Protein AF-0000000078757226 (afdb_homodimer)

Nearest PDB structures (foldseek):
  5o68-assembly1_B  TM=7.512E-01  e=4.285E-08  Pseudomonas sp. UK4
  5o65-assembly1_C  TM=7.291E-01  e=2.394E-07  Pseudomonas sp. UK4
  5o68-assembly4_J  TM=7.796E-01  e=2.635E-06  Pseudomonas sp. UK4
  2vqi-assembly2_B-2  TM=2.621E-01  e=3.136E-02  Escherichia coli
  2q03-assembly1_B  TM=3.312E-01  e=1.206E+00  Shewanella denitrificans OS217

Organism: Turneriella parva (strain ATCC BAA-1111 / DSM 21527 / NCTC 11395 / H) (NCBI:txid869212)

Foldseek 3Di:
DPPQPQPPPPCVVVVVVVVVLVVVPPPPDPPVPPPPFQQCLCCVLANVPDDSQFDFDFQADDPDGDLDHAFDAAPWKKKKWKWKWWCQPFKIKIKIKIKIKHHNHTQKIKMKMWMAMAIGGDDPDDLPDQTQGTTFWIKIKMKGWPDHDRPQSKTKIKMKMKIFGADGPRVPDPPGDTQWMKIWIWMKMKHQDPSQKIKMWIWTKIWTPGPDTAIKIKIKIWIWRADPSDSWIWTKIWIWMAGPNDIKIKIKTKIKDDPDSFKIKMKIKIDISNCVRINIMIMMMIMGIPD/DPPQPQPPPPCVVVVVVVVVLVVVPPPPDPPPPPPPFQQCLCCVLANVPDDSQFDFDFQADDPDGDLDHAFDAAPWKKKKWKWKWWCQPFKIKIKIKIKIKHHNHTQKIKMKMWMAMAIGGDDPDDLPDQTQGTTFWIKIKMKGWPDHDRPQSKTKIKMKMKIFGADGPRVPDPPGDTQWMKIWIWMKMKHQDPSQKIKMWIWTKIWIPGPDTAIKIKIKIWIWRADPSDSWIWTKIWIWMAGPNDIKIKIKTKIKDDPDSFKIKMKIKIDISNCVRINIMIMMMIMGIPD

pLDDT: mean 81.98, std 22.43, range [25.5, 98.75]

InterPro domains:
  IPR048131 HAEPLYID-like [NF041634] (32-289)
  IPR048131 HAEPLYID-like [PF28045] (55-289)

Secondary structure (DSSP, 8-state):
------------HHHHHHHHHHHHTTT----------HHHHHHHHT-TTS--------PPPSSS--SS-TTPPTT-EEEEEEEEEEE-SSEEEEEEEEEEEEEEETTEEEEEEEEEEEEEESSS--TTS----EE-EEEEEEEEEEEEETTTTEEEEEEEEEEEEE----TT----SEEEEEEEEEEEEEEE-TTSEEEEEEEEEEEEEESEEEEEEEEEEEEEEE-TTS--EEEEEEEEEEETTEEEEEEEEEEEEEEETTEEEEEEEEEES-TTTS--EEEEEEEEE--/------------HHHHHHHHHHHHTTT----------HHHHHHHHT-TTS--------PPPSSS--SS-TTPPTT-EEEEEEEEEEE-SSEEEEEEEEEEEEEEETTEEEEEEEEEEEEEESSS--TTS----EE-EEEEEEEEEEEEETTTTEEEEEEEEEEEEE----TT----SEEEEEEEEEEEEEEE-TTSEEEEEEEEEEEEEESEEEEEEEEEEEEEEE-TTS--EEEEEEEEEEETTEEEEEEEEEEEEEEETTEEEEEEEEEES-TTTS--EEEEEEEEE--

Radius of gyration: 25.02 Å; Cα contacts (8 Å, |Δi|>4): 1502; chains: 2; bounding box: 66×62×52 Å

Sequence (582 aa):
MAPVKRIILPVLIPVLLFSAGNTVAAEESESKTRKKLDSEYIAEIENPENEVVDKVLHAEPLYIDLIRDLGARAGELEVNLGYGVQDKREFARFDYLAEIEWAPINRLGIELELPFSQTTQYAERTLDQPRTDGLNSVKAATQYTFLVSERYATSAAVGYLHEFLRAPAIADNTQTGFIGNLYNPFFVVAHRWSNNWHTLLYAGPRHTAAPESYTTWENNLSFHYMLSGTRHFIGLEMNQEIANRRSTITFRPQIRLQLSHNLLIGLVAGLPDNMRRNGMSTFVRLIYELSMAPVKRIILPVLIPVLLFSAGNTVAAEESESKTRKKLDSEYIAEIENPENEVVDKVLHAEPLYIDLIRDLGARAGELEVNLGYGVQDKREFARFDYLAEIEWAPINRLGIELELPFSQTTQYAERTLDQPRTDGLNSVKAATQYTFLVSERYATSAAVGYLHEFLRAPAIADNTQTGFIGNLYNPFFVVAHRWSNNWHTLLYAGPRHTAAPESYTTWENNLSFHYMLSGTRHFIGLEMNQEIANRRSTITFRPQIRLQLSHNLLIGLVAGLPDNMRRNGMSTFVRLIYELS

Structure (mmCIF, N/CA/C/O backbone):
data_AF-0000000078757226-model_v1
#
loop_
_entity.id
_entity.type
_entity.pdbx_description
1 polymer 'Phosphoribosylformylglycinamidine synthase'
#
loop_
_atom_site.group_PDB
_atom_site.id
_atom_site.type_symbol
_atom_site.label_atom_id
_atom_site.label_alt_id
_atom_site.label_comp_id
_atom_site.label_asym_id
_atom_site.label_entity_id
_atom_site.label_seq_id
_atom_site.pdbx_PDB_ins_code
_atom_site.Cartn_x
_atom_site.Cartn_y
_atom_site.Cartn_z
_atom_site.occupancy
_atom_site.B_iso_or_equiv
_atom_site.auth_seq_id
_atom_site.auth_comp_id
_atom_site.auth_asym_id
_atom_site.auth_atom_id
_atom_site.pdbx_PDB_model_num
ATOM 1 N N . MET A 1 1 ? 29.484 14.492 -16.047 1 26.11 1 MET A N 1
ATOM 2 C CA . MET A 1 1 ? 28.453 14 -15.148 1 26.11 1 MET A CA 1
ATOM 3 C C . MET A 1 1 ? 27.266 13.438 -15.938 1 26.11 1 MET A C 1
ATOM 5 O O . MET A 1 1 ? 26.625 14.164 -16.703 1 26.11 1 MET A O 1
ATOM 9 N N . ALA A 1 2 ? 27.266 12.141 -16.219 1 34.97 2 ALA A N 1
ATOM 10 C CA . ALA A 1 2 ? 26.281 11.578 -17.141 1 34.97 2 ALA A CA 1
ATOM 11 C C . ALA A 1 2 ? 24.859 11.82 -16.641 1 34.97 2 ALA A C 1
ATOM 13 O O . ALA A 1 2 ? 24.641 11.922 -15.43 1 34.97 2 ALA A O 1
ATOM 14 N N . PRO A 1 3 ? 24.016 12.305 -17.516 1 36.34 3 PRO A N 1
ATOM 15 C CA . PRO A 1 3 ? 22.641 12.625 -17.141 1 36.34 3 PRO A CA 1
ATOM 16 C C . PRO A 1 3 ? 21.922 11.461 -16.453 1 36.34 3 PRO A C 1
ATOM 18 O O . PRO A 1 3 ? 22.031 10.312 -16.906 1 36.34 3 PRO A O 1
ATOM 21 N N . VAL A 1 4 ? 21.703 11.461 -15.227 1 40.38 4 VAL A N 1
ATOM 22 C CA . VAL A 1 4 ? 20.938 10.484 -14.453 1 40.38 4 VAL A CA 1
ATOM 23 C C . VAL A 1 4 ? 19.562 10.281 -15.094 1 40.38 4 VAL A C 1
ATOM 25 O O . VAL A 1 4 ? 18.828 11.25 -15.312 1 40.38 4 VAL A O 1
ATOM 28 N N . LYS A 1 5 ? 19.375 9.172 -15.789 1 42.53 5 LYS A N 1
ATOM 29 C CA . LYS A 1 5 ? 18.109 8.891 -16.453 1 42.53 5 LYS A CA 1
ATOM 30 C C . LYS A 1 5 ? 16.969 8.82 -15.453 1 42.53 5 LYS A C 1
ATOM 32 O O . LYS A 1 5 ? 17.016 8.039 -14.5 1 42.53 5 LYS A O 1
ATOM 37 N N . ARG A 1 6 ? 16.172 9.906 -15.398 1 44.12 6 ARG A N 1
ATOM 38 C CA . ARG A 1 6 ? 14.93 9.938 -14.641 1 44.12 6 ARG A CA 1
ATOM 39 C C . ARG A 1 6 ? 14.039 8.758 -15 1 44.12 6 ARG A C 1
ATOM 41 O O . ARG A 1 6 ? 13.922 8.391 -16.172 1 44.12 6 ARG A O 1
ATOM 48 N N . ILE A 1 7 ? 13.828 7.93 -14.125 1 40.56 7 ILE A N 1
ATOM 49 C CA . ILE A 1 7 ? 12.906 6.816 -14.352 1 40.56 7 ILE A CA 1
ATOM 50 C C . ILE A 1 7 ? 11.539 7.355 -14.758 1 40.56 7 ILE A C 1
ATOM 52 O O . ILE A 1 7 ? 10.906 8.094 -14 1 40.56 7 ILE A O 1
ATOM 56 N N . ILE A 1 8 ? 11.352 7.469 -16.109 1 35.44 8 ILE A N 1
ATOM 57 C CA . ILE A 1 8 ? 9.977 7.746 -16.516 1 35.44 8 ILE A CA 1
ATOM 58 C C . ILE A 1 8 ? 9.078 6.578 -16.125 1 35.44 8 ILE A C 1
ATOM 60 O O . ILE A 1 8 ? 9.234 5.465 -16.625 1 35.44 8 ILE A O 1
ATOM 64 N N . LEU A 1 9 ? 8.594 6.648 -15.016 1 40.88 9 LEU A N 1
ATOM 65 C CA . LEU A 1 9 ? 7.621 5.641 -14.609 1 40.88 9 LEU A CA 1
ATOM 66 C C . LEU A 1 9 ? 6.465 5.57 -15.602 1 40.88 9 LEU A C 1
ATOM 68 O O . LEU A 1 9 ? 5.789 6.57 -15.844 1 40.88 9 LEU A O 1
ATOM 72 N N . PRO A 1 10 ? 6.469 4.652 -16.5 1 34.38 10 PRO A N 1
ATOM 73 C CA . PRO A 1 10 ? 5.18 4.566 -17.203 1 34.38 10 PRO A CA 1
ATOM 74 C C . PRO A 1 10 ? 3.994 4.574 -16.234 1 34.38 10 PRO A C 1
ATOM 76 O O . PRO A 1 10 ? 3.9 3.715 -15.359 1 34.38 10 PRO A O 1
ATOM 79 N N . VAL A 1 11 ? 3.666 5.699 -15.867 1 34.47 11 VAL A N 1
ATOM 80 C CA . VAL A 1 11 ? 2.504 5.836 -15 1 34.47 11 VAL A CA 1
ATOM 81 C C . VAL A 1 11 ? 1.302 5.133 -15.625 1 34.47 11 VAL A C 1
ATOM 83 O O . VAL A 1 11 ? 0.624 5.699 -16.484 1 34.47 11 VAL A O 1
ATOM 86 N N . LEU A 1 12 ? 1.428 3.967 -15.938 1 34.12 12 LEU A N 1
ATOM 87 C CA . LEU A 1 12 ? 0.284 3.234 -16.469 1 34.12 12 LEU A CA 1
ATOM 88 C C . LEU A 1 12 ? -0.866 3.223 -15.469 1 34.12 12 LEU A C 1
ATOM 90 O O . LEU A 1 12 ? -1.965 2.762 -15.789 1 34.12 12 LEU A O 1
ATOM 94 N N . ILE A 1 13 ? -0.587 3.545 -14.328 1 36.44 13 ILE A N 1
ATOM 95 C CA . ILE A 1 13 ? -1.692 3.283 -13.414 1 36.44 13 ILE A CA 1
ATOM 96 C C . ILE A 1 13 ? -2.879 4.176 -13.766 1 36.44 13 ILE A C 1
ATOM 98 O O . ILE A 1 13 ? -4.027 3.727 -13.75 1 36.44 13 ILE A O 1
ATOM 102 N N . PRO A 1 14 ? -2.689 5.441 -13.984 1 36.69 14 PRO A N 1
ATOM 103 C CA . PRO A 1 14 ? -3.883 6.266 -14.195 1 36.69 14 PRO A CA 1
ATOM 104 C C . PRO A 1 14 ? -4.691 5.82 -15.414 1 36.69 14 PRO A C 1
ATOM 106 O O . PRO A 1 14 ? -5.906 6.039 -15.461 1 36.69 14 PRO A O 1
ATOM 109 N N . VAL A 1 15 ? -3.984 5.371 -16.453 1 34.31 15 VAL A N 1
ATOM 110 C CA . VAL A 1 15 ? -4.711 5.125 -17.688 1 34.31 15 VAL A CA 1
ATOM 111 C C . VAL A 1 15 ? -5.695 3.975 -17.484 1 34.31 15 VAL A C 1
ATOM 113 O O . VAL A 1 15 ? -6.801 3.992 -18.047 1 34.31 15 VAL A O 1
ATOM 116 N N . LEU A 1 16 ? -5.238 3.049 -16.781 1 34.66 16 LEU A N 1
ATOM 117 C CA . LEU A 1 16 ? -6.129 1.895 -16.703 1 34.66 16 LEU A CA 1
ATOM 118 C C . LEU A 1 16 ? -7.402 2.236 -15.938 1 34.66 16 LEU A C 1
ATOM 120 O O . LEU A 1 16 ? -8.477 1.728 -16.266 1 34.66 16 LEU A O 1
ATOM 124 N N . LEU A 1 17 ? -7.262 3.031 -14.969 1 36.31 17 LEU A N 1
ATOM 125 C CA . LEU A 1 17 ? -8.469 3.332 -14.219 1 36.31 17 LEU A CA 1
ATOM 126 C C . LEU A 1 17 ? -9.43 4.184 -15.039 1 36.31 17 LEU A C 1
ATOM 128 O O . LEU A 1 17 ? -10.641 4.152 -14.82 1 36.31 17 LEU A O 1
ATOM 132 N N . PHE A 1 18 ? -8.922 5 -15.898 1 34.34 18 PHE A N 1
ATOM 133 C CA . PHE A 1 18 ? -9.828 5.859 -16.641 1 34.34 18 PHE A CA 1
ATOM 134 C C . PHE A 1 18 ? -10.727 5.035 -17.562 1 34.34 18 PHE A C 1
ATOM 136 O O . PHE A 1 18 ? -11.891 5.383 -17.781 1 34.34 18 PHE A O 1
ATOM 143 N N . SER A 1 19 ? -10.219 4.047 -18.109 1 33.09 19 SER A N 1
ATOM 144 C CA . SER A 1 19 ? -11.07 3.365 -19.078 1 33.09 19 SER A CA 1
ATOM 145 C C . SER A 1 19 ? -12.117 2.5 -18.391 1 33.09 19 SER A C 1
ATOM 147 O O . SER A 1 19 ? -13.164 2.203 -18.953 1 33.09 19 SER A O 1
ATOM 149 N N . ALA A 1 20 ? -11.797 1.951 -17.344 1 36.59 20 ALA A N 1
ATOM 150 C CA . ALA A 1 20 ? -12.797 1.092 -16.703 1 36.59 20 ALA A CA 1
ATOM 151 C C . ALA A 1 20 ? -13.961 1.913 -16.172 1 36.59 20 ALA A C 1
ATOM 153 O O . ALA A 1 20 ? -15.031 1.37 -15.891 1 36.59 20 ALA A O 1
ATOM 154 N N . GLY A 1 21 ? -13.812 3.145 -15.938 1 34.56 21 GLY A N 1
ATOM 155 C CA . GLY A 1 21 ? -14.883 4.035 -15.508 1 34.56 21 GLY A CA 1
ATOM 156 C C . GLY A 1 21 ? -16.047 4.098 -16.484 1 34.56 21 GLY A C 1
ATOM 157 O O . GLY A 1 21 ? -17.172 4.355 -16.078 1 34.56 21 GLY A O 1
ATOM 158 N N . ASN A 1 22 ? -15.836 3.914 -17.719 1 35.34 22 ASN A N 1
ATOM 159 C CA . ASN A 1 22 ? -16.984 4.055 -18.609 1 35.34 22 ASN A CA 1
ATOM 160 C C . ASN A 1 22 ? -17.969 2.906 -18.438 1 35.34 22 ASN A C 1
ATOM 162 O O . ASN A 1 22 ? -19.172 3.07 -18.672 1 35.34 22 ASN A O 1
ATOM 166 N N . THR A 1 23 ? -17.484 1.759 -18.172 1 33.78 23 THR A N 1
ATOM 167 C CA . THR A 1 23 ? -18.484 0.697 -18.172 1 33.78 23 THR A CA 1
ATOM 168 C C . THR A 1 23 ? -19.266 0.699 -16.859 1 33.78 23 THR A C 1
ATOM 170 O O . THR A 1 23 ? -20.359 0.121 -16.781 1 33.78 23 THR A O 1
ATOM 173 N N . VAL A 1 24 ? -18.688 1.146 -15.812 1 34.19 24 VAL A N 1
ATOM 174 C CA . VAL A 1 24 ? -19.438 1.134 -14.562 1 34.19 24 VAL A CA 1
ATOM 175 C C . VAL A 1 24 ? -20.578 2.148 -14.633 1 34.19 24 VAL A C 1
ATOM 177 O O . VAL A 1 24 ? -21.5 2.107 -13.82 1 34.19 24 VAL A O 1
ATOM 180 N N . ALA A 1 25 ? -20.547 3.023 -15.602 1 32.41 25 ALA A N 1
ATOM 181 C CA . ALA A 1 25 ? -21.656 3.984 -15.648 1 32.41 25 ALA A CA 1
ATOM 182 C C . ALA A 1 25 ? -22.953 3.303 -16.047 1 32.41 25 ALA A C 1
ATOM 184 O O . ALA A 1 25 ? -24.016 3.945 -16.094 1 32.41 25 ALA A O 1
ATOM 185 N N . ALA A 1 26 ? -22.906 2.113 -16.562 1 30.78 26 ALA A N 1
ATOM 186 C CA . ALA A 1 26 ? -24.203 1.846 -17.188 1 30.78 26 ALA A CA 1
ATOM 187 C C . ALA A 1 26 ? -25.297 1.719 -16.141 1 30.78 26 ALA A C 1
ATOM 189 O O . ALA A 1 26 ? -26.438 2.172 -16.344 1 30.78 26 ALA A O 1
ATOM 190 N N . GLU A 1 27 ? -25.125 0.783 -15.141 1 30.41 27 GLU A N 1
ATOM 191 C CA . GLU A 1 27 ? -26.438 0.488 -14.547 1 30.41 27 GLU A CA 1
ATOM 192 C C . GLU A 1 27 ? -26.844 1.564 -13.547 1 30.41 27 GLU A C 1
ATOM 194 O O . GLU A 1 27 ? -26.891 1.312 -12.344 1 30.41 27 GLU A O 1
ATOM 199 N N . GLU A 1 28 ? -26.234 2.785 -13.531 1 31.25 28 GLU A N 1
ATOM 200 C CA . GLU A 1 28 ? -26.922 3.732 -12.656 1 31.25 28 GLU A CA 1
ATOM 201 C C . GLU A 1 28 ? -28.359 3.955 -13.109 1 31.25 28 GLU A C 1
ATOM 203 O O . GLU A 1 28 ? -28.594 4.461 -14.211 1 31.25 28 GLU A O 1
ATOM 208 N N . SER A 1 29 ? -29.25 3.064 -12.852 1 29.25 29 SER A N 1
ATOM 209 C CA . SER A 1 29 ? -30.641 3.459 -12.906 1 29.25 29 SER A CA 1
ATOM 210 C C . SER A 1 29 ? -30.844 4.879 -12.391 1 29.25 29 SER A C 1
ATOM 212 O O . SER A 1 29 ? -30.141 5.316 -11.477 1 29.25 29 SER A O 1
ATOM 214 N N . GLU A 1 30 ? -31.375 5.859 -13.188 1 31.38 30 GLU A N 1
ATOM 215 C CA . GLU A 1 30 ? -31.953 7.184 -12.984 1 31.38 30 GLU A CA 1
ATOM 216 C C . GLU A 1 30 ? -32.75 7.242 -11.695 1 31.38 30 GLU A C 1
ATOM 218 O O . GLU A 1 30 ? -34 7.312 -11.727 1 31.38 30 GLU A O 1
ATOM 223 N N . SER A 1 31 ? -32.75 6.359 -10.742 1 30.28 31 SER A N 1
ATOM 224 C CA . SER A 1 31 ? -33.656 6.762 -9.672 1 30.28 31 SER A CA 1
ATOM 225 C C . SER A 1 31 ? -33.406 8.203 -9.234 1 30.28 31 SER A C 1
ATOM 227 O O . SER A 1 31 ? -32.25 8.641 -9.18 1 30.28 31 SER A O 1
ATOM 229 N N . LYS A 1 32 ? -34.312 9.188 -9.398 1 32.5 32 LYS A N 1
ATOM 230 C CA . LYS A 1 32 ? -34.562 10.547 -8.93 1 32.5 32 LYS A CA 1
ATOM 231 C C . LYS A 1 32 ? -33.969 10.758 -7.535 1 32.5 32 LYS A C 1
ATOM 233 O O . LYS A 1 32 ? -34.719 10.805 -6.551 1 32.5 32 LYS A O 1
ATOM 238 N N . THR A 1 33 ? -33.125 9.992 -7.031 1 31.69 33 THR A N 1
ATOM 239 C CA . THR A 1 33 ? -32.719 10.328 -5.672 1 31.69 33 THR A CA 1
ATOM 240 C C . THR A 1 33 ? -32.219 11.758 -5.598 1 31.69 33 THR A C 1
ATOM 242 O O . THR A 1 33 ? -31.297 12.133 -6.34 1 31.69 33 THR A O 1
ATOM 245 N N . ARG A 1 34 ? -32.938 12.773 -5.109 1 33.72 34 ARG A N 1
ATOM 246 C CA . ARG A 1 34 ? -32.562 14.141 -4.773 1 33.72 34 ARG A CA 1
ATOM 247 C C . ARG A 1 34 ? -31.062 14.211 -4.434 1 33.72 34 ARG A C 1
ATOM 249 O O . ARG A 1 34 ? -30.578 13.477 -3.574 1 33.72 34 ARG A O 1
ATOM 256 N N . LYS A 1 35 ? -30.25 14.664 -5.316 1 40.59 35 LYS A N 1
ATOM 257 C CA . LYS A 1 35 ? -28.844 14.969 -5.098 1 40.59 35 LYS A CA 1
ATOM 258 C C . LYS A 1 35 ? -28.609 15.469 -3.676 1 40.59 35 LYS A C 1
ATOM 260 O O . LYS A 1 35 ? -28.875 16.641 -3.371 1 40.59 35 LYS A O 1
ATOM 265 N N . LYS A 1 36 ? -28.75 14.641 -2.744 1 48.53 36 LYS A N 1
ATOM 266 C CA . LYS A 1 36 ? -28.453 15.07 -1.382 1 48.53 36 LYS A CA 1
ATOM 267 C C . LYS A 1 36 ? -27.125 15.828 -1.332 1 48.53 36 LYS A C 1
ATOM 269 O O . LYS A 1 36 ? -26.109 15.367 -1.867 1 48.53 36 LYS A O 1
ATOM 274 N N . LEU A 1 37 ? -27.125 17.125 -0.858 1 49.06 37 LEU A N 1
ATOM 275 C CA . LEU A 1 37 ? -25.953 17.984 -0.674 1 49.06 37 LEU A CA 1
ATOM 276 C C . LEU A 1 37 ? -24.859 17.266 0.1 1 49.06 37 LEU A C 1
ATOM 278 O O . LEU A 1 37 ? -25.141 16.438 0.962 1 49.06 37 LEU A O 1
ATOM 282 N N . ASP A 1 38 ? -23.656 17.406 -0.227 1 52.06 38 ASP A N 1
ATOM 283 C CA . ASP A 1 38 ? -22.516 16.812 0.463 1 52.06 38 ASP A CA 1
ATOM 284 C C . ASP A 1 38 ? -22.625 17 1.974 1 52.06 38 ASP A C 1
ATOM 286 O O . ASP A 1 38 ? -22.312 16.094 2.744 1 52.06 38 ASP A O 1
ATOM 290 N N . SER A 1 39 ? -23.078 18.109 2.262 1 54.53 39 SER A N 1
ATOM 291 C CA . SER A 1 39 ? -23.203 18.406 3.684 1 54.53 39 SER A CA 1
ATOM 292 C C . SER A 1 39 ? -24.156 17.422 4.367 1 54.53 39 SER A C 1
ATOM 294 O O . SER A 1 39 ? -23.906 17 5.496 1 54.53 39 SER A O 1
ATOM 296 N N . GLU A 1 40 ? -25.141 17.172 3.727 1 48.03 40 GLU A N 1
ATOM 297 C CA . GLU A 1 40 ? -26.109 16.234 4.277 1 48.03 40 GLU A CA 1
ATOM 298 C C . GLU A 1 40 ? -25.516 14.828 4.383 1 48.03 40 GLU A C 1
ATOM 300 O O . GLU A 1 40 ? -25.703 14.148 5.395 1 48.03 40 GLU A O 1
ATOM 305 N N . TYR A 1 41 ? -24.891 14.531 3.391 1 49.84 41 TYR A N 1
ATOM 306 C CA . TYR A 1 41 ? -24.266 13.211 3.416 1 49.84 41 TYR A CA 1
ATOM 307 C C . TYR A 1 41 ? -23.25 13.117 4.543 1 49.84 41 TYR A C 1
ATOM 309 O O . TYR A 1 41 ? -23.203 12.133 5.281 1 49.84 41 TYR A O 1
ATOM 317 N N . ILE A 1 42 ? -22.484 14.156 4.633 1 53.81 42 ILE A N 1
ATOM 318 C CA . ILE A 1 42 ? -21.469 14.203 5.68 1 53.81 42 ILE A CA 1
ATOM 319 C C . ILE A 1 42 ? -22.141 14.141 7.051 1 53.81 42 ILE A C 1
ATOM 321 O O . ILE A 1 42 ? -21.656 13.445 7.949 1 53.81 42 ILE A O 1
ATOM 325 N N . ALA A 1 43 ? -23.188 14.867 7.172 1 53.09 43 ALA A N 1
ATOM 326 C CA . ALA A 1 43 ? -23.922 14.859 8.438 1 53.09 43 ALA A CA 1
ATOM 327 C C . ALA A 1 43 ? -24.453 13.469 8.758 1 53.09 43 ALA A C 1
ATOM 329 O O . ALA A 1 43 ? -24.453 13.055 9.914 1 53.09 43 ALA A O 1
ATOM 330 N N . GLU A 1 44 ? -24.875 12.797 7.715 1 50.78 44 GLU A N 1
ATOM 331 C CA . GLU A 1 44 ? -25.453 11.469 7.898 1 50.78 44 GLU A CA 1
ATOM 332 C C . GLU A 1 44 ? -24.375 10.453 8.273 1 50.78 44 GLU A C 1
ATOM 334 O O . GLU A 1 44 ? -24.594 9.586 9.109 1 50.78 44 GLU A O 1
ATOM 339 N N . ILE A 1 45 ? -23.281 10.742 7.727 1 51.06 45 ILE A N 1
ATOM 340 C CA . ILE A 1 45 ? -22.25 9.727 7.902 1 51.06 45 ILE A CA 1
ATOM 341 C C . ILE A 1 45 ? -21.406 10.07 9.125 1 51.06 45 ILE A C 1
ATOM 343 O O . ILE A 1 45 ? -20.953 9.172 9.844 1 51.06 45 ILE A O 1
ATOM 347 N N . GLU A 1 46 ? -21.234 11.398 9.359 1 55.53 46 GLU A N 1
ATOM 348 C CA . GLU A 1 46 ? -20.312 11.781 10.422 1 55.53 46 GLU A CA 1
ATOM 349 C C . GLU A 1 46 ? -21.078 12.164 11.695 1 55.53 46 GLU A C 1
ATOM 351 O O . GLU A 1 46 ? -20.688 11.758 12.797 1 55.53 46 GLU A O 1
ATOM 356 N N . ASN A 1 47 ? -22.016 13.352 11.805 1 53.66 47 ASN A N 1
ATOM 357 C CA . ASN A 1 47 ? -22.75 13.82 12.984 1 53.66 47 ASN A CA 1
ATOM 358 C C . ASN A 1 47 ? -24.109 14.398 12.602 1 53.66 47 ASN A C 1
ATOM 360 O O . ASN A 1 47 ? -24.203 15.57 12.234 1 53.66 47 ASN A O 1
ATOM 364 N N . PRO A 1 48 ? -25.188 13.68 12.773 1 50.12 48 PRO A N 1
ATOM 365 C CA . PRO A 1 48 ? -26.516 14.141 12.398 1 50.12 48 PRO A CA 1
ATOM 366 C C . PRO A 1 48 ? -26.953 15.383 13.164 1 50.12 48 PRO A C 1
ATOM 368 O O . PRO A 1 48 ? -27.875 16.078 12.75 1 50.12 48 PRO A O 1
ATOM 371 N N . GLU A 1 49 ? -26.5 15.68 14.273 1 49.38 49 GLU A N 1
ATOM 372 C CA . GLU A 1 49 ? -27.156 16.672 15.125 1 49.38 49 GLU A CA 1
ATOM 373 C C . GLU A 1 49 ? -26.688 18.078 14.789 1 49.38 49 GLU A C 1
ATOM 375 O O . GLU A 1 49 ? -27.234 19.062 15.305 1 49.38 49 GLU A O 1
ATOM 380 N N . ASN A 1 50 ? -25.641 18.328 14.023 1 51 50 ASN A N 1
ATOM 381 C CA . ASN A 1 50 ? -25.031 19.656 14.086 1 51 50 ASN A CA 1
ATOM 382 C C . ASN A 1 50 ? -25.578 20.578 12.992 1 51 50 ASN A C 1
ATOM 384 O O . ASN A 1 50 ? -26.078 20.094 11.969 1 51 50 ASN A O 1
ATOM 388 N N . GLU A 1 51 ? -25.703 21.906 13.305 1 54.31 51 GLU A N 1
ATOM 389 C CA . GLU A 1 51 ? -26.016 23.016 12.414 1 54.31 51 GLU A CA 1
ATOM 390 C C . GLU A 1 51 ? -25.328 22.859 11.062 1 54.31 51 GLU A C 1
ATOM 392 O O . GLU A 1 51 ? -24.188 22.406 11 1 54.31 51 GLU A O 1
ATOM 397 N N . VAL A 1 52 ? -26.078 22.969 9.961 1 63.44 52 VAL A N 1
ATOM 398 C CA . VAL A 1 52 ? -25.781 22.562 8.586 1 63.44 52 VAL A CA 1
ATOM 399 C C . VAL A 1 52 ? -24.781 23.531 7.973 1 63.44 52 VAL A C 1
ATOM 401 O O . VAL A 1 52 ? -25.156 24.609 7.492 1 63.44 52 VAL A O 1
ATOM 404 N N . VAL A 1 53 ? -23.5 23.672 8.539 1 77.44 53 VAL A N 1
ATOM 405 C CA . VAL A 1 53 ? -22.453 24.438 7.871 1 77.44 53 VAL A CA 1
ATOM 406 C C . VAL A 1 53 ? -22.016 23.703 6.602 1 77.44 53 VAL A C 1
ATOM 408 O O . VAL A 1 53 ? -21.859 22.484 6.602 1 77.44 53 VAL A O 1
ATOM 411 N N . ASP A 1 54 ? -21.953 24.547 5.543 1 85.06 54 ASP A N 1
ATOM 412 C CA . ASP A 1 54 ? -21.578 24 4.238 1 85.06 54 ASP A CA 1
ATOM 413 C C . ASP A 1 54 ? -20.25 23.266 4.305 1 85.06 54 ASP A C 1
ATOM 415 O O . ASP A 1 54 ? -19.312 23.734 4.953 1 85.06 54 ASP A O 1
ATOM 419 N N . LYS A 1 55 ? -20.219 22.141 3.789 1 87.88 55 LYS A N 1
ATOM 420 C CA . LYS A 1 55 ? -19 21.344 3.697 1 87.88 55 LYS A CA 1
ATOM 421 C C . LYS A 1 55 ? -19.016 20.438 2.467 1 87.88 55 LYS A C 1
ATOM 423 O O . LYS A 1 55 ? -20.062 19.891 2.113 1 87.88 55 LYS A O 1
ATOM 428 N N . VAL A 1 56 ? -17.922 20.375 1.789 1 90.44 56 VAL A N 1
ATOM 429 C CA . VAL A 1 56 ? -17.766 19.5 0.635 1 90.44 56 VAL A CA 1
ATOM 430 C C . VAL A 1 56 ? -16.891 18.312 1.01 1 90.44 56 VAL A C 1
ATOM 432 O O . VAL A 1 56 ? -15.852 18.469 1.665 1 90.44 56 VAL A O 1
ATOM 435 N N . LEU A 1 57 ? -17.281 17.125 0.688 1 90.75 57 LEU A N 1
ATOM 436 C CA . LEU A 1 57 ? -16.484 15.922 0.937 1 90.75 57 LEU A CA 1
ATOM 437 C C . LEU A 1 57 ? -15.312 15.836 -0.033 1 90.75 57 LEU A C 1
ATOM 439 O O . LEU A 1 57 ? -15.508 15.766 -1.248 1 90.75 57 LEU A O 1
ATOM 443 N N . HIS A 1 58 ? -14.133 15.898 0.504 1 94.88 58 HIS A N 1
ATOM 444 C CA . HIS A 1 58 ? -12.922 15.75 -0.292 1 94.88 58 HIS A CA 1
ATOM 445 C C . HIS A 1 58 ? -12.102 14.555 0.173 1 94.88 58 HIS A C 1
ATOM 447 O O . HIS A 1 58 ? -12.086 14.234 1.363 1 94.88 58 HIS A O 1
ATOM 453 N N . ALA A 1 59 ? -11.492 13.859 -0.804 1 95.75 59 ALA A N 1
ATOM 454 C CA . ALA A 1 59 ? -10.492 12.859 -0.447 1 95.75 59 ALA A CA 1
ATOM 455 C C . ALA A 1 59 ? -9.172 13.516 -0.061 1 95.75 59 ALA A C 1
ATOM 457 O O . ALA A 1 59 ? -8.586 14.25 -0.853 1 95.75 59 ALA A O 1
ATOM 458 N N . GLU A 1 60 ? -8.75 13.266 1.106 1 96.62 60 GLU A N 1
ATOM 459 C CA . GLU A 1 60 ? -7.488 13.805 1.6 1 96.62 60 GLU A CA 1
ATOM 460 C C . GLU A 1 60 ? -6.355 12.797 1.431 1 96.62 60 GLU A C 1
ATOM 462 O O . GLU A 1 60 ? -6.504 11.625 1.773 1 96.62 60 GLU A O 1
ATOM 467 N N . PRO A 1 61 ? -5.238 13.281 0.928 1 97.75 61 PRO A N 1
ATOM 468 C CA . PRO A 1 61 ? -4.105 12.359 0.781 1 97.75 61 PRO A CA 1
ATOM 469 C C . PRO A 1 61 ? -3.619 11.805 2.117 1 97.75 61 PRO A C 1
ATOM 471 O O . PRO A 1 61 ? -3.799 12.445 3.158 1 97.75 61 PRO A O 1
ATOM 474 N N . LEU A 1 62 ? -2.939 10.648 2 1 97.94 62 LEU A N 1
ATOM 475 C CA . LEU A 1 62 ? -2.584 9.93 3.219 1 97.94 62 LEU A CA 1
ATOM 476 C C . LEU A 1 62 ? -1.195 10.336 3.701 1 97.94 62 LEU A C 1
ATOM 478 O O . LEU A 1 62 ? -0.9 10.258 4.895 1 97.94 62 LEU A O 1
ATOM 482 N N . TYR A 1 63 ? -0.333 10.695 2.801 1 98.12 63 TYR A N 1
ATOM 483 C CA . TYR A 1 63 ? 1.036 11 3.205 1 98.12 63 TYR A CA 1
ATOM 484 C C . TYR A 1 63 ? 1.159 12.445 3.674 1 98.12 63 TYR A C 1
ATOM 486 O O . TYR A 1 63 ? 1.533 12.703 4.82 1 98.12 63 TYR A O 1
ATOM 494 N N . ILE A 1 64 ? 0.833 13.383 2.785 1 95.44 64 ILE A N 1
ATOM 495 C CA . ILE A 1 64 ? 0.706 14.773 3.195 1 95.44 64 ILE A CA 1
ATOM 496 C C . ILE A 1 64 ? -0.743 15.07 3.576 1 95.44 64 ILE A C 1
ATOM 498 O O . ILE A 1 64 ? -1.523 15.547 2.75 1 95.44 64 ILE A O 1
ATOM 502 N N . ASP A 1 65 ? -1.071 14.859 4.695 1 93.94 65 ASP A N 1
ATOM 503 C CA . ASP A 1 65 ? -2.443 15.102 5.129 1 93.94 65 ASP A CA 1
ATOM 504 C C . ASP A 1 65 ? -2.668 16.578 5.457 1 93.94 65 ASP A C 1
ATOM 506 O O . ASP A 1 65 ? -1.709 17.344 5.59 1 93.94 65 ASP A O 1
ATOM 510 N N . LEU A 1 66 ? -3.891 16.953 5.57 1 97.19 66 LEU A N 1
ATOM 511 C CA . LEU A 1 66 ? -4.254 18.328 5.902 1 97.19 66 LEU A CA 1
ATOM 512 C C . LEU A 1 66 ? -4.309 18.531 7.414 1 97.19 66 LEU A C 1
ATOM 514 O O . LEU A 1 66 ? -4.375 17.562 8.172 1 97.19 66 LEU A O 1
ATOM 518 N N . ILE A 1 67 ? -4.227 19.719 7.84 1 97 67 ILE A N 1
ATOM 519 C CA . ILE A 1 67 ? -4.344 20.047 9.258 1 97 67 ILE A CA 1
ATOM 520 C C . ILE A 1 67 ? -5.727 19.656 9.766 1 97 67 ILE A C 1
ATOM 522 O O . ILE A 1 67 ? -5.859 19.172 10.891 1 97 67 ILE A O 1
ATOM 526 N N . ARG A 1 68 ? -6.66 19.812 8.961 1 94.94 68 ARG A N 1
ATOM 527 C CA . ARG A 1 68 ? -8.031 19.328 9.102 1 94.94 68 ARG A CA 1
ATOM 528 C C . ARG A 1 68 ? -8.734 19.281 7.75 1 94.94 68 ARG A C 1
ATOM 530 O O . ARG A 1 68 ? -8.289 19.891 6.785 1 94.94 68 ARG A O 1
ATOM 537 N N . ASP A 1 69 ? -9.836 18.531 7.824 1 93.62 69 ASP A N 1
ATOM 538 C CA . ASP A 1 69 ? -10.641 18.516 6.605 1 93.62 69 ASP A CA 1
ATOM 539 C C . ASP A 1 69 ? -11.047 19.922 6.188 1 93.62 69 ASP A C 1
ATOM 541 O O . ASP A 1 69 ? -11.312 20.781 7.035 1 93.62 69 ASP A O 1
ATOM 545 N N . LEU A 1 70 ? -11.094 20.141 4.887 1 96.44 70 LEU A N 1
ATOM 546 C CA . LEU A 1 70 ? -11.562 21.438 4.398 1 96.44 70 LEU A CA 1
ATOM 547 C C . LEU A 1 70 ? -13.008 21.688 4.812 1 96.44 70 LEU A C 1
ATOM 549 O O . LEU A 1 70 ? -13.867 20.828 4.609 1 96.44 70 LEU A O 1
ATOM 553 N N . GLY A 1 71 ? -13.242 22.844 5.375 1 94.56 71 GLY A N 1
ATOM 554 C CA . GLY A 1 71 ? -14.57 23.156 5.887 1 94.56 71 GLY A CA 1
ATOM 555 C C . GLY A 1 71 ? -14.867 22.5 7.219 1 94.56 71 GLY A C 1
ATOM 556 O O . GLY A 1 71 ? -16.016 22.172 7.516 1 94.56 71 GLY A O 1
ATOM 557 N N . ALA A 1 72 ? -13.891 22.312 8.008 1 94.62 72 ALA A N 1
ATOM 558 C CA . ALA A 1 72 ? -14.047 21.641 9.297 1 94.62 72 ALA A CA 1
ATOM 559 C C . ALA A 1 72 ? -15.078 22.375 10.164 1 94.62 72 ALA A C 1
ATOM 561 O O . ALA A 1 72 ? -15.211 23.594 10.086 1 94.62 72 ALA A O 1
ATOM 562 N N . ARG A 1 73 ? -15.773 21.609 10.961 1 93.94 73 ARG A N 1
ATOM 563 C CA . ARG A 1 73 ? -16.797 22.172 11.828 1 93.94 73 ARG A CA 1
ATOM 564 C C . ARG A 1 73 ? -16.312 22.266 13.273 1 93.94 73 ARG A C 1
ATOM 566 O O . ARG A 1 73 ? -15.555 21.391 13.727 1 93.94 73 ARG A O 1
ATOM 573 N N . ALA A 1 74 ? -16.875 23.234 13.875 1 95.25 74 ALA A N 1
ATOM 574 C CA . ALA A 1 74 ? -16.484 23.422 15.273 1 95.25 74 ALA A CA 1
ATOM 575 C C . ALA A 1 74 ? -16.734 22.172 16.094 1 95.25 74 ALA A C 1
ATOM 577 O O . ALA A 1 74 ? -17.797 21.547 15.992 1 95.25 74 ALA A O 1
ATOM 578 N N . GLY A 1 75 ? -15.711 21.75 16.859 1 94.81 75 GLY A N 1
ATOM 579 C CA . GLY A 1 75 ? -15.859 20.594 17.75 1 94.81 75 GLY A CA 1
ATOM 580 C C . GLY A 1 75 ? -15.258 19.328 17.172 1 94.81 75 GLY A C 1
ATOM 581 O O . GLY A 1 75 ? -15.078 18.344 17.906 1 94.81 75 GLY A O 1
ATOM 582 N N . GLU A 1 76 ? -14.914 19.359 15.953 1 94.81 76 GLU A N 1
ATOM 583 C CA . GLU A 1 76 ? -14.281 18.188 15.359 1 94.81 76 GLU A CA 1
ATOM 584 C C . GLU A 1 76 ? -12.922 17.906 15.992 1 94.81 76 GLU A C 1
ATOM 586 O O . GLU A 1 76 ? -12.164 18.844 16.266 1 94.81 76 GLU A O 1
ATOM 591 N N . LEU A 1 77 ? -12.672 16.641 16.312 1 97.06 77 LEU A N 1
ATOM 592 C CA . LEU A 1 77 ? -11.422 16.172 16.906 1 97.06 77 LEU A CA 1
ATOM 593 C C . LEU A 1 77 ? -10.969 14.867 16.266 1 97.06 77 LEU A C 1
ATOM 595 O O . LEU A 1 77 ? -11.781 13.961 16.062 1 97.06 77 LEU A O 1
ATOM 599 N N . GLU A 1 78 ? -9.758 14.82 15.914 1 97.19 78 GLU A N 1
ATOM 600 C CA . GLU A 1 78 ? -9.188 13.648 15.258 1 97.19 78 GLU A CA 1
ATOM 601 C C . GLU A 1 78 ? -7.777 13.359 15.758 1 97.19 78 GLU A C 1
ATOM 603 O O . GLU A 1 78 ? -7.008 14.289 16.031 1 97.19 78 GLU A O 1
ATOM 608 N N . VAL A 1 79 ? -7.426 12.125 15.891 1 97.81 79 VAL A N 1
ATOM 609 C CA . VAL A 1 79 ? -6.082 11.664 16.219 1 97.81 79 VAL A CA 1
ATOM 610 C C . VAL A 1 79 ? -5.551 10.773 15.102 1 97.81 79 VAL A C 1
ATOM 612 O O . VAL A 1 79 ? -6.258 9.898 14.609 1 97.81 79 VAL A O 1
ATOM 615 N N . ASN A 1 80 ? -4.371 11.016 14.75 1 97.62 80 ASN A N 1
ATOM 616 C CA . ASN A 1 80 ? -3.721 10.219 13.719 1 97.62 80 ASN A CA 1
ATOM 617 C C . ASN A 1 80 ? -2.436 9.578 14.227 1 97.62 80 ASN A C 1
ATOM 619 O O . ASN A 1 80 ? -1.67 10.203 14.961 1 97.62 80 ASN A O 1
ATOM 623 N N . LEU A 1 81 ? -2.244 8.406 13.867 1 97.38 81 LEU A N 1
ATOM 624 C CA . LEU A 1 81 ? -0.989 7.691 14.078 1 97.38 81 LEU A CA 1
ATOM 625 C C . LEU A 1 81 ? -0.408 7.219 12.75 1 97.38 81 LEU A C 1
ATOM 627 O O . LEU A 1 81 ? -1.146 6.762 11.867 1 97.38 81 LEU A O 1
ATOM 631 N N . GLY A 1 82 ? 0.828 7.367 12.602 1 97.31 82 GLY A N 1
ATOM 632 C CA . GLY A 1 82 ? 1.504 6.941 11.383 1 97.31 82 GLY A CA 1
ATOM 633 C C . GLY A 1 82 ? 2.734 6.094 11.648 1 97.31 82 GLY A C 1
ATOM 634 O O . GLY A 1 82 ? 3.426 6.297 12.648 1 97.31 82 GLY A O 1
ATOM 635 N N . TYR A 1 83 ? 2.973 5.207 10.852 1 97.06 83 TYR A N 1
ATOM 636 C CA . TYR A 1 83 ? 4.168 4.371 10.844 1 97.06 83 TYR A CA 1
ATOM 637 C C . TYR A 1 83 ? 4.715 4.223 9.43 1 97.06 83 TYR A C 1
ATOM 639 O O . TYR A 1 83 ? 3.975 3.9 8.5 1 97.06 83 TYR A O 1
ATOM 647 N N . GLY A 1 84 ? 5.996 4.449 9.258 1 96.62 84 GLY A N 1
ATOM 648 C CA . GLY A 1 84 ? 6.594 4.375 7.938 1 96.62 84 GLY A CA 1
ATOM 649 C C . GLY A 1 84 ? 7.977 3.746 7.941 1 96.62 84 GLY A C 1
ATOM 650 O O . GLY A 1 84 ? 8.672 3.766 8.961 1 96.62 84 GLY A O 1
ATOM 651 N N . VAL A 1 85 ? 8.336 3.172 6.84 1 95.88 85 VAL A N 1
ATOM 652 C CA . VAL A 1 85 ? 9.672 2.645 6.582 1 95.88 85 VAL A CA 1
ATOM 653 C C . VAL A 1 85 ? 10.25 3.279 5.32 1 95.88 85 VAL A C 1
ATOM 655 O O . VAL A 1 85 ? 9.594 3.293 4.273 1 95.88 85 VAL A O 1
ATOM 658 N N . GLN A 1 86 ? 11.375 3.787 5.48 1 94.62 86 GLN A N 1
ATOM 659 C CA . GLN A 1 86 ? 12.055 4.41 4.348 1 94.62 86 GLN A CA 1
ATOM 660 C C . GLN A 1 86 ? 13.406 3.75 4.09 1 94.62 86 GLN A C 1
ATOM 662 O O . GLN A 1 86 ? 14.203 3.578 5.012 1 94.62 86 GLN A O 1
ATOM 667 N N . ASP A 1 87 ? 13.656 3.428 2.863 1 93 87 ASP A N 1
ATOM 668 C CA . ASP A 1 87 ? 14.977 2.969 2.438 1 93 87 ASP A CA 1
ATOM 669 C C . ASP A 1 87 ? 15.852 4.141 2.004 1 93 87 ASP A C 1
ATOM 671 O O . ASP A 1 87 ? 15.656 4.707 0.926 1 93 87 ASP A O 1
ATOM 675 N N . LYS A 1 88 ? 16.797 4.41 2.812 1 88.38 88 LYS A N 1
ATOM 676 C CA . LYS A 1 88 ? 17.672 5.535 2.533 1 88.38 88 LYS A CA 1
ATOM 677 C C . LYS A 1 88 ? 18.969 5.062 1.878 1 88.38 88 LYS A C 1
ATOM 679 O O . LYS A 1 88 ? 20 5.746 1.95 1 88.38 88 LYS A O 1
ATOM 684 N N . ARG A 1 89 ? 18.969 3.877 1.338 1 86.69 89 ARG A N 1
ATOM 685 C CA . ARG A 1 89 ? 20.047 3.23 0.6 1 86.69 89 ARG A CA 1
ATOM 686 C C . ARG A 1 89 ? 21.094 2.668 1.551 1 86.69 89 ARG A C 1
ATOM 688 O O . ARG A 1 89 ? 21.391 1.471 1.522 1 86.69 89 ARG A O 1
ATOM 695 N N . GLU A 1 90 ? 21.562 3.496 2.488 1 84.81 90 GLU A N 1
ATOM 696 C CA . GLU A 1 90 ? 22.609 3.041 3.398 1 84.81 90 GLU A CA 1
ATOM 697 C C . GLU A 1 90 ? 22.016 2.531 4.711 1 84.81 90 GLU A C 1
ATOM 699 O O . GLU A 1 90 ? 22.672 1.793 5.449 1 84.81 90 GLU A O 1
ATOM 704 N N . PHE A 1 91 ? 20.859 2.992 4.996 1 86.88 91 PHE A N 1
ATOM 705 C CA . PHE A 1 91 ? 20.188 2.58 6.219 1 86.88 91 PHE A CA 1
ATOM 706 C C . PHE A 1 91 ? 18.672 2.627 6.039 1 86.88 91 PHE A C 1
ATOM 708 O O . PHE A 1 91 ? 18.172 3.273 5.117 1 86.88 91 PHE A O 1
ATOM 715 N N . ALA A 1 92 ? 18.062 1.939 6.898 1 89.44 92 ALA A N 1
ATOM 716 C CA . ALA A 1 92 ? 16.594 2.02 6.977 1 89.44 92 ALA A CA 1
ATOM 717 C C . ALA A 1 92 ? 16.156 2.967 8.086 1 89.44 92 ALA A C 1
ATOM 719 O O . ALA A 1 92 ? 16.766 2.988 9.164 1 89.44 92 ALA A O 1
ATOM 720 N N . ARG A 1 93 ? 15.211 3.705 7.785 1 91.62 93 ARG A N 1
ATOM 721 C CA . ARG A 1 93 ? 14.648 4.594 8.797 1 91.62 93 ARG A CA 1
ATOM 722 C C . ARG A 1 93 ? 13.195 4.238 9.086 1 91.62 93 ARG A C 1
ATOM 724 O O . ARG A 1 93 ? 12.383 4.109 8.172 1 91.62 93 ARG A O 1
ATOM 731 N N . PHE A 1 94 ? 12.867 4.141 10.289 1 92.94 94 PHE A N 1
ATOM 732 C CA . PHE A 1 94 ? 11.508 3.908 10.773 1 92.94 94 PHE A CA 1
ATOM 733 C C . PHE A 1 94 ? 10.914 5.188 11.352 1 92.94 94 PHE A C 1
ATOM 735 O O . PHE A 1 94 ? 11.477 5.777 12.273 1 92.94 94 PHE A O 1
ATOM 742 N N . ASP A 1 95 ? 9.844 5.527 10.836 1 95.31 95 ASP A N 1
ATOM 743 C CA . ASP A 1 95 ? 9.203 6.777 11.242 1 95.31 95 ASP A CA 1
ATOM 744 C C . ASP A 1 95 ? 7.902 6.508 12 1 95.31 95 ASP A C 1
ATOM 746 O O . ASP A 1 95 ? 7.121 5.637 11.609 1 95.31 95 ASP A O 1
ATOM 750 N N . TYR A 1 96 ? 7.754 7.199 13.016 1 95.25 96 TYR A N 1
ATOM 751 C CA . TYR A 1 96 ? 6.531 7.211 13.812 1 95.25 96 TYR A CA 1
ATOM 752 C C . TYR A 1 96 ? 5.965 8.625 13.922 1 95.25 96 TYR A C 1
ATOM 754 O O . TYR A 1 96 ? 6.715 9.586 14.078 1 95.25 96 TYR A O 1
ATOM 762 N N . LEU A 1 97 ? 4.699 8.641 13.805 1 96.44 97 LEU A N 1
ATOM 763 C CA . LEU A 1 97 ? 4.055 9.945 13.875 1 96.44 97 LEU A CA 1
ATOM 764 C C . LEU A 1 97 ? 2.814 9.891 14.766 1 96.44 97 LEU A C 1
ATOM 766 O O . LEU A 1 97 ? 2.021 8.953 14.672 1 96.44 97 LEU A O 1
ATOM 770 N N . ALA A 1 98 ? 2.666 10.836 15.633 1 97.38 98 ALA A N 1
ATOM 771 C CA . ALA A 1 98 ? 1.443 11.062 16.406 1 97.38 98 ALA A CA 1
ATOM 772 C C . ALA A 1 98 ? 0.927 12.484 16.203 1 97.38 98 ALA A C 1
ATOM 774 O O . ALA A 1 98 ? 1.69 13.453 16.297 1 97.38 98 ALA A O 1
ATOM 775 N N . GLU A 1 99 ? -0.321 12.531 15.922 1 98 99 GLU A N 1
ATOM 776 C CA . GLU A 1 99 ? -0.914 13.828 15.617 1 98 99 GLU A CA 1
ATOM 777 C C . GLU A 1 99 ? -2.293 13.969 16.266 1 98 99 GLU A C 1
ATOM 779 O O . GLU A 1 99 ? -3.064 13.008 16.297 1 98 99 GLU A O 1
ATOM 784 N N . ILE A 1 100 ? -2.566 15.203 16.719 1 98.19 100 ILE A N 1
ATOM 785 C CA . ILE A 1 100 ? -3.908 15.57 17.156 1 98.19 100 ILE A CA 1
ATOM 786 C C . ILE A 1 100 ? -4.391 16.797 16.375 1 98.19 100 ILE A C 1
ATOM 788 O O . ILE A 1 100 ? -3.637 17.75 16.188 1 98.19 100 ILE A O 1
ATOM 792 N N . GLU A 1 101 ? -5.566 16.688 15.922 1 98.25 101 GLU A N 1
ATOM 793 C CA . GLU A 1 101 ? -6.195 17.75 15.148 1 98.25 101 GLU A CA 1
ATOM 794 C C . GLU A 1 101 ? -7.547 18.141 15.734 1 98.25 101 GLU A C 1
ATOM 796 O O . GLU A 1 101 ? -8.328 17.281 16.141 1 98.25 101 GLU A O 1
ATOM 801 N N . TRP A 1 102 ? -7.789 19.469 15.758 1 97.5 102 TRP A N 1
ATOM 802 C CA . TRP A 1 102 ? -9.109 19.875 16.234 1 97.5 102 TRP A CA 1
ATOM 803 C C . TRP A 1 102 ? -9.523 21.203 15.609 1 97.5 102 TRP A C 1
ATOM 805 O O . TRP A 1 102 ? -8.688 21.938 15.078 1 97.5 102 TRP A O 1
ATOM 815 N N . ALA A 1 103 ? -10.812 21.469 15.641 1 97.62 103 ALA A N 1
ATOM 816 C CA . ALA A 1 103 ? -11.406 22.703 15.133 1 97.62 103 ALA A CA 1
ATOM 817 C C . ALA A 1 103 ? -12.117 23.469 16.234 1 97.62 103 ALA A C 1
ATOM 819 O O . ALA A 1 103 ? -13.258 23.172 16.594 1 97.62 103 ALA A O 1
ATOM 820 N N . PRO A 1 104 ? -11.477 24.547 16.703 1 97.12 104 PRO A N 1
ATOM 821 C CA . PRO A 1 104 ? -12.133 25.312 17.766 1 97.12 104 PRO A CA 1
ATOM 822 C C . PRO A 1 104 ? -13.352 26.078 17.281 1 97.12 104 PRO A C 1
ATOM 824 O O . PRO A 1 104 ? -14.297 26.297 18.031 1 97.12 104 PRO A O 1
ATOM 827 N N . ILE A 1 105 ? -13.312 26.578 16.016 1 96.5 105 ILE A N 1
ATOM 828 C CA . ILE A 1 105 ? -14.422 27.25 15.344 1 96.5 105 ILE A CA 1
ATOM 829 C C . ILE A 1 105 ? -14.586 26.688 13.93 1 96.5 105 ILE A C 1
ATOM 831 O O . ILE A 1 105 ? -13.711 25.984 13.43 1 96.5 105 ILE A O 1
ATOM 835 N N . ASN A 1 106 ? -15.695 26.984 13.305 1 95.38 106 ASN A N 1
ATOM 836 C CA . ASN A 1 106 ? -15.922 26.516 11.945 1 95.38 106 ASN A CA 1
ATOM 837 C C . ASN A 1 106 ? -14.812 26.953 11 1 95.38 106 ASN A C 1
ATOM 839 O O . ASN A 1 106 ? -14.375 28.109 11.047 1 95.38 106 ASN A O 1
ATOM 843 N N . ARG A 1 107 ? -14.32 26.031 10.195 1 97.19 107 ARG A N 1
ATOM 844 C CA . ARG A 1 107 ? -13.43 26.266 9.062 1 97.19 107 ARG A CA 1
ATOM 845 C C . ARG A 1 107 ? -12 26.516 9.539 1 97.19 107 ARG A C 1
ATOM 847 O O . ARG A 1 107 ? -11.094 26.719 8.719 1 97.19 107 ARG A O 1
ATOM 854 N N . LEU A 1 108 ? -11.797 26.516 10.852 1 98 108 LEU A N 1
ATOM 855 C CA . LEU A 1 108 ? -10.445 26.672 11.375 1 98 108 LEU A CA 1
ATOM 856 C C . LEU A 1 108 ? -9.953 25.359 11.977 1 98 108 LEU A C 1
ATOM 858 O O . LEU A 1 108 ? -10.562 24.812 12.898 1 98 108 LEU A O 1
ATOM 862 N N . GLY A 1 109 ? -8.844 24.891 11.43 1 98.25 109 GLY A N 1
ATOM 863 C CA . GLY A 1 109 ? -8.195 23.703 11.977 1 98.25 109 GLY A CA 1
ATOM 864 C C . GLY A 1 109 ? -6.875 24.016 12.648 1 98.25 109 GLY A C 1
ATOM 865 O O . GLY A 1 109 ? -6.105 24.844 12.18 1 98.25 109 GLY A O 1
ATOM 866 N N . ILE A 1 110 ? -6.594 23.281 13.711 1 98.69 110 ILE A N 1
ATOM 867 C CA . ILE A 1 110 ? -5.316 23.344 14.414 1 98.69 110 ILE A CA 1
ATOM 868 C C . ILE A 1 110 ? -4.746 21.938 14.578 1 98.69 110 ILE A C 1
ATOM 870 O O . ILE A 1 110 ? -5.496 20.969 14.742 1 98.69 110 ILE A O 1
ATOM 874 N N . GLU A 1 111 ? -3.451 21.828 14.508 1 98.56 111 GLU A N 1
ATOM 875 C CA . GLU A 1 111 ? -2.816 20.516 14.594 1 98.56 111 GLU A CA 1
ATOM 876 C C . GLU A 1 111 ? -1.538 20.578 15.422 1 98.56 111 GLU A C 1
ATOM 878 O O . GLU A 1 111 ? -0.782 21.547 15.344 1 98.56 111 GLU A O 1
ATOM 883 N N . LEU A 1 112 ? -1.268 19.625 16.234 1 98.44 112 LEU A N 1
ATOM 884 C CA . LEU A 1 112 ? 0.007 19.328 16.875 1 98.44 112 LEU A CA 1
ATOM 885 C C . LEU A 1 112 ? 0.518 17.953 16.453 1 98.44 112 LEU A C 1
ATOM 887 O O . LEU A 1 112 ? -0.232 16.969 16.469 1 98.44 112 LEU A O 1
ATOM 891 N N . GLU A 1 113 ? 1.745 17.844 16.078 1 97.88 113 GLU A N 1
ATOM 892 C CA . GLU A 1 113 ? 2.322 16.594 15.586 1 97.88 113 GLU A CA 1
ATOM 893 C C . GLU A 1 113 ? 3.693 16.344 16.203 1 97.88 113 GLU A C 1
ATOM 895 O O . GLU A 1 113 ? 4.496 17.266 16.344 1 97.88 113 GLU A O 1
ATOM 900 N N . LEU A 1 114 ? 3.977 15.164 16.516 1 96.69 114 LEU A N 1
ATOM 901 C CA . LEU A 1 114 ? 5.25 14.703 17.062 1 96.69 114 LEU A CA 1
ATOM 902 C C . LEU A 1 114 ? 5.836 13.586 16.203 1 96.69 114 LEU A C 1
ATOM 904 O O . LEU A 1 114 ? 5.441 12.422 16.344 1 96.69 114 LEU A O 1
ATOM 908 N N . PRO A 1 115 ? 6.781 13.883 15.422 1 94.75 115 PRO A N 1
ATOM 909 C CA . PRO A 1 115 ? 7.461 12.867 14.625 1 94.75 115 PRO A CA 1
ATOM 910 C C . PRO A 1 115 ? 8.664 12.258 15.336 1 94.75 115 PRO A C 1
ATOM 912 O O . PRO A 1 115 ? 9.477 12.992 15.922 1 94.75 115 PRO A O 1
ATOM 915 N N . PHE A 1 116 ? 8.805 10.961 15.289 1 93.56 116 PHE A N 1
ATOM 916 C CA . PHE A 1 116 ? 9.922 10.188 15.828 1 93.56 116 PHE A CA 1
ATOM 917 C C . PHE A 1 116 ? 10.547 9.312 14.742 1 93.56 116 PHE A C 1
ATOM 919 O O . PHE A 1 116 ? 9.875 8.938 13.781 1 93.56 116 PHE A O 1
ATOM 926 N N . SER A 1 117 ? 11.781 9.055 14.906 1 92.44 117 SER A N 1
ATOM 927 C CA . SER A 1 117 ? 12.398 8.133 13.953 1 92.44 117 SER A CA 1
ATOM 928 C C . SER A 1 117 ? 13.414 7.227 14.641 1 92.44 117 SER A C 1
ATOM 930 O O . SER A 1 117 ? 13.906 7.551 15.727 1 92.44 117 SER A O 1
ATOM 932 N N . GLN A 1 118 ? 13.617 6.129 14.078 1 89.5 118 GLN A N 1
ATOM 933 C CA . GLN A 1 118 ? 14.664 5.168 14.422 1 89.5 118 GLN A CA 1
ATOM 934 C C . GLN A 1 118 ? 15.398 4.676 13.18 1 89.5 118 GLN A C 1
ATOM 936 O O . GLN A 1 118 ? 14.773 4.383 12.156 1 89.5 118 GLN A O 1
ATOM 941 N N . THR A 1 119 ? 16.688 4.637 13.297 1 87.19 119 THR A N 1
ATOM 942 C CA . THR A 1 119 ? 17.469 4.219 12.133 1 87.19 119 THR A CA 1
ATOM 943 C C . THR A 1 119 ? 18.156 2.879 12.391 1 87.19 119 THR A C 1
ATOM 945 O O . THR A 1 119 ? 18.547 2.588 13.523 1 87.19 119 THR A O 1
ATOM 948 N N . THR A 1 120 ? 18.25 2.059 11.375 1 82.69 120 THR A N 1
ATOM 949 C CA . THR A 1 120 ? 19 0.804 11.383 1 82.69 120 THR A CA 1
ATOM 950 C C . THR A 1 120 ? 19.984 0.749 10.219 1 82.69 120 THR A C 1
ATOM 952 O O . THR A 1 120 ? 19.578 0.722 9.055 1 82.69 120 THR A O 1
ATOM 955 N N . GLN A 1 121 ? 21.219 0.602 10.555 1 78.5 121 GLN A N 1
ATOM 956 C CA . GLN A 1 121 ? 22.25 0.578 9.523 1 78.5 121 GLN A CA 1
ATOM 957 C C . GLN A 1 121 ? 22.344 -0.798 8.875 1 78.5 121 GLN A C 1
ATOM 959 O O . GLN A 1 121 ? 22.203 -1.821 9.547 1 78.5 121 GLN A O 1
ATOM 964 N N . TYR A 1 122 ? 22.531 -0.792 7.539 1 73.19 122 TYR A N 1
ATOM 965 C CA . TYR A 1 122 ? 22.641 -2.066 6.84 1 73.19 122 TYR A CA 1
ATOM 966 C C . TYR A 1 122 ? 24 -2.715 7.09 1 73.19 122 TYR A C 1
ATOM 968 O O . TYR A 1 122 ? 24.094 -3.938 7.223 1 73.19 122 TYR A O 1
ATOM 976 N N . ALA A 1 123 ? 25.078 -2.033 6.781 1 66.31 123 ALA A N 1
ATOM 977 C CA . ALA A 1 123 ? 26.422 -2.551 7.02 1 66.31 123 ALA A CA 1
ATOM 978 C C . ALA A 1 123 ? 27 -2.023 8.336 1 66.31 123 ALA A C 1
ATOM 980 O O . ALA A 1 123 ? 26.5 -1.029 8.875 1 66.31 123 ALA A O 1
ATOM 981 N N . GLU A 1 124 ? 27.703 -2.879 9.133 1 55 124 GLU A N 1
ATOM 982 C CA . GLU A 1 124 ? 28.406 -2.492 10.344 1 55 124 GLU A CA 1
ATOM 983 C C . GLU A 1 124 ? 29.156 -1.173 10.156 1 55 124 GLU A C 1
ATOM 985 O O . GLU A 1 124 ? 29.844 -0.709 11.062 1 55 124 GLU A O 1
ATOM 990 N N . ARG A 1 125 ? 29.109 -0.601 9.016 1 45.81 125 ARG A N 1
ATOM 991 C CA . ARG A 1 125 ? 30.156 0.418 8.922 1 45.81 125 ARG A CA 1
ATOM 992 C C . ARG A 1 125 ? 29.969 1.493 9.992 1 45.81 125 ARG A C 1
ATOM 994 O O . ARG A 1 125 ? 28.891 1.587 10.602 1 45.81 125 ARG A O 1
ATOM 1001 N N . THR A 1 126 ? 30.703 2.664 9.797 1 45.78 126 THR A N 1
ATOM 1002 C CA . THR A 1 126 ? 31.281 3.688 10.656 1 45.78 126 THR A CA 1
ATOM 1003 C C . THR A 1 126 ? 30.188 4.539 11.297 1 45.78 126 THR A C 1
ATOM 1005 O O . THR A 1 126 ? 29.125 4.742 10.703 1 45.78 126 THR A O 1
ATOM 1008 N N . LEU A 1 127 ? 30.25 4.867 12.523 1 44.44 127 LEU A N 1
ATOM 1009 C CA . LEU A 1 127 ? 29.703 5.688 13.602 1 44.44 127 LEU A CA 1
ATOM 1010 C C . LEU A 1 127 ? 29.156 7.004 13.062 1 44.44 127 LEU A C 1
ATOM 1012 O O . LEU A 1 127 ? 28.562 7.781 13.805 1 44.44 127 LEU A O 1
ATOM 1016 N N . ASP A 1 128 ? 29.625 7.363 11.867 1 45.81 128 ASP A N 1
ATOM 1017 C CA . ASP A 1 128 ? 29.578 8.82 11.734 1 45.81 128 ASP A CA 1
ATOM 1018 C C . ASP A 1 128 ? 28.219 9.281 11.234 1 45.81 128 ASP A C 1
ATOM 1020 O O . ASP A 1 128 ? 28.016 10.469 10.977 1 45.81 128 ASP A O 1
ATOM 1024 N N . GLN A 1 129 ? 27.391 8.312 10.828 1 53.22 129 GLN A N 1
ATOM 1025 C CA . GLN A 1 129 ? 26.219 8.977 10.281 1 53.22 129 GLN A CA 1
ATOM 1026 C C . GLN A 1 129 ? 25.203 9.297 11.391 1 53.22 129 GLN A C 1
ATOM 1028 O O . GLN A 1 129 ? 25.031 8.508 12.312 1 53.22 129 GLN A O 1
ATOM 1033 N N . PRO A 1 130 ? 24.875 10.555 11.523 1 54.56 130 PRO A N 1
ATOM 1034 C CA . PRO A 1 130 ? 23.906 10.938 12.539 1 54.56 130 PRO A CA 1
ATOM 1035 C C . PRO A 1 130 ? 22.703 10 12.594 1 54.56 130 PRO A C 1
ATOM 1037 O O . PRO A 1 130 ? 22.188 9.594 11.547 1 54.56 130 PRO A O 1
ATOM 1040 N N . ARG A 1 131 ? 22.547 9.32 13.766 1 63.75 131 ARG A N 1
ATOM 1041 C CA . ARG A 1 131 ? 21.359 8.523 14.039 1 63.75 131 ARG A CA 1
ATOM 1042 C C . ARG A 1 131 ? 20.188 9.414 14.453 1 63.75 131 ARG A C 1
ATOM 1044 O O . ARG A 1 131 ? 20.328 10.273 15.328 1 63.75 131 ARG A O 1
ATOM 1051 N N . THR A 1 132 ? 19.219 9.758 13.539 1 68.44 132 THR A N 1
ATOM 1052 C CA . THR A 1 132 ? 18.016 10.531 13.836 1 68.44 132 THR A CA 1
ATOM 1053 C C . THR A 1 132 ? 17.062 9.742 14.727 1 68.44 132 THR A C 1
ATOM 1055 O O . THR A 1 132 ? 15.859 9.734 14.508 1 68.44 132 THR A O 1
ATOM 1058 N N . ASP A 1 133 ? 17.609 9.203 15.742 1 81 133 ASP A N 1
ATOM 1059 C CA . ASP A 1 133 ? 16.766 8.398 16.625 1 81 133 ASP A CA 1
ATOM 1060 C C . ASP A 1 133 ? 16.062 9.273 17.656 1 81 133 ASP A C 1
ATOM 1062 O O . ASP A 1 133 ? 16.672 10.18 18.234 1 81 133 ASP A O 1
ATOM 1066 N N . GLY A 1 134 ? 14.859 9.086 17.719 1 85.62 134 GLY A N 1
ATOM 1067 C CA . GLY A 1 134 ? 14.07 9.812 18.688 1 85.62 134 GLY A CA 1
ATOM 1068 C C . GLY A 1 134 ? 13.188 10.875 18.078 1 85.62 134 GLY A C 1
ATOM 1069 O O . GLY A 1 134 ? 12.781 10.758 16.922 1 85.62 134 GLY A O 1
ATOM 1070 N N . LEU A 1 135 ? 12.891 11.859 18.938 1 88.44 135 LEU A N 1
ATOM 1071 C CA . LEU A 1 135 ? 12.031 12.945 18.5 1 88.44 135 LEU A CA 1
ATOM 1072 C C . LEU A 1 135 ? 12.758 13.859 17.516 1 88.44 135 LEU A C 1
ATOM 1074 O O . LEU A 1 135 ? 13.852 14.344 17.812 1 88.44 135 LEU A O 1
ATOM 1078 N N . ASN A 1 136 ? 12.125 14.07 16.438 1 89.75 136 ASN A N 1
ATOM 1079 C CA . ASN A 1 136 ? 12.773 14.859 15.398 1 89.75 136 ASN A CA 1
ATOM 1080 C C . ASN A 1 136 ? 12.422 16.344 15.516 1 89.75 136 ASN A C 1
ATOM 1082 O O . ASN A 1 136 ? 13.25 17.203 15.219 1 89.75 136 ASN A O 1
ATOM 1086 N N . SER A 1 137 ? 11.188 16.578 15.867 1 93.38 137 SER A N 1
ATOM 1087 C CA . SER A 1 137 ? 10.68 17.938 15.922 1 93.38 137 SER A CA 1
ATOM 1088 C C . SER A 1 137 ? 9.32 18 16.609 1 93.38 137 SER A C 1
ATOM 1090 O O . SER A 1 137 ? 8.75 16.969 16.969 1 93.38 137 SER A O 1
ATOM 1092 N N . VAL A 1 138 ? 8.906 19.203 16.812 1 95.19 138 VAL A N 1
ATOM 1093 C CA . VAL A 1 138 ? 7.531 19.484 17.203 1 95.19 138 VAL A CA 1
ATOM 1094 C C . VAL A 1 138 ? 6.875 20.391 16.156 1 95.19 138 VAL A C 1
ATOM 1096 O O . VAL A 1 138 ? 7.379 21.469 15.852 1 95.19 138 VAL A O 1
ATOM 1099 N N . LYS A 1 139 ? 5.84 19.906 15.695 1 97.56 139 LYS A N 1
ATOM 1100 C CA . LYS A 1 139 ? 5.145 20.656 14.648 1 97.56 139 LYS A CA 1
ATOM 1101 C C . LYS A 1 139 ? 3.805 21.188 15.156 1 97.56 139 LYS A C 1
ATOM 1103 O O . LYS A 1 139 ? 3.043 20.453 15.789 1 97.56 139 LYS A O 1
ATOM 1108 N N . ALA A 1 140 ? 3.527 22.406 14.898 1 98.25 140 ALA A N 1
ATOM 1109 C CA . ALA A 1 140 ? 2.238 23.047 15.125 1 98.25 140 ALA A CA 1
ATOM 1110 C C . ALA A 1 140 ? 1.734 23.719 13.852 1 98.25 140 ALA A C 1
ATOM 1112 O O . ALA A 1 140 ? 2.512 24.328 13.109 1 98.25 140 ALA A O 1
ATOM 1113 N N . ALA A 1 141 ? 0.45 23.562 13.625 1 98.62 141 ALA A N 1
ATOM 1114 C CA . ALA A 1 141 ? -0.058 24.109 12.367 1 98.62 141 ALA A CA 1
ATOM 1115 C C . ALA A 1 141 ? -1.487 24.609 12.531 1 98.62 141 ALA A C 1
ATOM 1117 O O . ALA A 1 141 ? -2.199 24.203 13.445 1 98.62 141 ALA A O 1
ATOM 1118 N N . THR A 1 142 ? -1.849 25.531 11.672 1 98.62 142 THR A N 1
ATOM 1119 C CA . THR A 1 142 ? -3.207 26.047 11.562 1 98.62 142 THR A CA 1
ATOM 1120 C C . THR A 1 142 ? -3.635 26.156 10.102 1 98.62 142 THR A C 1
ATOM 1122 O O . THR A 1 142 ? -2.797 26.312 9.211 1 98.62 142 THR A O 1
ATOM 1125 N N . GLN A 1 143 ? -4.879 25.953 9.859 1 98.69 143 GLN A N 1
ATOM 1126 C CA . GLN A 1 143 ? -5.461 26 8.523 1 98.69 143 GLN A CA 1
ATOM 1127 C C . GLN A 1 143 ? -6.863 26.609 8.555 1 98.69 143 GLN A C 1
ATOM 1129 O O . GLN A 1 143 ? -7.691 26.234 9.383 1 98.69 143 GLN A O 1
ATOM 1134 N N . TYR A 1 144 ? -7.094 27.562 7.645 1 98.69 144 TYR A N 1
ATOM 1135 C CA . TYR A 1 144 ? -8.414 28.188 7.555 1 98.69 144 TYR A CA 1
ATOM 1136 C C . TYR A 1 144 ? -9 28.016 6.156 1 98.69 144 TYR A C 1
ATOM 1138 O O . TYR A 1 144 ? -8.391 28.438 5.168 1 98.69 144 TYR A O 1
ATOM 1146 N N . THR A 1 145 ? -10.141 27.391 6.113 1 98.44 145 THR A N 1
ATOM 1147 C CA . THR A 1 145 ? -10.836 27.234 4.84 1 98.44 145 THR A CA 1
ATOM 1148 C C . THR A 1 145 ? -11.641 28.484 4.504 1 98.44 145 THR A C 1
ATOM 1150 O O . THR A 1 145 ? -12.75 28.672 5.012 1 98.44 145 THR A O 1
ATOM 1153 N N . PHE A 1 146 ? -11.18 29.266 3.549 1 97.88 146 PHE A N 1
ATOM 1154 C CA . PHE A 1 146 ? -11.828 30.531 3.275 1 97.88 146 PHE A CA 1
ATOM 1155 C C . PHE A 1 146 ? -12.891 30.375 2.193 1 97.88 146 PHE A C 1
ATOM 1157 O O . PHE A 1 146 ? -13.742 31.25 2.025 1 97.88 146 PHE A O 1
ATOM 1164 N N . LEU A 1 147 ? -12.789 29.281 1.442 1 97.69 147 LEU A N 1
ATOM 1165 C CA . LEU A 1 147 ? -13.781 29.047 0.399 1 97.69 147 LEU A CA 1
ATOM 1166 C C . LEU A 1 147 ? -14.367 27.641 0.513 1 97.69 147 LEU A C 1
ATOM 1168 O O . LEU A 1 147 ? -13.625 26.656 0.554 1 97.69 147 LEU A O 1
ATOM 1172 N N . VAL A 1 148 ? -15.664 27.562 0.619 1 96 148 VAL A N 1
ATOM 1173 C CA . VAL A 1 148 ? -16.422 26.312 0.523 1 96 148 VAL A CA 1
ATOM 1174 C C . VAL A 1 148 ? -17.578 26.5 -0.456 1 96 148 VAL A C 1
ATOM 1176 O O . VAL A 1 148 ? -18.578 27.156 -0.144 1 96 148 VAL A O 1
ATOM 1179 N N . SER A 1 149 ? -17.469 25.891 -1.576 1 94.88 149 SER A N 1
ATOM 1180 C CA . SER A 1 149 ? -18.531 25.984 -2.582 1 94.88 149 SER A CA 1
ATOM 1181 C C . SER A 1 149 ? -19.141 24.625 -2.869 1 94.88 149 SER A C 1
ATOM 1183 O O . SER A 1 149 ? -18.562 23.828 -3.605 1 94.88 149 SER A O 1
ATOM 1185 N N . GLU A 1 150 ? -20.281 24.375 -2.4 1 90.56 150 GLU A N 1
ATOM 1186 C CA . GLU A 1 150 ? -20.969 23.109 -2.684 1 90.56 150 GLU A CA 1
ATOM 1187 C C . GLU A 1 150 ? -21.406 23.031 -4.148 1 90.56 150 GLU A C 1
ATOM 1189 O O . GLU A 1 150 ? -21.344 21.969 -4.758 1 90.56 150 GLU A O 1
ATOM 1194 N N . ARG A 1 151 ? -21.828 24.188 -4.699 1 90 151 ARG A N 1
ATOM 1195 C CA . ARG A 1 151 ? -22.297 24.25 -6.082 1 90 151 ARG A CA 1
ATOM 1196 C C . ARG A 1 151 ? -21.203 23.781 -7.043 1 90 151 ARG A C 1
ATOM 1198 O O . ARG A 1 151 ? -21.484 23.031 -7.98 1 90 151 ARG A O 1
ATOM 1205 N N . TYR A 1 152 ? -20.016 24.219 -6.727 1 93.94 152 TYR A N 1
ATOM 1206 C CA . TYR A 1 152 ? -18.906 23.891 -7.621 1 93.94 152 TYR A CA 1
ATOM 1207 C C . TYR A 1 152 ? -18.078 22.734 -7.059 1 93.94 152 TYR A C 1
ATOM 1209 O O . TYR A 1 152 ? -17.062 22.344 -7.645 1 93.94 152 TYR A O 1
ATOM 1217 N N . ALA A 1 153 ? -18.453 22.25 -5.914 1 95.44 153 ALA A N 1
ATOM 1218 C CA . ALA A 1 153 ? -17.766 21.141 -5.242 1 95.44 153 ALA A CA 1
ATOM 1219 C C . ALA A 1 153 ? -16.281 21.469 -5.043 1 95.44 153 ALA A C 1
ATOM 1221 O O . ALA A 1 153 ? -15.422 20.625 -5.332 1 95.44 153 ALA A O 1
ATOM 1222 N N . THR A 1 154 ? -16.016 22.688 -4.609 1 97.38 154 THR A N 1
ATOM 1223 C CA . THR A 1 154 ? -14.648 23.156 -4.48 1 97.38 154 THR A CA 1
ATOM 1224 C C . THR A 1 154 ? -14.438 23.828 -3.125 1 97.38 154 THR A C 1
ATOM 1226 O O . THR A 1 154 ? -15.312 24.562 -2.639 1 97.38 154 THR A O 1
ATOM 1229 N N . SER A 1 155 ? -13.32 23.562 -2.514 1 98.12 155 SER A N 1
ATOM 1230 C CA . SER A 1 155 ? -12.898 24.219 -1.283 1 98.12 155 SER A CA 1
ATOM 1231 C C . SER A 1 155 ? -11.453 24.703 -1.372 1 98.12 155 SER A C 1
ATOM 1233 O O . SER A 1 155 ? -10.648 24.109 -2.098 1 98.12 155 SER A O 1
ATOM 1235 N N . ALA A 1 156 ? -11.148 25.734 -0.688 1 98.62 156 ALA A N 1
ATOM 1236 C CA . ALA A 1 156 ? -9.789 26.281 -0.646 1 98.62 156 ALA A CA 1
ATOM 1237 C C . ALA A 1 156 ? -9.438 26.766 0.758 1 98.62 156 ALA A C 1
ATOM 1239 O O . ALA A 1 156 ? -10.312 27.203 1.507 1 98.62 156 ALA A O 1
ATOM 1240 N N . ALA A 1 157 ? -8.219 26.656 1.057 1 98.75 157 ALA A N 1
ATOM 1241 C CA . ALA A 1 157 ? -7.754 27.016 2.389 1 98.75 157 ALA A CA 1
ATOM 1242 C C . ALA A 1 157 ? -6.332 27.578 2.338 1 98.75 157 ALA A C 1
ATOM 1244 O O . ALA A 1 157 ? -5.613 27.359 1.36 1 98.75 157 ALA A O 1
ATOM 1245 N N . VAL A 1 158 ? -5.984 28.328 3.34 1 98.56 158 VAL A N 1
ATOM 1246 C CA . VAL A 1 158 ? -4.617 28.75 3.617 1 98.56 158 VAL A CA 1
ATOM 1247 C C . VAL A 1 158 ? -4.203 28.266 5.012 1 98.56 158 VAL A C 1
ATOM 1249 O O . VAL A 1 158 ? -5.059 28.016 5.863 1 98.56 158 VAL A O 1
ATOM 1252 N N . GLY A 1 159 ? -2.926 28.078 5.145 1 98.56 159 GLY A N 1
ATOM 1253 C CA . GLY A 1 159 ? -2.455 27.625 6.445 1 98.56 159 GLY A CA 1
ATOM 1254 C C . GLY A 1 159 ? -0.981 27.906 6.676 1 98.56 159 GLY A C 1
ATOM 1255 O O . GLY A 1 159 ? -0.314 28.484 5.816 1 98.56 159 GLY A O 1
ATOM 1256 N N . TYR A 1 160 ? -0.614 27.625 7.879 1 98.56 160 TYR A N 1
ATOM 1257 C CA . TYR A 1 160 ? 0.767 27.812 8.305 1 98.56 160 TYR A CA 1
ATOM 1258 C C . TYR A 1 160 ? 1.214 26.688 9.227 1 98.56 160 TYR A C 1
ATOM 1260 O O . TYR A 1 160 ? 0.527 26.359 10.203 1 98.56 160 TYR A O 1
ATOM 1268 N N . LEU A 1 161 ? 2.289 26.094 8.852 1 98.31 161 LEU A N 1
ATOM 1269 C CA . LEU A 1 161 ? 2.908 25.062 9.672 1 98.31 161 LEU A CA 1
ATOM 1270 C C . LEU A 1 161 ? 4.258 25.516 10.203 1 98.31 161 LEU A C 1
ATOM 1272 O O . LEU A 1 161 ? 5.098 26.016 9.445 1 98.31 161 LEU A O 1
ATOM 1276 N N . HIS A 1 162 ? 4.426 25.438 11.508 1 97.75 162 HIS A N 1
ATOM 1277 C CA . HIS A 1 162 ? 5.691 25.75 12.164 1 97.75 162 HIS A CA 1
ATOM 1278 C C . HIS A 1 162 ? 6.324 24.5 12.766 1 97.75 162 HIS A C 1
ATOM 1280 O O . HIS A 1 162 ? 5.652 23.734 13.469 1 97.75 162 HIS A O 1
ATOM 1286 N N . GLU A 1 163 ? 7.551 24.312 12.469 1 96.69 163 GLU A N 1
ATOM 1287 C CA . GLU A 1 163 ? 8.258 23.156 13 1 96.69 163 GLU A CA 1
ATOM 1288 C C . GLU A 1 163 ? 9.469 23.594 13.828 1 96.69 163 GLU A C 1
ATOM 1290 O O . GLU A 1 163 ? 10.336 24.328 13.336 1 96.69 163 GLU A O 1
ATOM 1295 N N . PHE A 1 164 ? 9.484 23.172 15.086 1 94.94 164 PHE A N 1
ATOM 1296 C CA . PHE A 1 164 ? 10.672 23.328 15.93 1 94.94 164 PHE A CA 1
ATOM 1297 C C . PHE A 1 164 ? 11.602 22.141 15.766 1 94.94 16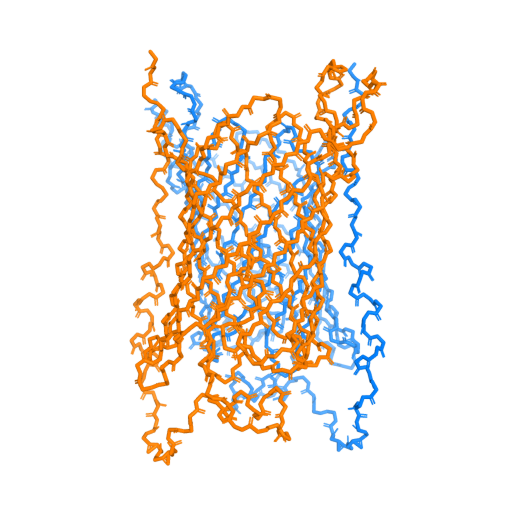4 PHE A C 1
ATOM 1299 O O . PHE A 1 164 ? 11.297 21.031 16.219 1 94.94 164 PHE A O 1
ATOM 1306 N N . LEU A 1 165 ? 12.656 22.391 15.18 1 91.56 165 LEU A N 1
ATOM 1307 C CA . LEU A 1 165 ? 13.57 21.312 14.828 1 91.56 165 LEU A CA 1
ATOM 1308 C C . LEU A 1 165 ? 14.445 20.922 16.016 1 91.56 165 LEU A C 1
ATOM 1310 O O . LEU A 1 165 ? 14.961 21.812 16.719 1 91.56 165 LEU A O 1
ATOM 1314 N N . ARG A 1 166 ? 14.609 19.656 16.141 1 87.06 166 ARG A N 1
ATOM 1315 C CA . ARG A 1 166 ? 15.484 19.141 17.203 1 87.06 166 ARG A CA 1
ATOM 1316 C C . ARG A 1 166 ? 16.766 18.562 16.625 1 87.06 166 ARG A C 1
ATOM 1318 O O . ARG A 1 166 ? 16.766 18.016 15.516 1 87.06 166 ARG A O 1
ATOM 1325 N N . ALA A 1 167 ? 17.844 18.734 17.406 1 75.62 167 ALA A N 1
ATOM 1326 C CA . ALA A 1 167 ? 19.125 18.172 16.984 1 75.62 167 ALA A CA 1
ATOM 1327 C C . ALA A 1 167 ? 19.078 16.641 16.984 1 75.62 167 ALA A C 1
ATOM 1329 O O . ALA A 1 167 ? 18.469 16.031 17.859 1 75.62 167 ALA A O 1
ATOM 1330 N N . PRO A 1 168 ? 19.656 16.109 15.82 1 68.44 168 PRO A N 1
ATOM 1331 C CA . PRO A 1 168 ? 19.703 14.641 15.844 1 68.44 168 PRO A CA 1
ATOM 1332 C C . PRO A 1 168 ? 20.531 14.102 17 1 68.44 168 PRO A C 1
ATOM 1334 O O . PRO A 1 168 ? 21.453 14.773 17.469 1 68.44 168 PRO A O 1
ATOM 1337 N N . ALA A 1 169 ? 20.016 13.055 17.594 1 59.81 169 ALA A N 1
ATOM 1338 C CA . ALA A 1 169 ? 20.781 12.438 18.688 1 59.81 169 ALA A CA 1
ATOM 1339 C C . ALA A 1 169 ? 22.094 11.867 18.188 1 59.81 169 ALA A C 1
ATOM 1341 O O . ALA A 1 169 ? 22.109 10.984 17.328 1 59.81 169 ALA A O 1
ATOM 1342 N N . ILE A 1 170 ? 23.016 12.719 17.922 1 54.5 170 ILE A N 1
ATOM 1343 C CA . ILE A 1 170 ? 24.328 12.172 17.594 1 54.5 170 ILE A CA 1
ATOM 1344 C C . ILE A 1 170 ? 25.047 11.742 18.875 1 54.5 170 ILE A C 1
ATOM 1346 O O . ILE A 1 170 ? 24.906 12.375 19.922 1 54.5 170 ILE A O 1
ATOM 1350 N N . ALA A 1 171 ? 25.609 10.5 18.844 1 50.5 171 ALA A N 1
ATOM 1351 C CA . ALA A 1 171 ? 26.359 9.969 19.984 1 50.5 171 ALA A CA 1
ATOM 1352 C C . ALA A 1 171 ? 27.156 11.062 20.672 1 50.5 171 ALA A C 1
ATOM 1354 O O . ALA A 1 171 ? 27.281 11.078 21.906 1 50.5 171 ALA A O 1
ATOM 1355 N N . ASP A 1 172 ? 27.828 11.742 19.891 1 48.72 172 ASP A N 1
ATOM 1356 C CA . ASP A 1 172 ? 28.797 12.617 20.562 1 48.72 172 ASP A CA 1
ATOM 1357 C C . ASP A 1 172 ? 28.234 14.031 20.719 1 48.72 172 ASP A C 1
ATOM 1359 O O . ASP A 1 172 ? 28.922 14.922 21.219 1 48.72 172 ASP A O 1
ATOM 1363 N N . ASN A 1 173 ? 27.156 14.297 19.938 1 51.03 173 ASN A N 1
ATOM 1364 C CA . ASN A 1 173 ? 26.859 15.727 19.922 1 51.03 173 ASN A CA 1
ATOM 1365 C C . ASN A 1 173 ? 26 16.125 21.125 1 51.03 173 ASN A C 1
ATOM 1367 O O . ASN A 1 173 ? 24.984 15.477 21.406 1 51.03 173 ASN A O 1
ATOM 1371 N N . THR A 1 174 ? 26.562 16.953 21.875 1 51.41 174 THR A N 1
ATOM 1372 C CA . THR A 1 174 ? 26.188 17.703 23.062 1 51.41 174 THR A CA 1
ATOM 1373 C C . THR A 1 174 ? 24.984 18.609 22.781 1 51.41 174 THR A C 1
ATOM 1375 O O . THR A 1 174 ? 24.484 19.297 23.672 1 51.41 174 THR A O 1
ATOM 1378 N N . GLN A 1 175 ? 24.797 18.906 21.531 1 54.34 175 GLN A N 1
ATOM 1379 C CA . GLN A 1 175 ? 23.719 19.891 21.422 1 54.34 175 GLN A CA 1
ATOM 1380 C C . GLN A 1 175 ? 22.359 19.234 21.641 1 54.34 175 GLN A C 1
ATOM 1382 O O . GLN A 1 175 ? 21.969 18.344 20.875 1 54.34 175 GLN A O 1
ATOM 1387 N N . THR A 1 176 ? 21.953 19.25 22.906 1 63.44 176 THR A N 1
ATOM 1388 C CA . THR A 1 176 ? 20.656 18.766 23.391 1 63.44 176 THR A CA 1
ATOM 1389 C C . THR A 1 176 ? 19.594 19.828 23.25 1 63.44 176 THR A C 1
ATOM 1391 O O . THR A 1 176 ? 19.875 21.031 23.375 1 63.44 176 THR A O 1
ATOM 1394 N N . GLY A 1 177 ? 18.609 19.688 22.391 1 74.88 177 GLY A N 1
ATOM 1395 C CA . GLY A 1 177 ? 17.484 20.594 22.359 1 74.88 177 GLY A CA 1
ATOM 1396 C C . GLY A 1 177 ? 17.047 20.953 20.953 1 74.88 177 GLY A C 1
ATOM 1397 O O . GLY A 1 177 ? 17.234 20.188 20.016 1 74.88 177 GLY A O 1
ATOM 1398 N N . PHE A 1 178 ? 16.422 22.156 20.922 1 81.69 178 PHE A N 1
ATOM 1399 C CA . PHE A 1 178 ? 15.906 22.688 19.656 1 81.69 178 PHE A CA 1
ATOM 1400 C C . PHE A 1 178 ? 16.984 23.484 18.922 1 81.69 178 PHE A C 1
ATOM 1402 O O . PHE A 1 178 ? 17.688 24.281 19.547 1 81.69 178 PHE A O 1
ATOM 1409 N N . ILE A 1 179 ? 17.234 23.266 17.656 1 82.56 179 ILE A N 1
ATOM 1410 C CA . ILE A 1 179 ? 18.391 23.828 16.953 1 82.56 179 ILE A CA 1
ATOM 1411 C C . ILE A 1 179 ? 17.906 24.797 15.875 1 82.56 179 ILE A C 1
ATOM 1413 O O . ILE A 1 179 ? 18.719 25.484 15.242 1 82.56 179 ILE A O 1
ATOM 1417 N N . GLY A 1 180 ? 16.609 24.781 15.641 1 90.31 180 GLY A N 1
ATOM 1418 C CA . GLY A 1 180 ? 16.125 25.672 14.602 1 90.31 180 GLY A CA 1
ATOM 1419 C C . GLY A 1 180 ? 14.633 25.547 14.352 1 90.31 180 GLY A C 1
ATOM 1420 O O . GLY A 1 180 ? 13.914 24.938 15.141 1 90.31 180 GLY A O 1
ATOM 1421 N N . ASN A 1 181 ? 14.25 26.344 13.234 1 94.25 181 ASN A N 1
ATOM 1422 C CA . ASN A 1 181 ? 12.828 26.422 12.906 1 94.25 181 ASN A CA 1
ATOM 1423 C C . ASN A 1 181 ? 12.594 26.219 11.406 1 94.25 181 ASN A C 1
ATOM 1425 O O . ASN A 1 181 ? 13.469 26.516 10.594 1 94.25 181 ASN A O 1
ATOM 1429 N N . LEU A 1 182 ? 11.531 25.656 11.18 1 96 182 LEU A N 1
ATOM 1430 C CA . LEU A 1 182 ? 11.031 25.578 9.812 1 96 182 LEU A CA 1
ATOM 1431 C C . LEU A 1 182 ? 9.695 26.297 9.688 1 96 182 LEU A C 1
ATOM 1433 O O . LEU A 1 182 ? 8.773 26.062 10.477 1 96 182 LEU A O 1
ATOM 1437 N N . TYR A 1 183 ? 9.594 27.25 8.75 1 97.19 183 TYR A N 1
ATOM 1438 C CA . TYR A 1 183 ? 8.406 28.031 8.453 1 97.19 183 TYR A CA 1
ATOM 1439 C C . TYR A 1 183 ? 7.75 27.578 7.156 1 97.19 183 TYR A C 1
ATOM 1441 O O . TYR A 1 183 ? 8.383 27.594 6.098 1 97.19 183 TYR A O 1
ATOM 1449 N N . ASN A 1 184 ? 6.492 27.25 7.246 1 97.88 184 ASN A N 1
ATOM 1450 C CA . ASN A 1 184 ? 5.863 26.656 6.07 1 97.88 184 ASN A CA 1
ATOM 1451 C C . ASN A 1 184 ? 4.441 27.172 5.875 1 97.88 184 ASN A C 1
ATOM 1453 O O . ASN A 1 184 ? 3.473 26.469 6.164 1 97.88 184 ASN A O 1
ATOM 1457 N N . PRO A 1 185 ? 4.301 28.438 5.324 1 98.62 185 PRO A N 1
ATOM 1458 C CA . PRO A 1 185 ? 2.971 28.797 4.832 1 98.62 185 PRO A CA 1
ATOM 1459 C C . PRO A 1 185 ? 2.531 27.969 3.633 1 98.62 185 PRO A C 1
ATOM 1461 O O . PRO A 1 185 ? 3.357 27.609 2.789 1 98.62 185 PRO A O 1
ATOM 1464 N N . PHE A 1 186 ? 1.237 27.688 3.551 1 98.44 186 PHE A N 1
ATOM 1465 C CA . PHE A 1 186 ? 0.804 26.844 2.443 1 98.44 186 PHE A CA 1
ATOM 1466 C C . PHE A 1 186 ? -0.6 27.219 1.988 1 98.44 186 PHE A C 1
ATOM 1468 O O . PHE A 1 186 ? -1.301 27.969 2.678 1 98.44 186 PHE A O 1
ATOM 1475 N N . PHE A 1 187 ? -0.904 26.766 0.811 1 98.44 187 PHE A N 1
ATOM 1476 C CA . PHE A 1 187 ? -2.209 26.906 0.175 1 98.44 187 PHE A CA 1
ATOM 1477 C C . PHE A 1 187 ? -2.75 25.547 -0.252 1 98.44 187 PHE A C 1
ATOM 1479 O O . PHE A 1 187 ? -1.985 24.672 -0.658 1 98.44 187 PHE A O 1
ATOM 1486 N N . VAL A 1 188 ? -4.094 25.375 -0.123 1 98.69 188 VAL A N 1
ATOM 1487 C CA . VAL A 1 188 ? -4.734 24.125 -0.508 1 98.69 188 VAL A CA 1
ATOM 1488 C C . VAL A 1 188 ? -5.973 24.422 -1.354 1 98.69 188 VAL A C 1
ATOM 1490 O O . VAL A 1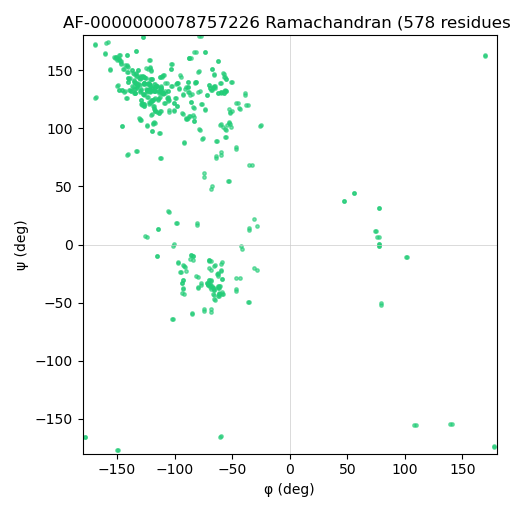 188 ? -6.734 25.328 -1.055 1 98.69 188 VAL A O 1
ATOM 1493 N N . VAL A 1 189 ? -6.148 23.672 -2.391 1 98.62 189 VAL A N 1
ATOM 1494 C CA . VAL A 1 189 ? -7.391 23.672 -3.16 1 98.62 189 VAL A CA 1
ATOM 1495 C C . VAL A 1 189 ? -7.801 22.25 -3.494 1 98.62 189 VAL A C 1
ATOM 1497 O O . VAL A 1 189 ? -6.953 21.406 -3.828 1 98.62 189 VAL A O 1
ATOM 1500 N N . ALA A 1 190 ? -9.055 21.984 -3.326 1 98.44 190 ALA A N 1
ATOM 1501 C CA . ALA A 1 190 ? -9.586 20.656 -3.607 1 98.44 190 ALA A CA 1
ATOM 1502 C C . ALA A 1 190 ? -10.859 20.734 -4.445 1 98.44 190 ALA A C 1
ATOM 1504 O O . ALA A 1 190 ? -11.664 21.656 -4.273 1 98.44 190 ALA A O 1
ATOM 1505 N N . HIS A 1 191 ? -10.977 19.766 -5.281 1 98.12 191 HIS A N 1
ATOM 1506 C CA . HIS A 1 191 ? -12.141 19.688 -6.152 1 98.12 191 HIS A CA 1
ATOM 1507 C C . HIS A 1 191 ? -12.648 18.266 -6.277 1 98.12 191 HIS A C 1
ATOM 1509 O O . HIS A 1 191 ? -11.852 17.328 -6.441 1 98.12 191 HIS A O 1
ATOM 1515 N N . ARG A 1 192 ? -13.906 18.125 -6.133 1 95.94 192 ARG A N 1
ATOM 1516 C CA . ARG A 1 192 ? -14.555 16.844 -6.379 1 95.94 192 ARG A CA 1
ATOM 1517 C C . ARG A 1 192 ? -15.227 16.828 -7.75 1 95.94 192 ARG A C 1
ATOM 1519 O O . ARG A 1 192 ? -16.156 17.609 -8 1 95.94 192 ARG A O 1
ATOM 1526 N N . TRP A 1 193 ? -14.836 15.922 -8.555 1 92.75 193 TRP A N 1
ATOM 1527 C CA . TRP A 1 193 ? -15.406 15.766 -9.891 1 92.75 193 TRP A CA 1
ATOM 1528 C C . TRP A 1 193 ? -16.656 14.898 -9.852 1 92.75 193 TRP A C 1
ATOM 1530 O O . TRP A 1 193 ? -16.891 14.18 -8.883 1 92.75 193 TRP A O 1
ATOM 1540 N N . SER A 1 194 ? -17.578 14.891 -10.828 1 84.38 194 SER A N 1
ATOM 1541 C CA . SER A 1 194 ? -18.859 14.203 -10.867 1 84.38 194 SER A CA 1
ATOM 1542 C C . SER A 1 194 ? -18.688 12.695 -10.875 1 84.38 194 SER A C 1
ATOM 1544 O O . SER A 1 194 ? -19.594 11.953 -10.469 1 84.38 194 SER A O 1
ATOM 1546 N N . ASN A 1 195 ? -17.609 12.234 -11.195 1 83.94 195 ASN A N 1
ATOM 1547 C CA . ASN A 1 195 ? -17.422 10.797 -11.344 1 83.94 195 ASN A CA 1
ATOM 1548 C C . ASN A 1 195 ? -16.656 10.211 -10.164 1 83.94 195 ASN A C 1
ATOM 1550 O O . ASN A 1 195 ? -15.898 9.258 -10.328 1 83.94 195 ASN A O 1
ATOM 1554 N N . ASN A 1 196 ? -16.75 10.828 -8.93 1 89.19 196 ASN A N 1
ATOM 1555 C CA . ASN A 1 196 ? -16.188 10.32 -7.688 1 89.19 196 ASN A CA 1
ATOM 1556 C C . ASN A 1 196 ? -14.672 10.508 -7.645 1 89.19 196 ASN A C 1
ATOM 1558 O O . ASN A 1 196 ? -14 9.961 -6.77 1 89.19 196 ASN A O 1
ATOM 1562 N N . TRP A 1 197 ? -14.234 11.281 -8.594 1 94.75 197 TRP A N 1
ATOM 1563 C CA . TRP A 1 197 ? -12.82 11.633 -8.578 1 94.75 197 TRP A CA 1
ATOM 1564 C C . TRP A 1 197 ? -12.586 12.891 -7.742 1 94.75 197 TRP A C 1
ATOM 1566 O O . TRP A 1 197 ? -13.391 13.82 -7.77 1 94.75 197 TRP A O 1
ATOM 1576 N N . HIS A 1 198 ? -11.547 12.859 -7.031 1 97.25 198 HIS A N 1
ATOM 1577 C CA . HIS A 1 198 ? -11.156 13.984 -6.195 1 97.25 198 HIS A CA 1
ATOM 1578 C C . HIS A 1 198 ? -9.734 14.438 -6.516 1 97.25 198 HIS A C 1
ATOM 1580 O O . HIS A 1 198 ? -8.844 13.609 -6.703 1 97.25 198 HIS A O 1
ATOM 1586 N N . THR A 1 199 ? -9.562 15.688 -6.656 1 98.25 199 THR A N 1
ATOM 1587 C CA . THR A 1 199 ? -8.234 16.266 -6.84 1 98.25 199 THR A CA 1
ATOM 1588 C C . THR A 1 199 ? -7.93 17.281 -5.738 1 98.25 199 THR A C 1
ATOM 1590 O O . THR A 1 199 ? -8.812 18.031 -5.312 1 98.25 199 THR A O 1
ATOM 1593 N N . LEU A 1 200 ? -6.73 17.328 -5.297 1 98.56 200 LEU A N 1
ATOM 1594 C CA . LEU A 1 200 ? -6.301 18.266 -4.254 1 98.56 200 LEU A CA 1
ATOM 1595 C C . LEU A 1 200 ? -4.867 18.719 -4.492 1 98.56 200 LEU A C 1
ATOM 1597 O O . LEU A 1 200 ? -4 17.906 -4.836 1 98.56 200 LEU A O 1
ATOM 160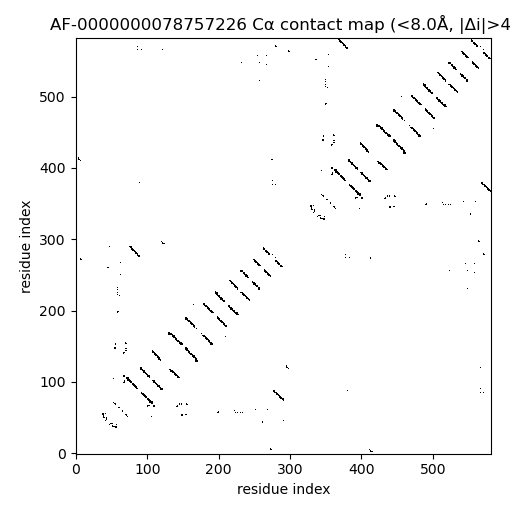1 N N . LEU A 1 201 ? -4.66 19.953 -4.406 1 98.56 201 LEU A N 1
ATOM 1602 C CA . LEU A 1 201 ? -3.332 20.547 -4.484 1 98.56 201 LEU A CA 1
ATOM 1603 C C . LEU A 1 201 ? -2.943 21.188 -3.154 1 98.56 201 LEU A C 1
ATOM 1605 O O . LEU A 1 201 ? -3.721 21.953 -2.574 1 98.56 201 LEU A O 1
ATOM 1609 N N . TYR A 1 202 ? -1.908 20.859 -2.611 1 98.5 202 TYR A N 1
ATOM 1610 C CA . TYR A 1 202 ? -1.258 21.438 -1.44 1 98.5 202 TYR A CA 1
ATOM 1611 C C . TYR A 1 202 ? 0.113 22 -1.8 1 98.5 202 TYR A C 1
ATOM 1613 O O . TYR A 1 202 ? 1.013 21.25 -2.191 1 98.5 202 TYR A O 1
ATOM 1621 N N . ALA A 1 203 ? 0.302 23.281 -1.663 1 98.44 203 ALA A N 1
ATOM 1622 C CA . ALA A 1 203 ? 1.55 23.891 -2.121 1 98.44 203 ALA A CA 1
ATOM 1623 C C . ALA A 1 203 ? 1.982 25.016 -1.197 1 98.44 203 ALA A C 1
ATOM 1625 O O . ALA A 1 203 ? 1.144 25.672 -0.58 1 98.44 203 ALA A O 1
ATOM 1626 N N . GLY A 1 204 ? 3.312 25.219 -1.143 1 98.06 204 GLY A N 1
ATOM 1627 C CA . GLY A 1 204 ? 3.854 26.312 -0.368 1 98.06 204 GLY A CA 1
ATOM 1628 C C . GLY A 1 204 ? 5.359 26.25 -0.207 1 98.06 204 GLY A C 1
ATOM 1629 O O . GLY A 1 204 ? 5.973 25.219 -0.46 1 98.06 204 GLY A O 1
ATOM 1630 N N . PRO A 1 205 ? 5.945 27.344 0.15 1 97.56 205 PRO A N 1
ATOM 1631 C CA . PRO A 1 205 ? 7.383 27.375 0.438 1 97.56 205 PRO A CA 1
ATOM 1632 C C . PRO A 1 205 ? 7.715 26.828 1.827 1 97.56 205 PRO A C 1
ATOM 1634 O O . PRO A 1 205 ? 6.891 26.922 2.742 1 97.56 205 PRO A O 1
ATOM 1637 N N . ARG A 1 206 ? 8.82 26.266 1.968 1 97.12 206 ARG A N 1
ATOM 1638 C CA . ARG A 1 206 ? 9.383 25.812 3.236 1 97.12 206 ARG A CA 1
ATOM 1639 C C . ARG A 1 206 ? 10.719 26.5 3.516 1 97.12 206 ARG A C 1
ATOM 1641 O O . ARG A 1 206 ? 11.703 26.25 2.83 1 97.12 206 ARG A O 1
ATOM 1648 N N . HIS A 1 207 ? 10.727 27.312 4.469 1 96.5 207 HIS A N 1
ATOM 1649 C CA . HIS A 1 207 ? 11.953 28.016 4.832 1 96.5 207 HIS A CA 1
ATOM 1650 C C . HIS A 1 207 ? 12.562 27.422 6.102 1 96.5 207 HIS A C 1
ATOM 1652 O O . HIS A 1 207 ? 11.961 27.5 7.176 1 96.5 207 HIS A O 1
ATOM 1658 N N . THR A 1 208 ? 13.672 26.891 5.953 1 93.62 208 THR A N 1
ATOM 1659 C CA . THR A 1 208 ? 14.375 26.312 7.094 1 93.62 208 THR A CA 1
ATOM 1660 C C . THR A 1 208 ? 15.445 27.281 7.602 1 93.62 208 THR A C 1
ATOM 1662 O O . THR A 1 208 ? 16.266 27.766 6.824 1 93.62 208 THR A O 1
ATOM 1665 N N . ALA A 1 209 ? 15.367 27.562 8.891 1 90.19 209 ALA A N 1
ATOM 1666 C CA . ALA A 1 209 ? 16.406 28.359 9.547 1 90.19 209 ALA A CA 1
ATOM 1667 C C . ALA A 1 209 ? 17.188 27.516 10.547 1 90.19 209 ALA A C 1
ATOM 1669 O O . ALA A 1 209 ? 16.891 27.516 11.742 1 90.19 209 ALA A O 1
ATOM 1670 N N . ALA A 1 210 ? 18.109 26.578 10.383 1 78.81 210 ALA A N 1
ATOM 1671 C CA . ALA A 1 210 ? 18.891 25.828 11.359 1 78.81 210 ALA A CA 1
ATOM 1672 C C . ALA A 1 210 ? 20.031 25.062 10.688 1 78.81 210 ALA A C 1
ATOM 1674 O O . ALA A 1 210 ? 19.781 24.266 9.781 1 78.81 210 ALA A O 1
ATOM 1675 N N . PRO A 1 211 ? 21.078 25.203 11.086 1 70.19 211 PRO A N 1
ATOM 1676 C CA . PRO A 1 211 ? 22.094 26.25 11.195 1 70.19 211 PRO A CA 1
ATOM 1677 C C . PRO A 1 211 ? 22.25 27.078 9.914 1 70.19 211 PRO A C 1
ATOM 1679 O O . PRO A 1 211 ? 22.469 28.281 9.969 1 70.19 211 PRO A O 1
ATOM 1682 N N . GLU A 1 212 ? 21.969 26.422 8.852 1 83.56 212 GLU A N 1
ATOM 1683 C CA . GLU A 1 212 ? 21.953 27.141 7.582 1 83.56 212 GLU A CA 1
ATOM 1684 C C . GLU A 1 212 ? 20.531 27.344 7.074 1 83.56 212 GLU A C 1
ATOM 1686 O O . GLU A 1 212 ? 19.688 26.453 7.219 1 83.56 212 GLU A O 1
ATOM 1691 N N . SER A 1 213 ? 20.359 28.547 6.566 1 89.75 213 SER A N 1
ATOM 1692 C CA . SER A 1 213 ? 19.016 28.891 6.094 1 89.75 213 SER A CA 1
ATOM 1693 C C . SER A 1 213 ? 18.859 28.578 4.605 1 89.75 213 SER A C 1
ATOM 1695 O O . SER A 1 213 ? 19.75 28.859 3.811 1 89.75 213 SER A O 1
ATOM 1697 N N . TYR A 1 214 ? 17.828 27.891 4.301 1 92.19 214 TYR A N 1
ATOM 1698 C CA . TYR A 1 214 ? 17.516 27.656 2.898 1 92.19 214 TYR A CA 1
ATOM 1699 C C . TYR A 1 214 ? 16.016 27.516 2.697 1 92.19 214 TYR A C 1
ATOM 1701 O O . TYR A 1 214 ? 15.266 27.328 3.66 1 92.19 214 TYR A O 1
ATOM 1709 N N . THR A 1 215 ? 15.594 27.734 1.444 1 94.56 215 THR A N 1
ATOM 1710 C CA . THR A 1 215 ? 14.172 27.656 1.109 1 94.56 215 THR A CA 1
ATOM 1711 C C . THR A 1 215 ? 13.93 26.594 0.033 1 94.56 215 THR A C 1
ATOM 1713 O O . THR A 1 215 ? 14.703 26.484 -0.922 1 94.56 215 THR A O 1
ATOM 1716 N N . THR A 1 216 ? 12.961 25.797 0.254 1 96.12 216 THR A N 1
ATOM 1717 C CA . THR A 1 216 ? 12.469 24.859 -0.748 1 96.12 216 THR A CA 1
ATOM 1718 C C . THR A 1 216 ? 10.992 25.094 -1.037 1 96.12 216 THR A C 1
ATOM 1720 O O . THR A 1 216 ? 10.312 25.797 -0.285 1 96.12 216 THR A O 1
ATOM 1723 N N . TRP A 1 217 ? 10.586 24.625 -2.186 1 97.19 217 TRP A N 1
ATOM 1724 C CA . TRP A 1 217 ? 9.18 24.719 -2.559 1 97.19 217 TRP A CA 1
ATOM 1725 C C . TRP A 1 217 ? 8.555 23.328 -2.674 1 97.19 217 TRP A C 1
ATOM 1727 O O . TRP A 1 217 ? 9.172 22.406 -3.199 1 97.19 217 TRP A O 1
ATOM 1737 N N . GLU A 1 218 ? 7.375 23.203 -2.15 1 97.44 218 GLU A N 1
ATOM 1738 C CA . GLU A 1 218 ? 6.668 21.938 -2.24 1 97.44 218 GLU A CA 1
ATOM 1739 C C . GLU A 1 218 ? 5.375 22.078 -3.043 1 97.44 218 GLU A C 1
ATOM 1741 O O . GLU A 1 218 ? 4.629 23.031 -2.863 1 97.44 218 GLU A O 1
ATOM 1746 N N . ASN A 1 219 ? 5.117 21.172 -3.924 1 97.81 219 ASN A N 1
ATOM 1747 C CA . ASN A 1 219 ? 3.889 21 -4.691 1 97.81 219 ASN A CA 1
ATOM 1748 C C . ASN A 1 219 ? 3.373 19.578 -4.613 1 97.81 219 ASN A C 1
ATOM 1750 O O . ASN A 1 219 ? 3.928 18.672 -5.25 1 97.81 219 ASN A O 1
ATOM 1754 N N . ASN A 1 220 ? 2.312 19.438 -3.879 1 98.38 220 ASN A N 1
ATOM 1755 C CA . ASN A 1 220 ? 1.743 18.109 -3.686 1 98.38 220 ASN A CA 1
ATOM 1756 C C . ASN A 1 220 ? 0.376 17.984 -4.352 1 98.38 220 ASN A C 1
ATOM 1758 O O . ASN A 1 220 ? -0.574 18.656 -3.963 1 98.38 220 ASN A O 1
ATOM 1762 N N . LEU A 1 221 ? 0.353 17.125 -5.328 1 98.38 221 LEU A N 1
ATOM 1763 C CA . LEU A 1 221 ? -0.871 16.891 -6.082 1 98.38 221 LEU A CA 1
ATOM 1764 C C . LEU A 1 221 ? -1.411 15.492 -5.812 1 98.38 221 LEU A C 1
ATOM 1766 O O . LEU A 1 221 ? -0.648 14.523 -5.777 1 98.38 221 LEU A O 1
ATOM 1770 N N . SER A 1 222 ? -2.697 15.414 -5.578 1 97.94 222 SER A N 1
ATOM 1771 C CA . SER A 1 222 ? -3.297 14.109 -5.344 1 97.94 222 SER A CA 1
ATOM 1772 C C . SER A 1 222 ? -4.527 13.898 -6.223 1 97.94 222 SER A C 1
ATOM 1774 O O . SER A 1 222 ? -5.273 14.844 -6.488 1 97.94 222 SER A O 1
ATOM 1776 N N . PHE A 1 223 ? -4.691 12.68 -6.672 1 97.31 223 PHE A N 1
ATOM 1777 C CA . PHE A 1 223 ? -5.84 12.18 -7.418 1 97.31 223 PHE A CA 1
ATOM 1778 C C . PHE A 1 223 ? -6.391 10.914 -6.781 1 97.31 223 PHE A C 1
ATOM 1780 O O . PHE A 1 223 ? -5.672 9.914 -6.656 1 97.31 223 PHE A O 1
ATOM 1787 N N . HIS A 1 224 ? -7.684 11.008 -6.41 1 97.62 224 HIS A N 1
ATOM 1788 C CA . HIS A 1 224 ? -8.258 9.852 -5.734 1 97.62 224 HIS A CA 1
ATOM 1789 C C . HIS A 1 224 ? -9.625 9.5 -6.305 1 97.62 224 HIS A C 1
ATOM 1791 O O . HIS A 1 224 ? -10.414 10.391 -6.629 1 97.62 224 HIS A O 1
ATOM 1797 N N . TYR A 1 225 ? -9.867 8.258 -6.461 1 96.75 225 TYR A N 1
ATOM 1798 C CA . TYR A 1 225 ? -11.211 7.746 -6.699 1 96.75 225 TYR A CA 1
ATOM 1799 C C . TYR A 1 225 ? -11.836 7.234 -5.406 1 96.75 225 TYR A C 1
ATOM 1801 O O . TYR A 1 225 ? -11.336 6.285 -4.801 1 96.75 225 TYR A O 1
ATOM 1809 N N . MET A 1 226 ? -12.922 7.828 -5.027 1 94.88 226 MET A N 1
ATOM 1810 C CA . MET A 1 226 ? -13.602 7.438 -3.793 1 94.88 226 MET A CA 1
ATOM 1811 C C . MET A 1 226 ? -14.906 6.703 -4.098 1 94.88 226 MET A C 1
ATOM 1813 O O . MET A 1 226 ? -15.711 7.164 -4.91 1 94.88 226 MET A O 1
ATOM 1817 N N . LEU A 1 227 ? -15.055 5.562 -3.4 1 92.31 227 LEU A N 1
ATOM 1818 C CA . LEU A 1 227 ? -16.281 4.801 -3.604 1 92.31 227 LEU A CA 1
ATOM 1819 C C . LEU A 1 227 ? -17.5 5.574 -3.094 1 92.31 227 LEU A C 1
ATOM 1821 O O . LEU A 1 227 ? -17.453 6.148 -2.004 1 92.31 227 LEU A O 1
ATOM 1825 N N . SER A 1 228 ? -18.5 5.527 -3.879 1 85.56 228 SER A N 1
ATOM 1826 C CA . SER A 1 228 ? -19.703 6.305 -3.566 1 85.56 228 SER A CA 1
ATOM 1827 C C . SER A 1 228 ? -20.297 5.891 -2.221 1 85.56 228 SER A C 1
ATOM 1829 O O . SER A 1 228 ? -20.453 4.703 -1.949 1 85.56 228 SER A O 1
ATOM 1831 N N . GLY A 1 229 ? -20.562 6.895 -1.453 1 81.94 229 GLY A N 1
ATOM 1832 C CA . GLY A 1 229 ? -21.219 6.656 -0.181 1 81.94 229 GLY A CA 1
ATOM 1833 C C . GLY A 1 229 ? -20.281 6.121 0.889 1 81.94 229 GLY A C 1
ATOM 1834 O O . GLY A 1 229 ? -20.734 5.656 1.938 1 81.94 229 GLY A O 1
ATOM 1835 N N . THR A 1 230 ? -19.094 5.965 0.554 1 88 230 THR A N 1
ATOM 1836 C CA . THR A 1 230 ? -18.109 5.484 1.52 1 88 230 THR A CA 1
ATOM 1837 C C . THR A 1 230 ? -16.891 6.418 1.571 1 88 230 THR A C 1
ATOM 1839 O O . THR A 1 230 ? -16.859 7.438 0.876 1 88 230 THR A O 1
ATOM 1842 N N . ARG A 1 231 ? -15.984 6.094 2.416 1 92.38 231 ARG A N 1
ATOM 1843 C CA . ARG A 1 231 ? -14.742 6.855 2.494 1 92.38 231 ARG A CA 1
ATOM 1844 C C . ARG A 1 231 ? -13.547 6.008 2.072 1 92.38 231 ARG A C 1
ATOM 1846 O O . ARG A 1 231 ? -12.398 6.359 2.354 1 92.38 231 ARG A O 1
ATOM 1853 N N . HIS A 1 232 ? -13.922 4.859 1.457 1 94.88 232 HIS A N 1
ATOM 1854 C CA . HIS A 1 232 ? -12.867 4.086 0.814 1 94.88 232 HIS A CA 1
ATOM 1855 C C . HIS A 1 232 ? -12.328 4.809 -0.417 1 94.88 232 HIS A C 1
ATOM 1857 O O . HIS A 1 232 ? -13.102 5.34 -1.217 1 94.88 232 HIS A O 1
ATOM 1863 N N . PHE A 1 233 ? -10.992 4.848 -0.551 1 95.75 233 PHE A N 1
ATOM 1864 C CA . PHE A 1 233 ? -10.531 5.41 -1.812 1 95.75 233 PHE A CA 1
ATOM 1865 C C . PHE A 1 233 ? -9.219 4.766 -2.248 1 95.75 233 PHE A C 1
ATOM 1867 O O . PHE A 1 233 ? -8.555 4.105 -1.45 1 95.75 233 PHE A O 1
ATOM 1874 N N . ILE A 1 234 ? -8.969 4.879 -3.455 1 97.12 234 ILE A N 1
ATOM 1875 C CA . ILE A 1 234 ? -7.691 4.547 -4.074 1 97.12 234 ILE A CA 1
ATOM 1876 C C . ILE A 1 234 ? -7.188 5.742 -4.883 1 97.12 234 ILE A C 1
ATOM 1878 O O . ILE A 1 234 ? -7.98 6.52 -5.418 1 97.12 234 ILE A O 1
ATOM 1882 N N . GLY A 1 235 ? -5.891 5.914 -4.859 1 97.5 235 GLY A N 1
ATOM 1883 C CA . GLY A 1 235 ? -5.406 7.027 -5.66 1 97.5 235 GLY A CA 1
ATOM 1884 C C . GLY A 1 235 ? -3.896 7.16 -5.648 1 97.5 235 GLY A C 1
ATOM 1885 O O . GLY A 1 235 ? -3.186 6.207 -5.324 1 97.5 235 GLY A O 1
ATOM 1886 N N . LEU A 1 236 ? -3.514 8.297 -6.098 1 97.94 236 LEU A N 1
ATOM 1887 C CA . LEU A 1 236 ? -2.1 8.617 -6.254 1 97.94 236 LEU A CA 1
ATOM 1888 C C . LEU A 1 236 ? -1.791 10.008 -5.707 1 97.94 236 LEU A C 1
ATOM 1890 O O . LEU A 1 236 ? -2.525 10.961 -5.977 1 97.94 236 LEU A O 1
ATOM 1894 N N . GLU A 1 237 ? -0.816 10.055 -4.934 1 98.5 237 GLU A N 1
ATOM 1895 C CA . GLU A 1 237 ? -0.255 11.32 -4.465 1 98.5 237 GLU A CA 1
ATOM 1896 C C . GLU A 1 237 ? 1.122 11.57 -5.07 1 98.5 237 GLU A C 1
ATOM 1898 O O . GLU A 1 237 ? 1.972 10.68 -5.086 1 98.5 237 GLU A O 1
ATOM 1903 N N . MET A 1 238 ? 1.292 12.703 -5.59 1 98 238 MET A N 1
ATOM 1904 C CA . MET A 1 238 ? 2.582 13.109 -6.141 1 98 238 MET A CA 1
ATOM 1905 C C . MET A 1 238 ? 3.186 14.242 -5.316 1 98 238 MET A C 1
ATOM 1907 O O . MET A 1 238 ? 2.662 15.359 -5.309 1 98 238 MET A O 1
ATOM 1911 N N . ASN A 1 239 ? 4.246 13.922 -4.695 1 98.19 239 ASN A N 1
ATOM 1912 C CA . ASN A 1 239 ? 4.945 14.922 -3.889 1 98.19 239 ASN A CA 1
ATOM 1913 C C . ASN A 1 239 ? 6.152 15.492 -4.625 1 98.19 239 ASN A C 1
ATOM 1915 O O . ASN A 1 239 ? 7.133 14.781 -4.859 1 98.19 239 ASN A O 1
ATOM 1919 N N . GLN A 1 240 ? 6.113 16.734 -4.91 1 97.69 240 GLN A N 1
ATOM 1920 C CA . GLN A 1 240 ? 7.199 17.406 -5.617 1 97.69 240 GLN A CA 1
ATOM 1921 C C . GLN A 1 240 ? 7.91 18.406 -4.715 1 97.69 240 GLN A C 1
ATOM 1923 O O . GLN A 1 240 ? 7.262 19.203 -4.02 1 97.69 240 GLN A O 1
ATOM 1928 N N . GLU A 1 241 ? 9.172 18.375 -4.691 1 96.69 241 GLU A N 1
ATOM 1929 C CA . GLU A 1 241 ? 10.023 19.344 -4.004 1 96.69 241 GLU A CA 1
ATOM 1930 C C . GLU A 1 241 ? 10.984 20.016 -4.973 1 96.69 241 GLU A C 1
ATOM 1932 O O . GLU A 1 241 ? 11.625 19.344 -5.793 1 96.69 241 GLU A O 1
ATOM 1937 N N . ILE A 1 242 ? 11.047 21.266 -4.898 1 96.06 242 ILE A N 1
ATOM 1938 C CA . ILE A 1 242 ? 11.969 22.047 -5.723 1 96.06 242 ILE A CA 1
ATOM 1939 C C . ILE A 1 242 ? 12.992 22.734 -4.832 1 96.06 242 ILE A C 1
ATOM 1941 O O . ILE A 1 242 ? 12.641 23.578 -4 1 96.06 242 ILE A O 1
ATOM 1945 N N . ALA A 1 243 ? 14.219 22.344 -4.969 1 92.75 243 ALA A N 1
ATOM 1946 C CA . ALA A 1 243 ? 15.336 22.938 -4.242 1 92.75 243 ALA A CA 1
ATOM 1947 C C . ALA A 1 243 ? 16.469 23.297 -5.191 1 92.75 243 ALA A C 1
ATOM 1949 O O . ALA A 1 243 ? 16.938 22.453 -5.961 1 92.75 243 ALA A O 1
ATOM 1950 N N . ASN A 1 244 ? 16.984 24.516 -5.047 1 90.75 244 ASN A N 1
ATOM 1951 C CA . ASN A 1 244 ? 18.094 24.969 -5.871 1 90.75 244 ASN A CA 1
ATOM 1952 C C . ASN A 1 244 ? 17.875 24.656 -7.348 1 90.75 244 ASN A C 1
ATOM 1954 O O . ASN A 1 244 ? 18.75 24.109 -8.008 1 90.75 244 ASN A O 1
ATOM 1958 N N . ARG A 1 245 ? 16.672 24.766 -7.789 1 89.5 245 ARG A N 1
ATOM 1959 C CA . ARG A 1 245 ? 16.266 24.625 -9.188 1 89.5 245 ARG A CA 1
ATOM 1960 C C . ARG A 1 245 ? 16.219 23.156 -9.586 1 89.5 245 ARG A C 1
ATOM 1962 O O . ARG A 1 245 ? 16.203 22.828 -10.773 1 89.5 245 ARG A O 1
ATOM 1969 N N . ARG A 1 246 ? 16.391 22.359 -8.656 1 92.81 246 ARG A N 1
ATOM 1970 C CA . ARG A 1 246 ? 16.234 20.938 -8.922 1 92.81 246 ARG A CA 1
ATOM 1971 C C . ARG A 1 246 ? 14.906 20.422 -8.383 1 92.81 246 ARG A C 1
ATOM 1973 O O . ARG A 1 246 ? 14.508 20.766 -7.27 1 92.81 246 ARG A O 1
ATOM 1980 N N . SER A 1 247 ? 14.312 19.625 -9.227 1 95.25 247 SER A N 1
ATOM 1981 C CA . SER A 1 247 ? 13.008 19.094 -8.867 1 95.25 247 SER A CA 1
ATOM 1982 C C . SER A 1 247 ? 13.086 17.594 -8.586 1 95.25 247 SER A C 1
ATOM 1984 O O . SER A 1 247 ? 13.695 16.844 -9.352 1 95.25 247 SER A O 1
ATOM 1986 N N . THR A 1 248 ? 12.531 17.188 -7.465 1 95.25 248 THR A N 1
ATOM 1987 C CA . THR A 1 248 ? 12.391 15.781 -7.125 1 95.25 248 THR A CA 1
ATOM 1988 C C . THR A 1 248 ? 10.922 15.43 -6.883 1 95.25 248 THR A C 1
ATOM 1990 O O . THR A 1 248 ? 10.188 16.203 -6.27 1 95.25 248 THR A O 1
ATOM 1993 N N . ILE A 1 249 ? 10.57 14.305 -7.402 1 96.88 249 ILE A N 1
ATOM 1994 C CA . ILE A 1 249 ? 9.18 13.891 -7.262 1 96.88 249 ILE A CA 1
ATOM 1995 C C . ILE A 1 249 ? 9.125 12.484 -6.668 1 96.88 249 ILE A C 1
ATOM 1997 O O . ILE A 1 249 ? 9.93 11.617 -7.02 1 96.88 249 ILE A O 1
ATOM 2001 N N . THR A 1 250 ? 8.25 12.242 -5.801 1 97.62 250 THR A N 1
ATOM 2002 C CA . THR A 1 250 ? 7.918 10.914 -5.293 1 97.62 250 THR A CA 1
ATOM 2003 C C . THR A 1 250 ? 6.461 10.57 -5.582 1 97.62 250 THR A C 1
ATOM 2005 O O . THR A 1 250 ? 5.555 11.32 -5.203 1 97.62 250 THR A O 1
ATOM 2008 N N . PHE A 1 251 ? 6.234 9.477 -6.234 1 97.19 251 PHE A N 1
ATOM 2009 C CA . PHE A 1 251 ? 4.895 8.969 -6.484 1 97.19 251 PHE A CA 1
ATOM 2010 C C . PHE A 1 251 ? 4.434 8.07 -5.344 1 97.19 251 PHE A C 1
ATOM 2012 O O . PHE A 1 251 ? 5.184 7.211 -4.879 1 97.19 251 PHE A O 1
ATOM 2019 N N . ARG A 1 252 ? 3.195 8.273 -4.918 1 98.31 252 ARG A N 1
ATOM 2020 C CA . ARG A 1 252 ? 2.715 7.523 -3.762 1 98.31 252 ARG A CA 1
ATOM 2021 C C . ARG A 1 252 ? 1.338 6.926 -4.027 1 98.31 252 ARG A C 1
ATOM 2023 O O . ARG A 1 252 ? 0.325 7.461 -3.572 1 98.31 252 ARG A O 1
ATOM 2030 N N . PRO A 1 253 ? 1.277 5.801 -4.734 1 98.06 253 PRO A N 1
ATOM 2031 C CA . PRO A 1 253 ? -0.001 5.082 -4.746 1 98.06 253 PRO A CA 1
ATOM 2032 C C . PRO A 1 253 ? -0.506 4.75 -3.346 1 98.06 253 PRO A C 1
ATOM 2034 O O . PRO A 1 253 ? 0.289 4.426 -2.459 1 98.06 253 PRO A O 1
ATOM 2037 N N . GLN A 1 254 ? -1.836 4.84 -3.15 1 98.44 254 GLN A N 1
ATOM 2038 C CA . GLN A 1 254 ? -2.344 4.66 -1.794 1 98.44 254 GLN A CA 1
ATOM 2039 C C . GLN A 1 254 ? -3.805 4.219 -1.807 1 98.44 254 GLN A C 1
ATOM 2041 O O . GLN A 1 254 ? -4.535 4.492 -2.762 1 98.44 254 GLN A O 1
ATOM 2046 N N . ILE A 1 255 ? -4.164 3.506 -0.821 1 98.19 255 ILE A N 1
ATOM 2047 C CA . ILE A 1 255 ? -5.527 3.047 -0.587 1 98.19 255 ILE A CA 1
ATOM 2048 C C . ILE A 1 255 ? -5.934 3.348 0.854 1 98.19 255 ILE A C 1
ATOM 2050 O O . ILE A 1 255 ? -5.137 3.174 1.779 1 98.19 255 ILE A O 1
ATOM 2054 N N . ARG A 1 256 ? -7.098 3.795 1.035 1 97.81 256 ARG A N 1
ATOM 2055 C CA . ARG A 1 256 ? -7.684 4.016 2.354 1 97.81 256 ARG A CA 1
ATOM 2056 C C . ARG A 1 256 ? -8.914 3.139 2.559 1 97.81 256 ARG A C 1
ATOM 2058 O O . ARG A 1 256 ? -9.758 3.02 1.664 1 97.81 256 ARG A O 1
ATOM 2065 N N . LEU A 1 257 ? -8.984 2.625 3.689 1 96.19 257 LEU A N 1
ATOM 2066 C CA . LEU A 1 257 ? -10.109 1.782 4.074 1 96.19 257 LEU A CA 1
ATOM 2067 C C . LEU A 1 257 ? -10.805 2.336 5.316 1 96.19 257 LEU A C 1
ATOM 2069 O O . LEU A 1 257 ? -10.148 2.729 6.277 1 96.19 257 LEU A O 1
ATOM 2073 N N . GLN A 1 258 ? -12.094 2.352 5.176 1 94.88 258 GLN A N 1
ATOM 2074 C CA . GLN A 1 258 ? -12.898 2.678 6.348 1 94.88 258 GLN A CA 1
ATOM 2075 C C . GLN A 1 258 ? -13.25 1.421 7.137 1 94.88 258 GLN A C 1
ATOM 2077 O O . GLN A 1 258 ? -14.125 0.648 6.734 1 94.88 258 GLN A O 1
ATOM 2082 N N . LEU A 1 259 ? -12.641 1.29 8.25 1 91.94 259 LEU A N 1
ATOM 2083 C CA . LEU A 1 259 ? -12.852 0.095 9.062 1 91.94 259 LEU A CA 1
ATOM 2084 C C . LEU A 1 259 ? -14.156 0.199 9.844 1 91.94 259 LEU A C 1
ATOM 2086 O O . LEU A 1 259 ? -14.844 -0.805 10.055 1 91.94 259 LEU A O 1
ATOM 2090 N N . SER A 1 260 ? -14.422 1.38 10.289 1 90.25 260 SER A N 1
ATOM 2091 C CA . SER A 1 260 ? -15.648 1.729 11 1 90.25 260 SER A CA 1
ATOM 2092 C C . SER A 1 260 ? -16.047 3.184 10.75 1 90.25 260 SER A C 1
ATOM 2094 O O . SER A 1 260 ? -15.406 3.871 9.945 1 90.25 260 SER A O 1
ATOM 2096 N N . HIS A 1 261 ? -17.062 3.584 11.383 1 86.88 261 HIS A N 1
ATOM 2097 C CA . HIS A 1 261 ? -17.562 4.934 11.148 1 86.88 261 HIS A CA 1
ATOM 2098 C C . HIS A 1 261 ? -16.547 5.98 11.562 1 86.88 261 HIS A C 1
ATOM 2100 O O . HIS A 1 261 ? -16.5 7.078 11 1 86.88 261 HIS A O 1
ATOM 2106 N N . ASN A 1 262 ? -15.656 5.66 12.5 1 92.5 262 ASN A N 1
ATOM 2107 C CA . ASN A 1 262 ? -14.75 6.676 13.023 1 92.5 262 ASN A CA 1
ATOM 2108 C C . ASN A 1 262 ? -13.289 6.238 12.898 1 92.5 262 ASN A C 1
ATOM 2110 O O . ASN A 1 262 ? -12.406 6.84 13.508 1 92.5 262 ASN A O 1
ATOM 2114 N N . LEU A 1 263 ? -13.062 5.141 12.234 1 94.31 263 LEU A N 1
ATOM 2115 C CA . LEU A 1 263 ? -11.703 4.617 12.125 1 94.31 263 LEU A CA 1
ATOM 2116 C C . LEU A 1 263 ? -11.352 4.332 10.664 1 94.31 263 LEU A C 1
ATOM 2118 O O . LEU A 1 263 ? -12.039 3.562 9.992 1 94.31 263 LEU A O 1
ATOM 2122 N N . LEU A 1 264 ? -10.375 4.953 10.227 1 96.5 264 LEU A N 1
ATOM 2123 C CA . LEU A 1 264 ? -9.852 4.746 8.883 1 96.5 264 LEU A CA 1
ATOM 2124 C C . LEU A 1 264 ? -8.398 4.285 8.93 1 96.5 264 LEU A C 1
ATOM 2126 O O . LEU A 1 264 ? -7.66 4.625 9.859 1 96.5 264 LEU A O 1
ATOM 2130 N N . ILE A 1 265 ? -8.008 3.521 7.945 1 96.75 265 ILE A N 1
ATOM 2131 C CA . ILE A 1 265 ? -6.625 3.09 7.809 1 96.75 265 ILE A CA 1
ATOM 2132 C C . ILE A 1 265 ? -6.18 3.252 6.355 1 96.75 265 ILE A C 1
ATOM 2134 O O . ILE A 1 265 ? -6.965 3.035 5.43 1 96.75 265 ILE A O 1
ATOM 2138 N N . GLY A 1 266 ? -4.988 3.693 6.148 1 97.75 266 GLY A N 1
ATOM 2139 C CA . GLY A 1 266 ? -4.445 3.879 4.812 1 97.75 266 GLY A CA 1
ATOM 2140 C C . GLY A 1 266 ? -3.066 3.266 4.641 1 97.75 266 GLY A C 1
ATOM 2141 O O . GLY A 1 266 ? -2.273 3.232 5.582 1 97.75 266 GLY A O 1
ATOM 2142 N N . LEU A 1 267 ? -2.859 2.74 3.504 1 98.25 267 LEU A N 1
ATOM 2143 C CA . LEU A 1 267 ? -1.549 2.25 3.09 1 98.25 267 LEU A CA 1
ATOM 2144 C C . LEU A 1 267 ? -1.001 3.076 1.931 1 98.25 267 LEU A C 1
ATOM 2146 O O . LEU A 1 267 ? -1.719 3.352 0.966 1 98.25 267 LEU A O 1
ATOM 2150 N N . VAL A 1 268 ? 0.231 3.477 2.066 1 98.5 268 VAL A N 1
ATOM 2151 C CA . VAL A 1 268 ? 0.873 4.328 1.07 1 98.5 268 VAL A CA 1
ATOM 2152 C C . VAL A 1 268 ? 2.221 3.73 0.669 1 98.5 268 VAL A C 1
ATOM 2154 O O . VAL A 1 268 ? 2.994 3.299 1.526 1 98.5 268 VAL A O 1
ATOM 2157 N N . ALA A 1 269 ? 2.455 3.682 -0.582 1 97.5 269 ALA A N 1
ATOM 2158 C CA . ALA A 1 269 ? 3.795 3.387 -1.082 1 97.5 269 ALA A CA 1
ATOM 2159 C C . ALA A 1 269 ? 4.492 4.656 -1.566 1 97.5 269 ALA A C 1
ATOM 2161 O O . ALA A 1 269 ? 3.836 5.652 -1.876 1 97.5 269 ALA A O 1
ATOM 2162 N N . GLY A 1 270 ? 5.789 4.641 -1.56 1 97.62 270 GLY A N 1
ATOM 2163 C CA . GLY A 1 270 ? 6.574 5.754 -2.062 1 97.62 270 GLY A CA 1
ATOM 2164 C C . GLY A 1 270 ? 7.598 5.34 -3.105 1 97.62 270 GLY A C 1
ATOM 2165 O O . GLY A 1 270 ? 8.469 4.516 -2.834 1 97.62 270 GLY A O 1
ATOM 2166 N N . LEU A 1 271 ? 7.445 5.875 -4.238 1 96.75 271 LEU A N 1
ATOM 2167 C CA . LEU A 1 271 ? 8.344 5.602 -5.359 1 96.75 271 LEU A CA 1
ATOM 2168 C C . LEU A 1 271 ? 9.031 6.875 -5.828 1 96.75 271 LEU A C 1
ATOM 2170 O O . LEU A 1 271 ? 8.477 7.625 -6.641 1 96.75 271 LEU A O 1
ATOM 2174 N N . PRO A 1 272 ? 10.266 7.066 -5.352 1 95.31 272 PRO A N 1
ATOM 2175 C CA . PRO A 1 272 ? 10.977 8.258 -5.812 1 95.31 272 PRO A CA 1
ATOM 2176 C C . PRO A 1 272 ? 11.336 8.195 -7.293 1 95.31 272 PRO A C 1
ATOM 2178 O O . PRO A 1 272 ? 11.562 7.105 -7.832 1 95.31 272 PRO A O 1
ATOM 2181 N N . ASP A 1 273 ? 11.398 9.383 -7.848 1 90.69 273 ASP A N 1
ATOM 2182 C CA . ASP A 1 273 ? 11.766 9.438 -9.258 1 90.69 273 ASP A CA 1
ATOM 2183 C C . ASP A 1 273 ? 13.219 9.031 -9.469 1 90.69 273 ASP A C 1
ATOM 2185 O O . ASP A 1 273 ? 13.586 8.547 -10.539 1 90.69 273 ASP A O 1
ATOM 2189 N N . ASN A 1 274 ? 14.039 9.312 -8.477 1 89.06 274 ASN A N 1
ATOM 2190 C CA . ASN A 1 274 ? 15.438 8.875 -8.484 1 89.06 274 ASN A CA 1
ATOM 2191 C C . ASN A 1 274 ? 15.711 7.848 -7.395 1 89.06 274 ASN A C 1
ATOM 2193 O O . ASN A 1 274 ? 16.094 8.203 -6.277 1 89.06 274 ASN A O 1
ATOM 2197 N N . MET A 1 275 ? 15.656 6.609 -7.773 1 87.12 275 MET A N 1
ATOM 2198 C CA . MET A 1 275 ? 15.766 5.523 -6.801 1 87.12 275 MET A CA 1
ATOM 2199 C C . MET A 1 275 ? 17.219 5.211 -6.492 1 87.12 275 MET A C 1
ATOM 2201 O O . MET A 1 275 ? 17.516 4.492 -5.535 1 87.12 275 MET A O 1
ATOM 2205 N N . ARG A 1 276 ? 18.125 5.773 -7.234 1 81.69 276 ARG A N 1
ATOM 2206 C CA . ARG A 1 276 ? 19.547 5.621 -6.914 1 81.69 276 ARG A CA 1
ATOM 2207 C C . ARG A 1 276 ? 19.906 6.379 -5.641 1 81.69 276 ARG A C 1
ATOM 2209 O O . ARG A 1 276 ? 20.734 5.918 -4.848 1 81.69 276 ARG A O 1
ATOM 2216 N N . ARG A 1 277 ? 19.25 7.426 -5.531 1 82.94 277 ARG A N 1
ATOM 2217 C CA . ARG A 1 277 ? 19.578 8.305 -4.41 1 82.94 277 ARG A CA 1
ATOM 2218 C C . ARG A 1 277 ? 18.719 7.996 -3.197 1 82.94 277 ARG A C 1
ATOM 2220 O O . ARG A 1 277 ? 19.188 8.016 -2.062 1 82.94 277 ARG A O 1
ATOM 2227 N N . ASN A 1 278 ? 17.469 7.789 -3.494 1 87.25 278 ASN A N 1
ATOM 2228 C CA . ASN A 1 278 ? 16.5 7.48 -2.436 1 87.25 278 ASN A CA 1
ATOM 2229 C C . ASN A 1 278 ? 15.727 6.207 -2.744 1 87.25 278 ASN A C 1
ATOM 2231 O O . ASN A 1 278 ? 15.094 6.102 -3.797 1 87.25 278 ASN A O 1
ATOM 2235 N N . GLY A 1 279 ? 15.719 5.332 -1.795 1 91.75 279 GLY A N 1
ATOM 2236 C CA . GLY A 1 279 ? 14.961 4.105 -1.982 1 91.75 279 GLY A CA 1
ATOM 2237 C C . GLY A 1 279 ? 13.469 4.297 -1.797 1 91.75 279 GLY A C 1
ATOM 2238 O O . GLY A 1 279 ? 13.008 5.41 -1.556 1 91.75 279 GLY A O 1
ATOM 2239 N N . MET A 1 280 ? 12.797 3.254 -1.961 1 95.62 280 MET A N 1
ATOM 2240 C CA . MET A 1 280 ? 11.344 3.27 -1.837 1 95.62 280 MET A CA 1
ATOM 2241 C C . MET A 1 280 ? 10.922 3.387 -0.375 1 95.62 280 MET A C 1
ATOM 2243 O O . MET A 1 280 ? 11.742 3.227 0.526 1 95.62 280 MET A O 1
ATOM 2247 N N . SER A 1 281 ? 9.656 3.707 -0.167 1 96.94 281 SER A N 1
ATOM 2248 C CA . SER A 1 281 ? 9.125 3.822 1.186 1 96.94 281 SER A CA 1
ATOM 2249 C C . SER A 1 281 ? 7.703 3.273 1.269 1 96.94 281 SER A C 1
ATOM 2251 O O . SER A 1 281 ? 7.07 3.012 0.242 1 96.94 281 SER A O 1
ATOM 2253 N N . THR A 1 282 ? 7.289 3.031 2.443 1 97.19 282 THR A N 1
ATOM 2254 C CA . THR A 1 282 ? 5.918 2.656 2.766 1 97.19 282 THR A CA 1
ATOM 2255 C C . THR A 1 282 ? 5.434 3.393 4.012 1 97.19 282 THR A C 1
ATOM 2257 O O . THR A 1 282 ? 6.242 3.809 4.844 1 97.19 282 THR A O 1
ATOM 2260 N N . PHE A 1 283 ? 4.207 3.613 4.051 1 97.88 283 PHE A N 1
ATOM 2261 C CA . PHE A 1 283 ? 3.611 4.375 5.145 1 97.88 283 PHE A CA 1
ATOM 2262 C C . PHE A 1 283 ? 2.193 3.895 5.43 1 97.88 283 PHE A C 1
ATOM 2264 O O . PHE A 1 283 ? 1.426 3.623 4.504 1 97.88 283 PHE A O 1
ATOM 2271 N N . VAL A 1 284 ? 1.906 3.686 6.68 1 97.75 284 VAL A N 1
ATOM 2272 C CA . VAL A 1 284 ? 0.564 3.346 7.141 1 97.75 284 VAL A CA 1
ATOM 2273 C C . VAL A 1 284 ? 0.034 4.453 8.047 1 97.75 284 VAL A C 1
ATOM 2275 O O . VAL A 1 284 ? 0.744 4.926 8.938 1 97.75 284 VAL A O 1
ATOM 2278 N N . ARG A 1 285 ? -1.176 4.809 7.863 1 97.94 285 ARG A N 1
ATOM 2279 C CA . ARG A 1 285 ? -1.792 5.84 8.688 1 97.94 285 ARG A CA 1
ATOM 2280 C C . ARG A 1 285 ? -3.102 5.348 9.297 1 97.94 285 ARG A C 1
ATOM 2282 O O . ARG A 1 285 ? -3.955 4.809 8.586 1 97.94 285 ARG A O 1
ATOM 2289 N N . LEU A 1 286 ? -3.191 5.52 10.531 1 97.19 286 LEU A N 1
ATOM 2290 C CA . LEU A 1 286 ? -4.434 5.277 11.258 1 97.19 286 LEU A CA 1
ATOM 2291 C C . LEU A 1 286 ? -5.105 6.59 11.641 1 97.19 286 LEU A C 1
ATOM 2293 O O . LEU A 1 286 ? -4.488 7.445 12.281 1 97.19 286 LEU A O 1
ATOM 2297 N N . ILE A 1 287 ? -6.344 6.738 11.289 1 97.19 287 ILE A N 1
ATOM 2298 C CA . ILE A 1 287 ? -7.09 7.965 11.539 1 97.19 287 ILE A CA 1
ATOM 2299 C C . ILE A 1 287 ? -8.281 7.664 12.445 1 97.19 287 ILE A C 1
ATOM 2301 O O . ILE A 1 287 ? -9.18 6.906 12.07 1 97.19 287 ILE A O 1
ATOM 2305 N N . TYR A 1 288 ? -8.297 8.273 13.547 1 96.94 288 TYR A N 1
ATOM 2306 C CA . TYR A 1 288 ? -9.383 8.086 14.508 1 96.94 288 TYR A CA 1
ATOM 2307 C C . TYR A 1 288 ? -10.133 9.391 14.734 1 96.94 288 TYR A C 1
ATOM 2309 O O . TYR A 1 288 ? -9.578 10.352 15.281 1 96.94 288 TYR A O 1
ATOM 2317 N N . GLU A 1 289 ? -11.383 9.344 14.336 1 94.12 289 GLU A N 1
ATOM 2318 C CA . GLU A 1 289 ? -12.234 10.516 14.531 1 94.12 289 GLU A CA 1
ATOM 2319 C C . GLU A 1 289 ? -13.008 10.43 15.844 1 94.12 289 GLU A C 1
ATOM 2321 O O . GLU A 1 289 ? -13.914 9.609 15.977 1 94.12 289 GLU A O 1
ATOM 2326 N N . LEU A 1 290 ? -12.727 11.25 16.734 1 92.75 290 LEU A N 1
ATOM 2327 C CA . LEU A 1 290 ? -13.328 11.203 18.062 1 92.75 290 LEU A CA 1
ATOM 2328 C C . LEU A 1 290 ? -14.594 12.055 18.125 1 92.75 290 LEU A C 1
ATOM 2330 O O . LEU A 1 290 ? -15.422 11.891 19.031 1 92.75 290 LEU A O 1
ATOM 2334 N N . SER A 1 291 ? -14.766 12.961 17.219 1 82.69 291 SER A N 1
ATOM 2335 C CA . SER A 1 291 ? -15.961 13.789 17.125 1 82.69 291 SER A CA 1
ATOM 2336 C C . SER A 1 291 ? -16.156 14.328 15.711 1 82.69 291 SER A C 1
ATOM 2338 O O . SER A 1 291 ? -15.188 14.422 14.945 1 82.69 291 SER A O 1
ATOM 2340 N N . MET B 1 1 ? 33.125 -12.156 8.969 1 25.5 1 MET B N 1
ATOM 2341 C CA . MET B 1 1 ? 31.891 -11.734 8.32 1 25.5 1 MET B CA 1
ATOM 2342 C C . MET B 1 1 ? 30.891 -11.242 9.352 1 25.5 1 MET B C 1
ATOM 2344 O O . MET B 1 1 ? 30.484 -11.992 10.25 1 25.5 1 MET B O 1
ATOM 2348 N N . ALA B 1 2 ? 30.906 -9.945 9.586 1 37.22 2 ALA B N 1
ATOM 2349 C CA . ALA B 1 2 ? 30.125 -9.406 10.703 1 37.22 2 ALA B CA 1
ATOM 2350 C C . ALA B 1 2 ? 28.641 -9.773 10.562 1 37.22 2 ALA B C 1
ATOM 2352 O O . ALA B 1 2 ? 28.141 -9.953 9.445 1 37.22 2 ALA B O 1
ATOM 2353 N N . PRO B 1 3 ? 28.047 -10.281 11.664 1 37.59 3 PRO B N 1
ATOM 2354 C CA . PRO B 1 3 ? 26.656 -10.719 11.633 1 37.59 3 PRO B CA 1
ATOM 2355 C C . PRO B 1 3 ? 25.719 -9.641 11.094 1 37.59 3 PRO B C 1
ATOM 2357 O O . PRO B 1 3 ? 25.797 -8.477 11.508 1 37.59 3 PRO B O 1
ATOM 2360 N N . VAL B 1 4 ? 25.25 -9.742 9.898 1 38.22 4 VAL B N 1
ATOM 2361 C CA . VAL B 1 4 ? 24.234 -8.883 9.297 1 38.22 4 VAL B CA 1
ATOM 2362 C C . VAL B 1 4 ? 23.031 -8.797 10.219 1 38.22 4 VAL B C 1
ATOM 2364 O O . VAL B 1 4 ? 22.453 -9.82 10.594 1 38.22 4 VAL B O 1
ATOM 2367 N N . LYS B 1 5 ? 22.906 -7.727 10.961 1 42.53 5 LYS B N 1
ATOM 2368 C CA . LYS B 1 5 ? 21.797 -7.559 11.883 1 42.53 5 LYS B CA 1
ATOM 2369 C C . LYS B 1 5 ? 20.453 -7.598 11.148 1 42.53 5 LYS B C 1
ATOM 2371 O O . LYS B 1 5 ? 20.25 -6.836 10.195 1 42.53 5 LYS B O 1
ATOM 2376 N N . ARG B 1 6 ? 19.734 -8.68 11.234 1 46.09 6 ARG B N 1
ATOM 2377 C CA . ARG B 1 6 ? 18.375 -8.82 10.766 1 46.09 6 ARG B CA 1
ATOM 2378 C C . ARG B 1 6 ? 17.484 -7.703 11.305 1 46.09 6 ARG B C 1
ATOM 2380 O O . ARG B 1 6 ? 17.594 -7.328 12.477 1 46.09 6 ARG B O 1
ATOM 2387 N N . ILE B 1 7 ? 17.016 -6.879 10.5 1 40.94 7 ILE B N 1
ATOM 2388 C CA . ILE B 1 7 ? 16.094 -5.832 10.906 1 40.94 7 ILE B CA 1
ATOM 2389 C C . ILE B 1 7 ? 14.891 -6.457 11.617 1 40.94 7 ILE B C 1
ATOM 2391 O O . ILE B 1 7 ? 14.164 -7.262 11.023 1 40.94 7 ILE B O 1
ATOM 2395 N N . ILE B 1 8 ? 15 -6.555 12.961 1 36.19 8 ILE B N 1
ATOM 2396 C CA . ILE B 1 8 ? 13.773 -6.922 13.656 1 36.19 8 ILE B CA 1
ATOM 2397 C C . ILE B 1 8 ? 12.719 -5.84 13.445 1 36.19 8 ILE B C 1
ATOM 2399 O O . ILE B 1 8 ? 12.891 -4.703 13.891 1 36.19 8 ILE B O 1
ATOM 2403 N N . LEU B 1 9 ? 12.016 -5.969 12.477 1 41.38 9 LEU B N 1
ATOM 2404 C CA . LEU B 1 9 ? 10.906 -5.043 12.281 1 41.38 9 LEU B CA 1
ATOM 2405 C C . LEU B 1 9 ? 9.977 -5.047 13.492 1 41.38 9 LEU B C 1
ATOM 2407 O O . LEU B 1 9 ? 9.438 -6.094 13.867 1 41.38 9 LEU B O 1
ATOM 2411 N N . PRO B 1 10 ? 10.086 -4.117 14.367 1 34.72 10 PRO B N 1
ATOM 2412 C CA . PRO B 1 10 ? 8.969 -4.121 15.32 1 34.72 10 PRO B CA 1
ATOM 2413 C C . PRO B 1 10 ? 7.609 -4.234 14.641 1 34.72 10 PRO B C 1
ATOM 2415 O O . PRO B 1 10 ? 7.262 -3.4 13.805 1 34.72 10 PRO B O 1
ATOM 2418 N N . VAL B 1 11 ? 7.289 -5.391 14.383 1 34.91 11 VAL B N 1
ATOM 2419 C CA . VAL B 1 11 ? 5.98 -5.641 13.781 1 34.91 11 VAL B CA 1
ATOM 2420 C C . VAL B 1 11 ? 4.887 -5 14.633 1 34.91 11 VAL B C 1
ATOM 2422 O O . VAL B 1 11 ? 4.441 -5.582 15.617 1 34.91 11 VAL B O 1
ATOM 2425 N N . LEU B 1 12 ? 5 -3.809 14.883 1 34.41 12 LEU B N 1
ATOM 2426 C CA . LEU B 1 12 ? 3.945 -3.139 15.641 1 34.41 12 LEU B CA 1
ATOM 2427 C C . LEU B 1 12 ? 2.609 -3.238 14.914 1 34.41 12 LEU B C 1
ATOM 2429 O O . LEU B 1 12 ? 1.562 -2.932 15.484 1 34.41 12 LEU B O 1
ATOM 2433 N N . ILE B 1 13 ? 2.652 -3.537 13.742 1 36.19 13 ILE B N 1
ATOM 2434 C CA . ILE B 1 13 ? 1.357 -3.387 13.086 1 36.19 13 ILE B CA 1
ATOM 2435 C C . ILE B 1 13 ? 0.36 -4.379 13.688 1 36.19 13 ILE B C 1
ATOM 2437 O O . ILE B 1 13 ? -0.796 -4.027 13.938 1 36.19 13 ILE B O 1
ATOM 2441 N N . PRO B 1 14 ? 0.706 -5.621 13.836 1 36.84 14 PRO B N 1
ATOM 2442 C CA . PRO B 1 14 ? -0.326 -6.539 14.32 1 36.84 14 PRO B CA 1
ATOM 2443 C C . PRO B 1 14 ? -0.846 -6.16 15.703 1 36.84 14 PRO B C 1
ATOM 2445 O O . PRO B 1 14 ? -1.992 -6.469 16.047 1 36.84 14 PRO B O 1
ATOM 2448 N N . VAL B 1 15 ? 0.043 -5.66 16.547 1 35.03 15 VAL B N 1
ATOM 2449 C CA . VAL B 1 15 ? -0.381 -5.453 17.922 1 35.03 15 VAL B CA 1
ATOM 2450 C C . VAL B 1 15 ? -1.456 -4.371 17.984 1 35.03 15 VAL B C 1
ATOM 2452 O O . VAL B 1 15 ? -2.395 -4.457 18.781 1 35.03 15 VAL B O 1
ATOM 2455 N N . LEU B 1 16 ? -1.231 -3.412 17.188 1 35.19 16 LEU B N 1
ATOM 2456 C CA . LEU B 1 16 ? -2.191 -2.322 17.328 1 35.19 16 LEU B CA 1
ATOM 2457 C C . LEU B 1 16 ? -3.578 -2.76 16.875 1 35.19 16 LEU B C 1
ATOM 2459 O O . LEU B 1 16 ? -4.59 -2.328 17.438 1 35.19 16 LEU B O 1
ATOM 2463 N N . LEU B 1 17 ? -3.604 -3.553 15.883 1 36.91 17 LEU B N 1
ATOM 2464 C CA . LEU B 1 17 ? -4.922 -3.953 15.406 1 36.91 17 LEU B CA 1
ATOM 2465 C C . LEU B 1 17 ? -5.609 -4.867 16.406 1 36.91 17 LEU B C 1
ATOM 2467 O O . LEU B 1 17 ? -6.84 -4.898 16.484 1 36.91 17 LEU B O 1
ATOM 2471 N N . PHE B 1 18 ? -4.871 -5.645 17.141 1 34.88 18 PHE B N 1
ATOM 2472 C CA . PHE B 1 18 ? -5.523 -6.57 18.047 1 34.88 18 PHE B CA 1
ATOM 2473 C C . PHE B 1 18 ? -6.246 -5.809 19.156 1 34.88 18 PHE B C 1
ATOM 2475 O O . PHE B 1 18 ? -7.297 -6.25 19.641 1 34.88 18 PHE B O 1
ATOM 2482 N N . SER B 1 19 ? -5.699 -4.789 19.594 1 33.09 19 SER B N 1
ATOM 2483 C CA . SER B 1 19 ? -6.359 -4.18 20.75 1 33.09 19 SER B CA 1
ATOM 2484 C C . SER B 1 19 ? -7.598 -3.396 20.328 1 33.09 19 SER B C 1
ATOM 2486 O O . SER B 1 19 ? -8.516 -3.193 21.125 1 33.09 19 SER B O 1
ATOM 2488 N N . ALA B 1 20 ? -7.574 -2.838 19.234 1 36.91 20 ALA B N 1
ATOM 2489 C CA . ALA B 1 20 ? -8.75 -2.053 18.859 1 36.91 20 ALA B CA 1
ATOM 2490 C C . ALA B 1 20 ? -9.945 -2.955 18.578 1 36.91 20 ALA B C 1
ATOM 2492 O O . ALA B 1 20 ? -11.086 -2.488 18.531 1 36.91 20 ALA B O 1
ATOM 2493 N N . GLY B 1 21 ? -9.75 -4.188 18.297 1 34.75 21 GLY B N 1
ATOM 2494 C CA . GLY B 1 21 ? -10.82 -5.148 18.078 1 34.75 21 GLY B CA 1
ATOM 2495 C C . GLY B 1 21 ? -11.75 -5.281 19.281 1 34.75 21 GLY B C 1
ATOM 2496 O O . GLY B 1 21 ? -12.93 -5.621 19.109 1 34.75 21 GLY B O 1
ATOM 2497 N N . ASN B 1 22 ? -11.305 -5.09 20.453 1 35.22 22 ASN B N 1
ATOM 2498 C CA . ASN B 1 22 ? -12.219 -5.328 21.562 1 35.22 22 ASN B CA 1
ATOM 2499 C C . ASN B 1 22 ? -13.305 -4.262 21.641 1 35.22 22 ASN B C 1
ATOM 2501 O O . ASN B 1 22 ? -14.414 -4.527 22.109 1 35.22 22 ASN B O 1
ATOM 2505 N N . THR B 1 23 ? -12.984 -3.076 21.297 1 34.56 23 THR B N 1
ATOM 2506 C CA . THR B 1 23 ? -14.023 -2.084 21.562 1 34.56 23 THR B CA 1
ATOM 2507 C C . THR B 1 23 ? -15.078 -2.1 20.453 1 34.56 23 THR B C 1
ATOM 2509 O O . THR B 1 23 ? -16.188 -1.601 20.641 1 34.56 23 THR B O 1
ATOM 2512 N N . VAL B 1 24 ? -14.688 -2.504 19.281 1 34.16 24 VAL B N 1
ATOM 2513 C CA . VAL B 1 24 ? -15.688 -2.5 18.219 1 34.16 24 VAL B CA 1
ATOM 2514 C C . VAL B 1 24 ? -16.719 -3.602 18.469 1 34.16 24 VAL B C 1
ATOM 2516 O O . VAL B 1 24 ? -17.781 -3.613 17.859 1 34.16 24 VAL B O 1
ATOM 2519 N N . ALA B 1 25 ? -16.438 -4.496 19.359 1 32.5 25 ALA B N 1
ATOM 2520 C CA . ALA B 1 25 ? -17.422 -5.543 19.594 1 32.5 25 ALA B CA 1
ATOM 2521 C C . ALA B 1 25 ? -18.656 -4.984 20.297 1 32.5 25 ALA B C 1
ATOM 2523 O O . ALA B 1 25 ? -19.594 -5.723 20.594 1 32.5 25 ALA B O 1
ATOM 2524 N N . ALA B 1 26 ? -18.625 -3.785 20.844 1 31.45 26 ALA B N 1
ATOM 2525 C CA . ALA B 1 26 ? -19.75 -3.633 21.766 1 31.45 26 ALA B CA 1
ATOM 2526 C C . ALA B 1 26 ? -21.062 -3.6 21 1 31.45 26 ALA B C 1
ATOM 2528 O O . ALA B 1 26 ? -22.062 -4.156 21.453 1 31.45 26 ALA B O 1
ATOM 2529 N N . GLU B 1 27 ? -21.234 -2.625 20.031 1 30.53 27 GLU B N 1
ATOM 2530 C CA . GLU B 1 27 ? -22.672 -2.445 19.781 1 30.53 27 GLU B CA 1
ATOM 2531 C C . GLU B 1 27 ? -23.203 -3.527 18.844 1 30.53 27 GLU B C 1
ATOM 2533 O O . GLU B 1 27 ? -23.547 -3.248 17.688 1 30.53 27 GLU B O 1
ATOM 2538 N N . GLU B 1 28 ? -22.516 -4.684 18.641 1 31.39 28 GLU B N 1
ATOM 2539 C CA . GLU B 1 28 ? -23.312 -5.66 17.906 1 31.39 28 GLU B CA 1
ATOM 2540 C C . GLU B 1 28 ? -24.578 -6.012 18.656 1 31.39 28 GLU B C 1
ATOM 2542 O O . GLU B 1 28 ? -24.531 -6.551 19.766 1 31.39 28 GLU B O 1
ATOM 2547 N N . SER B 1 29 ? -25.578 -5.199 18.594 1 29.47 29 SER B N 1
ATOM 2548 C CA . SER B 1 29 ? -26.906 -5.691 18.969 1 29.47 29 SER B CA 1
ATOM 2549 C C . SER B 1 29 ? -27.109 -7.125 18.5 1 29.47 29 SER B C 1
ATOM 2551 O O . SER B 1 29 ? -26.578 -7.523 17.453 1 29.47 29 SER B O 1
ATOM 2553 N N . GLU B 1 30 ? -27.375 -8.125 19.391 1 31.66 30 GLU B N 1
ATOM 2554 C CA . GLU B 1 30 ? -27.891 -9.492 19.328 1 31.66 30 GLU B CA 1
ATOM 2555 C C . GLU B 1 30 ? -28.953 -9.641 18.266 1 31.66 30 GLU B C 1
ATOM 2557 O O . GLU B 1 30 ? -30.141 -9.812 18.578 1 31.66 30 GLU B O 1
ATOM 2562 N N . SER B 1 31 ? -29.219 -8.789 17.312 1 30.62 31 SER B N 1
ATOM 2563 C CA . SER B 1 31 ? -30.312 -9.281 16.484 1 30.62 31 SER B CA 1
ATOM 2564 C C . SER B 1 31 ? -30.031 -10.695 15.984 1 30.62 31 SER B C 1
ATOM 2566 O O . SER B 1 31 ? -28.891 -11.031 15.641 1 30.62 31 SER B O 1
ATOM 2568 N N . LYS B 1 32 ? -30.812 -11.75 16.328 1 32.91 32 LYS B N 1
ATOM 2569 C CA . LYS B 1 32 ? -31.031 -13.125 15.914 1 32.91 32 LYS B CA 1
ATOM 2570 C C . LYS B 1 32 ? -30.781 -13.297 14.422 1 32.91 32 LYS B C 1
ATOM 2572 O O . LYS B 1 32 ? -31.719 -13.328 13.625 1 32.91 32 LYS B O 1
ATOM 2577 N N . THR B 1 33 ? -30.062 -12.5 13.719 1 31.67 33 THR B N 1
ATOM 2578 C CA . THR B 1 33 ? -29.938 -12.812 12.305 1 31.67 33 THR B CA 1
ATOM 2579 C C . THR B 1 33 ? -29.359 -14.203 12.102 1 31.67 33 THR B C 1
ATOM 2581 O O . THR B 1 33 ? -28.281 -14.508 12.617 1 31.67 33 THR B O 1
ATOM 2584 N N . ARG B 1 34 ? -30.109 -15.258 11.789 1 34.66 34 ARG B N 1
ATOM 2585 C CA . ARG B 1 34 ? -29.703 -16.594 11.352 1 34.66 34 ARG B CA 1
ATOM 2586 C C . ARG B 1 34 ? -28.328 -16.562 10.695 1 34.66 34 ARG B C 1
ATOM 2588 O O . ARG B 1 34 ? -28.109 -15.797 9.742 1 34.66 34 ARG B O 1
ATOM 2595 N N . LYS B 1 35 ? -27.328 -16.969 11.344 1 41.03 35 LYS B N 1
ATOM 2596 C CA . LYS B 1 35 ? -25.969 -17.156 10.82 1 41.03 35 LYS B CA 1
ATOM 2597 C C . LYS B 1 35 ? -26 -17.641 9.375 1 41.03 35 LYS B C 1
ATOM 2599 O O . LYS B 1 35 ? -26.234 -18.812 9.117 1 41.03 35 LYS B O 1
ATOM 2604 N N . LYS B 1 36 ? -26.406 -16.859 8.508 1 49.38 36 LYS B N 1
ATOM 2605 C CA . LYS B 1 36 ? -26.344 -17.266 7.102 1 49.38 36 LYS B CA 1
ATOM 2606 C C . LYS B 1 36 ? -25.016 -17.906 6.766 1 49.38 36 LYS B C 1
ATOM 2608 O O . LYS B 1 36 ? -23.953 -17.375 7.094 1 49.38 36 LYS B O 1
ATOM 26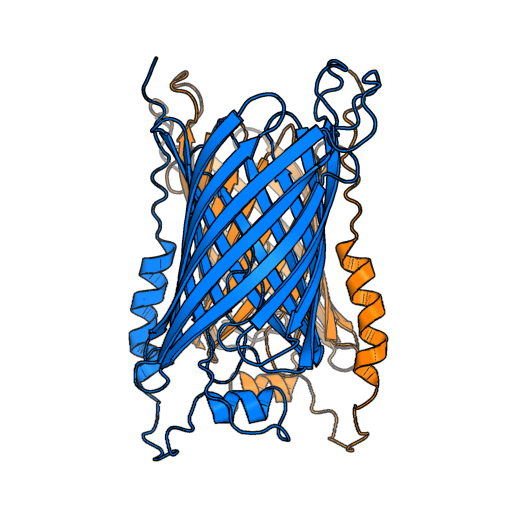13 N N . LEU B 1 37 ? -25.016 -19.188 6.27 1 49.88 37 LEU B N 1
ATOM 2614 C CA . LEU B 1 37 ? -23.859 -19.969 5.836 1 49.88 37 LEU B CA 1
ATOM 2615 C C . LEU B 1 37 ? -23.016 -19.172 4.855 1 49.88 37 LEU B C 1
ATOM 2617 O O . LEU B 1 37 ? -23.531 -18.359 4.082 1 49.88 37 LEU B O 1
ATOM 2621 N N . ASP B 1 38 ? -21.75 -19.234 4.926 1 53.16 38 ASP B N 1
ATOM 2622 C CA . ASP B 1 38 ? -20.844 -18.562 4.016 1 53.16 38 ASP B CA 1
ATOM 2623 C C . ASP B 1 38 ? -21.266 -18.766 2.562 1 53.16 38 ASP B C 1
ATOM 2625 O O . ASP B 1 38 ? -21.188 -17.828 1.754 1 53.16 38 ASP B O 1
ATOM 2629 N N . SER B 1 39 ? -21.656 -19.906 2.365 1 54.94 39 SER B N 1
ATOM 2630 C CA . SER B 1 39 ? -22.078 -20.219 1.003 1 54.94 39 SER B CA 1
ATOM 2631 C C . SER B 1 39 ? -23.219 -19.312 0.551 1 54.94 39 SER B C 1
ATOM 2633 O O . SER B 1 39 ? -23.25 -18.859 -0.599 1 54.94 39 SER B O 1
ATOM 2635 N N . GLU B 1 40 ? -24.062 -19.125 1.385 1 48.75 40 GLU B N 1
ATOM 2636 C CA . GLU B 1 40 ? -25.203 -18.266 1.067 1 48.75 40 GLU B CA 1
ATOM 2637 C C . GLU B 1 40 ? -24.75 -16.812 0.858 1 48.75 40 GLU B C 1
ATOM 2639 O O . GLU B 1 40 ? -25.203 -16.156 -0.079 1 48.75 40 GLU B O 1
ATOM 2644 N N . TYR B 1 41 ? -23.938 -16.469 1.688 1 50.34 41 TYR B N 1
ATOM 2645 C CA . TYR B 1 41 ? -23.422 -15.109 1.551 1 50.34 41 TYR B CA 1
ATOM 2646 C C . TYR B 1 41 ? -22.672 -14.938 0.235 1 50.34 41 TYR B C 1
ATOM 2648 O O . TYR B 1 41 ? -22.875 -13.953 -0.475 1 50.34 41 TYR B O 1
ATOM 2656 N N . ILE B 1 42 ? -21.891 -15.922 -0.025 1 54.88 42 ILE B N 1
ATOM 2657 C CA . ILE B 1 42 ? -21.125 -15.898 -1.267 1 54.88 42 ILE B CA 1
ATOM 2658 C C . ILE B 1 42 ? -22.078 -15.883 -2.459 1 54.88 42 ILE B C 1
ATOM 2660 O O . ILE B 1 42 ? -21.859 -15.156 -3.43 1 54.88 42 ILE B O 1
ATOM 2664 N N . ALA B 1 43 ? -23.062 -16.672 -2.359 1 53.69 43 ALA B N 1
ATOM 2665 C CA . ALA B 1 43 ? -24.047 -16.734 -3.434 1 53.69 43 ALA B CA 1
ATOM 2666 C C . ALA B 1 43 ? -24.75 -15.383 -3.611 1 53.69 43 ALA B C 1
ATOM 2668 O O . ALA B 1 43 ? -25.031 -14.969 -4.738 1 53.69 43 ALA B O 1
ATOM 2669 N N . GLU B 1 44 ? -24.984 -14.734 -2.504 1 51.5 44 GLU B N 1
ATOM 2670 C CA . GLU B 1 44 ? -25.672 -13.453 -2.541 1 51.5 44 GLU B CA 1
ATOM 2671 C C . GLU B 1 44 ? -24.781 -12.359 -3.119 1 51.5 44 GLU B C 1
ATOM 2673 O O . GLU B 1 44 ? -25.234 -11.508 -3.883 1 51.5 44 GLU B O 1
ATOM 2678 N N . ILE B 1 45 ? -23.594 -12.57 -2.824 1 51.38 45 ILE B N 1
ATOM 2679 C CA . ILE B 1 45 ? -22.688 -11.484 -3.201 1 51.38 45 ILE B CA 1
ATOM 2680 C C . ILE B 1 45 ? -22.094 -11.758 -4.582 1 51.38 45 ILE B C 1
ATOM 2682 O O . ILE B 1 45 ? -21.891 -10.828 -5.367 1 51.38 45 ILE B O 1
ATOM 2686 N N . GLU B 1 46 ? -21.906 -13.07 -4.855 1 55.97 46 GLU B N 1
ATOM 2687 C CA . GLU B 1 46 ? -21.203 -13.383 -6.098 1 55.97 46 GLU B CA 1
ATOM 2688 C C . GLU B 1 46 ? -22.172 -13.836 -7.18 1 55.97 46 GLU B C 1
ATOM 2690 O O . GLU B 1 46 ? -22.078 -13.414 -8.336 1 55.97 46 GLU B O 1
ATOM 2695 N N . ASN B 1 47 ? -23.016 -15.078 -7.121 1 53.91 47 ASN B N 1
ATOM 2696 C CA . ASN B 1 47 ? -23.938 -15.609 -8.117 1 53.91 47 ASN B CA 1
ATOM 2697 C C . ASN B 1 47 ? -25.125 -16.297 -7.469 1 53.91 47 ASN B C 1
ATOM 2699 O O . ASN B 1 47 ? -25.047 -17.469 -7.094 1 53.91 47 ASN B O 1
ATOM 2703 N N . PRO B 1 48 ? -26.266 -15.672 -7.406 1 49.97 48 PRO B N 1
ATOM 2704 C CA . PRO B 1 48 ? -27.453 -16.25 -6.758 1 49.97 48 PRO B CA 1
ATOM 2705 C C . PRO B 1 48 ? -27.938 -17.531 -7.43 1 49.97 48 PRO B C 1
ATOM 2707 O O . PRO B 1 48 ? -28.688 -18.297 -6.836 1 49.97 48 PRO B O 1
ATOM 2710 N N . GLU B 1 49 ? -27.719 -17.781 -8.609 1 49.16 49 GLU B N 1
ATOM 2711 C CA . GLU B 1 49 ? -28.438 -18.828 -9.312 1 49.16 49 GLU B CA 1
ATOM 2712 C C . GLU B 1 49 ? -27.797 -20.203 -9.086 1 49.16 49 GLU B C 1
ATOM 2714 O O . GLU B 1 49 ? -28.344 -21.219 -9.5 1 49.16 49 GLU B O 1
ATOM 2719 N N . ASN B 1 50 ? -26.609 -20.344 -8.562 1 51.12 50 ASN B N 1
ATOM 2720 C CA . ASN B 1 50 ? -25.906 -21.609 -8.758 1 51.12 50 ASN B CA 1
ATOM 2721 C C . ASN B 1 50 ? -26.141 -22.562 -7.598 1 51.12 50 ASN B C 1
ATOM 2723 O O . ASN B 1 50 ? -26.453 -22.141 -6.488 1 51.12 50 ASN B O 1
ATOM 2727 N N . GLU B 1 51 ? -26.234 -23.891 -7.898 1 54.34 51 GLU B N 1
ATOM 2728 C CA . GLU B 1 51 ? -26.281 -25.031 -6.996 1 54.34 51 GLU B CA 1
ATOM 2729 C C . GLU B 1 51 ? -25.344 -24.828 -5.805 1 54.34 51 GLU B C 1
ATOM 2731 O O . GLU B 1 51 ? -24.25 -24.312 -5.957 1 54.34 51 GLU B O 1
ATOM 2736 N N . VAL B 1 52 ? -25.828 -25.031 -4.57 1 63.56 52 VAL B N 1
ATOM 2737 C CA . VAL B 1 52 ? -25.328 -24.625 -3.264 1 63.56 52 VAL B CA 1
ATOM 2738 C C . VAL B 1 52 ? -24.125 -25.5 -2.883 1 63.56 52 VAL B C 1
ATOM 2740 O O . VAL B 1 52 ? -24.281 -26.594 -2.338 1 63.56 52 VAL B O 1
ATOM 2743 N N . VAL B 1 53 ? -23 -25.547 -3.715 1 77.5 53 VAL B N 1
ATOM 2744 C CA . VAL B 1 53 ? -21.766 -26.219 -3.281 1 77.5 53 VAL B CA 1
ATOM 2745 C C . VAL B 1 53 ? -21.141 -25.438 -2.131 1 77.5 53 VAL B C 1
ATOM 2747 O O . VAL B 1 53 ? -21.094 -24.203 -2.162 1 77.5 53 VAL B O 1
ATOM 2750 N N . ASP B 1 54 ? -20.781 -26.266 -1.114 1 85.31 54 ASP B N 1
ATOM 2751 C CA . ASP B 1 54 ? -20.203 -25.672 0.085 1 85.31 54 ASP B CA 1
ATOM 2752 C C . ASP B 1 54 ? -18.969 -24.844 -0.259 1 85.31 54 ASP B C 1
ATOM 2754 O O . ASP B 1 54 ? -18.156 -25.25 -1.097 1 85.31 54 ASP B O 1
ATOM 2758 N N . LYS B 1 55 ? -18.922 -23.719 0.241 1 88.31 55 LYS B N 1
ATOM 2759 C CA . LYS B 1 55 ? -17.766 -22.828 0.069 1 88.31 55 LYS B CA 1
ATOM 2760 C C . LYS B 1 55 ? -17.578 -21.922 1.281 1 88.31 55 LYS B C 1
ATOM 2762 O O . LYS B 1 55 ? -18.562 -21.438 1.854 1 88.31 55 LYS B O 1
ATOM 2767 N N . VAL B 1 56 ? -16.375 -21.766 1.703 1 90.62 56 VAL B N 1
ATOM 2768 C CA . VAL B 1 56 ? -16.031 -20.875 2.801 1 90.62 56 VAL B CA 1
ATOM 2769 C C . VAL B 1 56 ? -15.352 -19.625 2.25 1 90.62 56 VAL B C 1
ATOM 2771 O O . VAL B 1 56 ? -14.477 -19.703 1.386 1 90.62 56 VAL B O 1
ATOM 2774 N N . LEU B 1 57 ? -15.75 -18.469 2.652 1 90.94 57 LEU B N 1
ATOM 2775 C CA . LEU B 1 57 ? -15.125 -17.219 2.246 1 90.94 57 LEU B CA 1
ATOM 2776 C C . LEU B 1 57 ? -13.781 -17.031 2.939 1 90.94 57 LEU B C 1
ATOM 2778 O O . LEU B 1 57 ? -13.711 -16.969 4.168 1 90.94 57 LEU B O 1
ATOM 2782 N N . HIS B 1 58 ? -12.734 -17 2.164 1 95 58 HIS B N 1
ATOM 2783 C CA . HIS B 1 58 ? -11.398 -16.75 2.68 1 95 58 HIS B CA 1
ATOM 2784 C C . HIS B 1 58 ? -10.781 -15.508 2.055 1 95 58 HIS B C 1
ATOM 2786 O O . HIS B 1 58 ? -11.039 -15.203 0.888 1 95 58 HIS B O 1
ATOM 2792 N N . ALA B 1 59 ? -10.039 -14.766 2.885 1 95.75 59 ALA B N 1
ATOM 2793 C CA . ALA B 1 59 ? -9.219 -13.688 2.326 1 95.75 59 ALA B CA 1
ATOM 2794 C C . ALA B 1 59 ? -7.961 -14.25 1.665 1 95.75 59 ALA B C 1
ATOM 2796 O O . ALA B 1 59 ? -7.16 -14.93 2.312 1 95.75 59 ALA B O 1
ATOM 2797 N N . GLU B 1 60 ? -7.824 -13.992 0.44 1 96.62 60 GLU B N 1
ATOM 2798 C CA . GLU B 1 60 ? -6.66 -14.445 -0.317 1 96.62 60 GLU B CA 1
ATOM 2799 C C . GLU B 1 60 ? -5.594 -13.352 -0.392 1 96.62 60 GLU B C 1
ATOM 2801 O O . GLU B 1 60 ? -5.902 -12.195 -0.684 1 96.62 60 GLU B O 1
ATOM 2806 N N . PRO B 1 61 ? -4.367 -13.75 -0.148 1 97.75 61 PRO B N 1
ATOM 2807 C CA . PRO B 1 61 ? -3.297 -12.75 -0.244 1 97.75 61 PRO B CA 1
ATOM 2808 C C . PRO B 1 61 ? -3.152 -12.172 -1.65 1 97.75 61 PRO B C 1
ATOM 2810 O O . PRO B 1 61 ? -3.514 -12.828 -2.631 1 97.75 61 PRO B O 1
ATOM 2813 N N . LEU B 1 62 ? -2.547 -10.977 -1.686 1 97.94 62 LEU B N 1
ATOM 2814 C CA . LEU B 1 62 ? -2.52 -10.242 -2.947 1 97.94 62 LEU B CA 1
ATOM 2815 C C . LEU B 1 62 ? -1.242 -10.547 -3.725 1 97.94 62 LEU B C 1
ATOM 2817 O O . LEU B 1 62 ? -1.221 -10.453 -4.953 1 97.94 62 LEU B O 1
ATOM 2821 N N . TYR B 1 63 ? -0.179 -10.828 -3.027 1 98.12 63 TYR B N 1
ATOM 2822 C CA . TYR B 1 63 ? 1.088 -11.031 -3.721 1 98.12 63 TYR B CA 1
ATOM 2823 C C . TYR B 1 63 ? 1.217 -12.469 -4.211 1 98.12 63 TYR B C 1
ATOM 2825 O O . TYR B 1 63 ? 1.356 -12.711 -5.414 1 98.12 63 TYR B O 1
ATOM 2833 N N . ILE B 1 64 ? 1.163 -13.414 -3.279 1 95.38 64 ILE B N 1
ATOM 2834 C CA . ILE B 1 64 ? 1.054 -14.82 -3.662 1 95.38 64 ILE B CA 1
ATOM 2835 C C . ILE B 1 64 ? -0.417 -15.227 -3.725 1 95.38 64 ILE B C 1
ATOM 2837 O O . ILE B 1 64 ? -0.969 -15.734 -2.748 1 95.38 64 ILE B O 1
ATOM 2841 N N . ASP B 1 65 ? -0.995 -15.07 -4.742 1 93.81 65 ASP B N 1
ATOM 2842 C CA . ASP B 1 65 ? -2.41 -15.406 -4.871 1 93.81 65 ASP B CA 1
ATOM 2843 C C . ASP B 1 65 ? -2.596 -16.891 -5.156 1 93.81 65 ASP B C 1
ATOM 2845 O O . ASP B 1 65 ? -1.642 -17.594 -5.512 1 93.81 65 ASP B O 1
ATOM 2849 N N . LEU B 1 66 ? -3.775 -17.375 -5.008 1 97.12 66 LEU B N 1
ATOM 2850 C CA . LEU B 1 66 ? -4.105 -18.766 -5.262 1 97.12 66 LEU B CA 1
ATOM 2851 C C . LEU B 1 66 ? -4.465 -18.984 -6.73 1 97.12 66 LEU B C 1
ATOM 2853 O O . LEU B 1 66 ? -4.762 -18.016 -7.445 1 97.12 66 LEU B O 1
ATOM 2857 N N . ILE B 1 67 ? -4.402 -20.156 -7.16 1 97 67 ILE B N 1
ATOM 2858 C CA . ILE B 1 67 ? -4.801 -20.516 -8.523 1 97 67 ILE B CA 1
ATOM 2859 C C . ILE B 1 67 ? -6.285 -20.219 -8.719 1 97 67 ILE B C 1
ATOM 2861 O O . ILE B 1 67 ? -6.691 -19.75 -9.781 1 97 67 ILE B O 1
ATOM 2865 N N . ARG B 1 68 ? -6.992 -20.438 -7.73 1 94.81 68 ARG B N 1
ATOM 2866 C CA . ARG B 1 68 ? -8.391 -20.062 -7.566 1 94.81 68 ARG B CA 1
ATOM 2867 C C . ARG B 1 68 ? -8.789 -20.047 -6.094 1 94.81 68 ARG B C 1
ATOM 2869 O O . ARG B 1 68 ? -8.094 -20.625 -5.254 1 94.81 68 ARG B O 1
ATOM 2876 N N . ASP B 1 69 ? -9.938 -19.391 -5.934 1 93.62 69 ASP B N 1
ATOM 2877 C CA . ASP B 1 69 ? -10.461 -19.406 -4.57 1 93.62 69 ASP B CA 1
ATOM 2878 C C . ASP B 1 69 ? -10.664 -20.844 -4.082 1 93.62 69 ASP B C 1
ATOM 2880 O O . ASP B 1 69 ? -11.031 -21.719 -4.863 1 93.62 69 ASP B O 1
ATOM 2884 N N . LEU B 1 70 ? -10.414 -21.062 -2.809 1 96.44 70 LEU B N 1
ATOM 2885 C CA . LEU B 1 70 ? -10.664 -22.375 -2.244 1 96.44 70 LEU B CA 1
ATOM 2886 C C . LEU B 1 70 ? -12.148 -22.734 -2.338 1 96.44 70 LEU B C 1
ATOM 2888 O O . LEU B 1 70 ? -13.008 -21.953 -1.947 1 96.44 70 LEU B O 1
ATOM 2892 N N . GLY B 1 71 ? -12.406 -23.922 -2.842 1 94.62 71 GLY B N 1
ATOM 2893 C CA . GLY B 1 71 ? -13.781 -24.328 -3.059 1 94.62 71 GLY B CA 1
ATOM 2894 C C . GLY B 1 71 ? -14.406 -23.703 -4.293 1 94.62 71 GLY B C 1
ATOM 2895 O O . GLY B 1 71 ? -15.617 -23.469 -4.328 1 94.62 71 GLY B O 1
ATOM 2896 N N . ALA B 1 72 ? -13.648 -23.453 -5.266 1 94.62 72 ALA B N 1
ATOM 2897 C CA . ALA B 1 72 ? -14.125 -22.812 -6.488 1 94.62 72 ALA B CA 1
ATOM 2898 C C . ALA B 1 72 ? -15.266 -23.625 -7.113 1 94.62 72 ALA B C 1
ATOM 2900 O O . ALA B 1 72 ? -15.281 -24.859 -7.02 1 94.62 72 ALA B O 1
ATOM 2901 N N . ARG B 1 73 ? -16.172 -22.938 -7.727 1 94 73 ARG B N 1
ATOM 2902 C CA . ARG B 1 73 ? -17.312 -23.578 -8.359 1 94 73 ARG B CA 1
ATOM 2903 C C . ARG B 1 73 ? -17.141 -23.641 -9.875 1 94 73 ARG B C 1
ATOM 2905 O O . ARG B 1 73 ? -16.562 -22.719 -10.477 1 94 73 ARG B O 1
ATOM 2912 N N . ALA B 1 74 ? -17.75 -24.656 -10.359 1 95.31 74 ALA B N 1
ATOM 2913 C CA . ALA B 1 74 ? -17.656 -24.844 -11.805 1 95.31 74 ALA B CA 1
ATOM 2914 C C . ALA B 1 74 ? -18.172 -23.609 -12.547 1 95.31 74 ALA B C 1
ATOM 2916 O O . ALA B 1 74 ? -19.234 -23.062 -12.211 1 95.31 74 ALA B O 1
ATOM 2917 N N . GLY B 1 75 ? -17.375 -23.094 -13.516 1 94.88 75 GLY B N 1
ATOM 2918 C CA . GLY B 1 75 ? -17.797 -21.969 -14.336 1 94.88 75 GLY B CA 1
ATOM 2919 C C . GLY B 1 75 ? -17.188 -20.656 -13.906 1 94.88 75 GLY B C 1
ATOM 2920 O O . GLY B 1 75 ? -17.234 -19.672 -14.641 1 94.88 75 GLY B O 1
ATOM 2921 N N . GLU B 1 76 ? -16.578 -20.656 -12.781 1 94.88 76 GLU B N 1
ATOM 2922 C CA . GLU B 1 76 ? -15.93 -19.438 -12.328 1 94.88 76 GLU B CA 1
ATOM 2923 C C . GLU B 1 76 ? -14.758 -19.062 -13.234 1 94.88 76 GLU B C 1
ATOM 2925 O O . GLU B 1 76 ? -14.008 -19.938 -13.68 1 94.88 76 GLU B O 1
ATOM 2930 N N . LEU B 1 77 ? -14.672 -17.781 -13.586 1 97.06 77 LEU B N 1
ATOM 2931 C CA . LEU B 1 77 ? -13.617 -17.234 -14.438 1 97.06 77 LEU B CA 1
ATOM 2932 C C . LEU B 1 77 ? -13.141 -15.891 -13.898 1 97.06 77 LEU B C 1
ATOM 2934 O O . LEU B 1 77 ? -13.945 -15.039 -13.516 1 97.06 77 LEU B O 1
ATOM 2938 N N . GLU B 1 78 ? -11.875 -15.758 -13.82 1 97.19 78 GLU B N 1
ATOM 2939 C CA . GLU B 1 78 ? -11.266 -14.539 -13.289 1 97.19 78 GLU B CA 1
ATOM 2940 C C . GLU B 1 78 ? -10.023 -14.148 -14.078 1 97.19 78 GLU B C 1
ATOM 2942 O O . GLU B 1 78 ? -9.266 -15.016 -14.523 1 97.19 78 GLU B O 1
ATOM 2947 N N . VAL B 1 79 ? -9.805 -12.891 -14.273 1 97.81 79 VAL B N 1
ATOM 2948 C CA . VAL B 1 79 ? -8.602 -12.336 -14.891 1 97.81 79 VAL B CA 1
ATOM 2949 C C . VAL B 1 79 ? -7.902 -11.398 -13.898 1 97.81 79 VAL B C 1
ATOM 2951 O O . VAL B 1 79 ? -8.555 -10.562 -13.266 1 97.81 79 VAL B O 1
ATOM 2954 N N . ASN B 1 80 ? -6.66 -11.555 -13.812 1 97.62 80 ASN B N 1
ATOM 2955 C CA . ASN B 1 80 ? -5.859 -10.703 -12.938 1 97.62 80 ASN B CA 1
ATOM 2956 C C . ASN B 1 80 ? -4.766 -9.969 -13.711 1 97.62 80 ASN B C 1
ATOM 2958 O O . ASN B 1 80 ? -4.133 -10.547 -14.594 1 97.62 80 ASN B O 1
ATOM 2962 N N . LEU B 1 81 ? -4.598 -8.773 -13.398 1 97.38 81 LEU B N 1
ATOM 2963 C CA . LEU B 1 81 ? -3.475 -7.969 -13.859 1 97.38 81 LEU B CA 1
ATOM 2964 C C . LEU B 1 81 ? -2.654 -7.445 -12.688 1 97.38 81 LEU B C 1
ATOM 2966 O O . LEU B 1 81 ? -3.213 -7.039 -11.664 1 97.38 81 LEU B O 1
ATOM 2970 N N . GLY B 1 82 ? -1.399 -7.52 -12.812 1 97.31 82 GLY B N 1
ATOM 2971 C CA . GLY B 1 82 ? -0.507 -7.039 -11.773 1 97.31 82 GLY B CA 1
ATOM 2972 C C . GLY B 1 82 ? 0.568 -6.105 -12.297 1 97.31 82 GLY B C 1
ATOM 2973 O O . GLY B 1 82 ? 1.042 -6.262 -13.422 1 97.31 82 GLY B O 1
ATOM 2974 N N . TYR B 1 83 ? 0.896 -5.18 -11.562 1 97.06 83 TYR B N 1
ATOM 2975 C CA . TYR B 1 83 ? 1.998 -4.258 -11.812 1 97.06 83 TYR B CA 1
ATOM 2976 C C . TYR B 1 83 ? 2.83 -4.055 -10.547 1 97.06 83 TYR B C 1
ATOM 2978 O O . TYR B 1 83 ? 2.285 -3.785 -9.477 1 97.06 83 TYR B O 1
ATOM 2986 N N . GLY B 1 84 ? 4.141 -4.195 -10.664 1 96.69 84 GLY B N 1
ATOM 2987 C CA . GLY B 1 84 ? 5.004 -4.066 -9.5 1 96.69 84 GLY B CA 1
ATOM 2988 C C . GLY B 1 84 ? 6.301 -3.334 -9.797 1 96.69 84 GLY B C 1
ATOM 2989 O O . GLY B 1 84 ? 6.758 -3.312 -10.945 1 96.69 84 GLY B O 1
ATOM 2990 N N . VAL B 1 85 ? 6.836 -2.715 -8.797 1 95.94 85 VAL B N 1
ATOM 2991 C CA . VAL B 1 85 ? 8.156 -2.088 -8.836 1 95.94 85 VAL B CA 1
ATOM 2992 C C . VAL B 1 85 ? 9.031 -2.67 -7.727 1 95.94 85 VAL B C 1
ATOM 2994 O O . VAL B 1 85 ? 8.625 -2.725 -6.566 1 95.94 85 VAL B O 1
ATOM 2997 N N . GLN B 1 86 ? 10.133 -3.107 -8.133 1 94.62 86 GLN B N 1
ATOM 2998 C CA . GLN B 1 86 ? 11.086 -3.672 -7.18 1 94.62 86 GLN B CA 1
ATOM 2999 C C . GLN B 1 86 ? 12.414 -2.916 -7.219 1 94.62 86 GLN B C 1
ATOM 3001 O O . GLN B 1 86 ? 12.977 -2.697 -8.289 1 94.62 86 GLN B O 1
ATOM 3006 N N . ASP B 1 87 ? 12.891 -2.545 -6.074 1 93.06 87 ASP B N 1
ATOM 3007 C CA . ASP B 1 87 ? 14.234 -1.988 -5.941 1 93.06 87 ASP B CA 1
ATOM 3008 C C . ASP B 1 87 ? 15.266 -3.092 -5.715 1 93.06 87 ASP B C 1
ATOM 3010 O O . ASP B 1 87 ? 15.352 -3.654 -4.621 1 93.06 87 ASP B O 1
ATOM 3014 N N . LYS B 1 88 ? 16.031 -3.305 -6.707 1 88.56 88 LYS B N 1
ATOM 3015 C CA . LYS B 1 88 ? 17.031 -4.359 -6.633 1 88.56 88 LYS B CA 1
ATOM 3016 C C . LYS B 1 88 ? 18.406 -3.793 -6.27 1 88.56 88 LYS B C 1
ATOM 3018 O O . LYS B 1 88 ? 19.438 -4.406 -6.566 1 88.56 88 LYS B O 1
ATOM 3023 N N . ARG B 1 89 ? 18.422 -2.605 -5.738 1 86.81 89 ARG B N 1
ATOM 3024 C CA . ARG B 1 89 ? 19.594 -1.878 -5.246 1 86.81 89 ARG B CA 1
ATOM 3025 C C . ARG B 1 89 ? 20.359 -1.248 -6.398 1 86.81 89 ARG B C 1
ATOM 3027 O O . ARG B 1 89 ? 20.562 -0.033 -6.426 1 86.81 89 ARG B O 1
ATOM 3034 N N . GLU B 1 90 ? 20.688 -2.053 -7.422 1 84.81 90 GLU B N 1
ATOM 3035 C CA . GLU B 1 90 ? 21.469 -1.53 -8.531 1 84.81 90 GLU B CA 1
ATOM 3036 C C . GLU B 1 90 ? 20.578 -1.07 -9.68 1 84.81 90 GLU B C 1
ATOM 3038 O O . GLU B 1 90 ? 21 -0.286 -10.531 1 84.81 90 GLU B O 1
ATOM 3043 N N . PHE B 1 91 ? 19.422 -1.62 -9.711 1 87.06 91 PHE B N 1
ATOM 3044 C CA . PHE B 1 91 ? 18.469 -1.267 -10.75 1 87.06 91 PHE B CA 1
ATOM 3045 C C . PHE B 1 91 ? 17.031 -1.423 -10.25 1 87.06 91 PHE B C 1
ATOM 3047 O O . PHE B 1 91 ? 16.797 -2.094 -9.242 1 87.06 91 PHE B O 1
ATOM 3054 N N . ALA B 1 92 ? 16.203 -0.79 -10.945 1 89.5 92 ALA B N 1
ATOM 3055 C CA . ALA B 1 92 ? 14.773 -0.976 -10.711 1 89.5 92 ALA B CA 1
ATOM 3056 C C . ALA B 1 92 ? 14.172 -1.96 -11.703 1 89.5 92 ALA B C 1
ATOM 3058 O O . ALA B 1 92 ? 14.516 -1.943 -12.891 1 89.5 92 ALA B O 1
ATOM 3059 N N . ARG B 1 93 ? 13.359 -2.758 -11.211 1 91.75 93 ARG B N 1
ATOM 3060 C CA . ARG B 1 93 ? 12.664 -3.695 -12.078 1 91.75 93 ARG B CA 1
ATOM 3061 C C . ARG B 1 93 ? 11.156 -3.447 -12.055 1 91.75 93 ARG B C 1
ATOM 3063 O O . ARG B 1 93 ? 10.555 -3.373 -10.977 1 91.75 93 ARG B O 1
ATOM 3070 N N . PHE B 1 94 ? 10.57 -3.387 -13.148 1 93.06 94 PHE B N 1
ATOM 3071 C CA . PHE B 1 94 ? 9.133 -3.256 -13.328 1 93.06 94 PHE B CA 1
ATOM 3072 C C . PHE B 1 94 ? 8.516 -4.578 -13.781 1 93.06 94 PHE B C 1
ATOM 3074 O O . PHE B 1 94 ? 8.906 -5.129 -14.812 1 93.06 94 PHE B O 1
ATOM 3081 N N . ASP B 1 95 ? 7.605 -4.984 -13.039 1 95.38 95 ASP B N 1
ATOM 3082 C CA . ASP B 1 95 ? 6.988 -6.281 -13.305 1 95.38 95 ASP B CA 1
ATOM 3083 C C . ASP B 1 95 ? 5.539 -6.113 -13.766 1 95.38 95 ASP B C 1
ATOM 3085 O O . ASP B 1 95 ? 4.797 -5.305 -13.203 1 95.38 95 ASP B O 1
ATOM 3089 N N . TYR B 1 96 ? 5.223 -6.844 -14.734 1 95.38 96 TYR B N 1
ATOM 3090 C CA . TYR B 1 96 ? 3.859 -6.953 -15.242 1 95.38 96 TYR B CA 1
ATOM 3091 C C . TYR B 1 96 ? 3.389 -8.398 -15.234 1 95.38 96 TYR B C 1
ATOM 3093 O O . TYR B 1 96 ? 4.152 -9.312 -15.57 1 95.38 96 TYR B O 1
ATOM 3101 N N . LEU B 1 97 ? 2.186 -8.508 -14.828 1 96.5 97 LEU B N 1
ATOM 3102 C CA . LEU B 1 97 ? 1.639 -9.859 -14.766 1 96.5 97 LEU B CA 1
ATOM 3103 C C . LEU B 1 97 ? 0.235 -9.906 -15.367 1 96.5 97 LEU B C 1
ATOM 3105 O O . LEU B 1 97 ? -0.586 -9.023 -15.094 1 96.5 97 LEU B O 1
ATOM 3109 N N . ALA B 1 98 ? -0.017 -10.867 -16.188 1 97.38 98 ALA B N 1
ATOM 3110 C CA . ALA B 1 98 ? -1.355 -11.188 -16.672 1 97.38 98 ALA B CA 1
ATOM 3111 C C . ALA B 1 98 ? -1.708 -12.641 -16.375 1 97.38 98 ALA B C 1
ATOM 3113 O O . ALA B 1 98 ? -0.914 -13.547 -16.641 1 97.38 98 ALA B O 1
ATOM 3114 N N . GLU B 1 99 ? -2.871 -12.781 -15.836 1 98 99 GLU B N 1
ATOM 3115 C CA . GLU B 1 99 ? -3.285 -14.117 -15.422 1 98 99 GLU B CA 1
ATOM 3116 C C . GLU B 1 99 ? -4.758 -14.367 -15.75 1 98 99 GLU B C 1
ATOM 3118 O O . GLU B 1 99 ? -5.59 -13.469 -15.602 1 98 99 GLU B O 1
ATOM 3123 N N . ILE B 1 100 ? -5.023 -15.617 -16.156 1 98.12 100 ILE B N 1
ATOM 3124 C CA . ILE B 1 100 ? -6.398 -16.078 -16.297 1 98.12 100 ILE B CA 1
ATOM 3125 C C . ILE B 1 100 ? -6.609 -17.328 -15.445 1 98.12 100 ILE B C 1
ATOM 3127 O O . ILE B 1 100 ? -5.766 -18.234 -15.43 1 98.12 100 ILE B O 1
ATOM 3131 N N . GLU B 1 101 ? -7.668 -17.312 -14.734 1 98.25 101 GLU B N 1
ATOM 3132 C CA . GLU B 1 101 ? -8.031 -18.406 -13.852 1 98.25 101 GLU B CA 1
ATOM 3133 C C . GLU B 1 101 ? -9.445 -18.906 -14.141 1 98.25 101 GLU B C 1
ATOM 3135 O O . GLU B 1 101 ? -10.359 -18.094 -14.352 1 98.25 101 GLU B O 1
ATOM 3140 N N . TRP B 1 102 ? -9.594 -20.234 -14.125 1 97.5 102 TRP B N 1
ATOM 3141 C CA . TRP B 1 102 ? -10.953 -20.734 -14.305 1 97.5 102 TRP B CA 1
ATOM 3142 C C . TRP B 1 102 ? -11.125 -22.094 -13.617 1 97.5 102 TRP B C 1
ATOM 3144 O O . TRP B 1 102 ? -10.141 -22.75 -13.281 1 97.5 102 TRP B O 1
ATOM 3154 N N . ALA B 1 103 ? -12.359 -22.453 -13.375 1 97.69 103 ALA B N 1
ATOM 3155 C CA . ALA B 1 103 ? -12.742 -23.719 -12.758 1 97.69 103 ALA B CA 1
ATOM 3156 C C . ALA B 1 103 ? -13.609 -24.547 -13.695 1 97.69 103 ALA B C 1
ATOM 3158 O O . ALA B 1 103 ? -14.828 -24.328 -13.773 1 97.69 103 ALA B O 1
ATOM 3159 N N . PRO B 1 104 ? -13.023 -25.562 -14.289 1 97.12 104 PRO B N 1
ATOM 3160 C CA . PRO B 1 104 ? -13.828 -26.391 -15.188 1 97.12 104 PRO B CA 1
ATOM 3161 C C . PRO B 1 104 ? -14.852 -27.25 -14.453 1 97.12 104 PRO B C 1
ATOM 3163 O O . PRO B 1 104 ? -15.922 -27.547 -14.992 1 97.12 104 PRO B O 1
ATOM 3166 N N . ILE B 1 105 ? -14.5 -27.734 -13.234 1 96.56 105 ILE B N 1
ATOM 3167 C CA . ILE B 1 105 ? -15.391 -28.469 -12.352 1 96.56 105 ILE B CA 1
ATOM 3168 C C . ILE B 1 105 ? -15.281 -27.922 -10.93 1 96.56 105 ILE B C 1
ATOM 3170 O O . ILE B 1 105 ? -14.367 -27.156 -10.625 1 96.56 105 ILE B O 1
ATOM 3174 N N . ASN B 1 106 ? -16.203 -28.281 -10.086 1 95.44 106 ASN B N 1
ATOM 3175 C CA . ASN B 1 106 ? -16.172 -27.828 -8.703 1 95.44 106 ASN B CA 1
ATOM 3176 C C . ASN B 1 106 ? -14.859 -28.172 -8.023 1 95.44 106 ASN B C 1
ATOM 3178 O O . ASN B 1 106 ? -14.359 -29.297 -8.172 1 95.44 106 ASN B O 1
ATOM 3182 N N . ARG B 1 107 ? -14.266 -27.203 -7.34 1 97.19 107 ARG B N 1
ATOM 3183 C CA . ARG B 1 107 ? -13.133 -27.359 -6.43 1 97.19 107 ARG B CA 1
ATOM 3184 C C . ARG B 1 107 ? -11.828 -27.516 -7.199 1 97.19 107 ARG B C 1
ATOM 3186 O O . ARG B 1 107 ? -10.758 -27.656 -6.598 1 97.19 107 ARG B O 1
ATOM 3193 N N . LEU B 1 108 ? -11.914 -27.516 -8.523 1 98 108 LEU B N 1
ATOM 3194 C CA . LEU B 1 108 ? -10.695 -27.578 -9.328 1 98 108 LEU B CA 1
ATOM 3195 C C . LEU B 1 108 ? -10.438 -26.234 -10.008 1 98 108 LEU B C 1
ATOM 3197 O O . LEU B 1 108 ? -11.273 -25.75 -10.773 1 98 108 LEU B O 1
ATOM 3201 N N . GLY B 1 109 ? -9.289 -25.672 -9.719 1 98.25 109 GLY B N 1
ATOM 3202 C CA . GLY B 1 109 ? -8.867 -24.453 -10.383 1 98.25 109 GLY B CA 1
ATOM 3203 C C . GLY B 1 109 ? -7.699 -24.656 -11.328 1 98.25 109 GLY B C 1
ATOM 3204 O O . GLY B 1 109 ? -6.789 -25.438 -11.039 1 98.25 109 GLY B O 1
ATOM 3205 N N . ILE B 1 110 ? -7.703 -23.938 -12.414 1 98.69 110 ILE B N 1
ATOM 3206 C CA . ILE B 1 110 ? -6.609 -23.906 -13.375 1 98.69 110 ILE B CA 1
ATOM 3207 C C . ILE B 1 110 ? -6.191 -22.469 -13.648 1 98.69 110 ILE B C 1
ATOM 3209 O O . ILE B 1 110 ? -7.027 -21.562 -13.641 1 98.69 110 ILE B O 1
ATOM 3213 N N . GLU B 1 111 ? -4.926 -22.266 -13.867 1 98.56 111 GLU B N 1
ATOM 3214 C CA . GLU B 1 111 ? -4.426 -20.906 -14.078 1 98.56 111 GLU B CA 1
ATOM 3215 C C . GLU B 1 111 ? -3.355 -20.875 -15.172 1 98.56 111 GLU B C 1
ATOM 3217 O O . GLU B 1 111 ? -2.533 -21.797 -15.266 1 98.56 111 GLU B O 1
ATOM 3222 N N . LEU B 1 112 ? -3.334 -19.922 -16 1 98.44 112 LEU B N 1
ATOM 3223 C CA . LEU B 1 112 ? -2.256 -19.531 -16.906 1 98.44 112 LEU B CA 1
ATOM 3224 C C . LEU B 1 112 ? -1.768 -18.125 -16.594 1 98.44 112 LEU B C 1
ATOM 3226 O O . LEU B 1 112 ? -2.572 -17.203 -16.438 1 98.44 112 LEU B O 1
ATOM 3230 N N . GLU B 1 113 ? -0.5 -17.938 -16.5 1 97.88 113 GLU B N 1
ATOM 3231 C CA . GLU B 1 113 ? 0.075 -16.641 -16.141 1 97.88 113 GLU B CA 1
ATOM 3232 C C . GLU B 1 113 ? 1.256 -16.281 -17.031 1 97.88 113 GLU B C 1
ATOM 3234 O O . GLU B 1 113 ? 2.078 -17.156 -17.359 1 97.88 113 GLU B O 1
ATOM 3239 N N . LEU B 1 114 ? 1.383 -15.094 -17.391 1 96.69 114 LEU B N 1
ATOM 3240 C CA . LEU B 1 114 ? 2.467 -14.547 -18.203 1 96.69 114 LEU B CA 1
ATOM 3241 C C . LEU B 1 114 ? 3.145 -13.383 -17.484 1 96.69 114 LEU B C 1
ATOM 3243 O O . LEU B 1 114 ? 2.65 -12.25 -17.516 1 96.69 114 LEU B O 1
ATOM 3247 N N . PRO B 1 115 ? 4.262 -13.602 -16.922 1 94.88 115 PRO B N 1
ATOM 3248 C CA . PRO B 1 115 ? 5.023 -12.531 -16.266 1 94.88 115 PRO B CA 1
ATOM 3249 C C . PRO B 1 115 ? 6 -11.844 -17.219 1 94.88 115 PRO B C 1
ATOM 3251 O O . PRO B 1 115 ? 6.719 -12.516 -17.969 1 94.88 115 PRO B O 1
ATOM 3254 N N . PHE B 1 116 ? 6.043 -10.523 -17.219 1 93.56 116 PHE B N 1
ATOM 3255 C CA . PHE B 1 116 ? 6.957 -9.68 -17.969 1 93.56 116 PHE B CA 1
ATOM 3256 C C . PHE B 1 116 ? 7.738 -8.75 -17.047 1 93.56 116 PHE B C 1
ATOM 3258 O O . PHE B 1 116 ? 7.266 -8.422 -15.953 1 93.56 116 PHE B O 1
ATOM 3265 N N . SER B 1 117 ? 8.883 -8.414 -17.453 1 92.56 117 SER B N 1
ATOM 3266 C CA . SER B 1 117 ? 9.625 -7.441 -16.656 1 92.56 117 SER B CA 1
ATOM 3267 C C . SER B 1 117 ? 10.398 -6.469 -17.547 1 92.56 117 SER B C 1
ATOM 3269 O O . SER B 1 117 ? 10.664 -6.766 -18.703 1 92.56 117 SER B O 1
ATOM 3271 N N . GLN B 1 118 ? 10.633 -5.344 -17.031 1 89.62 118 GLN B N 1
ATOM 3272 C CA . GLN B 1 118 ? 11.5 -4.312 -17.578 1 89.62 118 GLN B CA 1
ATOM 3273 C C . GLN B 1 118 ? 12.453 -3.756 -16.531 1 89.62 118 GLN B C 1
ATOM 3275 O O . GLN B 1 118 ? 12.047 -3.5 -15.391 1 89.62 118 GLN B O 1
ATOM 3280 N N . THR B 1 119 ? 13.695 -3.625 -16.922 1 87.38 119 THR B N 1
ATOM 3281 C CA . THR B 1 119 ? 14.68 -3.143 -15.953 1 87.38 119 THR B CA 1
ATOM 3282 C C . THR B 1 119 ? 15.18 -1.756 -16.344 1 87.38 119 THR B C 1
ATOM 3284 O O . THR B 1 119 ? 15.297 -1.441 -17.531 1 87.38 119 THR B O 1
ATOM 3287 N N . THR B 1 120 ? 15.43 -0.918 -15.367 1 82.81 120 THR B N 1
ATOM 3288 C CA . THR B 1 120 ? 16.062 0.389 -15.523 1 82.81 120 THR B CA 1
ATOM 3289 C C . THR B 1 120 ? 17.266 0.524 -14.594 1 82.81 120 THR B C 1
ATOM 3291 O O . THR B 1 120 ? 17.109 0.523 -13.367 1 82.81 120 THR B O 1
ATOM 3294 N N . GLN B 1 121 ? 18.375 0.757 -15.18 1 78.62 121 GLN B N 1
ATOM 3295 C CA . GLN B 1 121 ? 19.609 0.863 -14.398 1 78.62 121 GLN B CA 1
ATOM 3296 C C . GLN B 1 121 ? 19.75 2.248 -13.773 1 78.62 121 GLN B C 1
ATOM 3298 O O . GLN B 1 121 ? 19.391 3.254 -14.391 1 78.62 121 GLN B O 1
ATOM 3303 N N . TYR B 1 122 ? 20.219 2.271 -12.516 1 73.5 122 TYR B N 1
ATOM 3304 C CA . TYR B 1 122 ? 20.375 3.555 -11.844 1 73.5 122 TYR B CA 1
ATOM 3305 C C . TYR B 1 122 ? 21.594 4.301 -12.383 1 73.5 122 TYR B C 1
ATOM 3307 O O . TYR B 1 122 ? 21.578 5.523 -12.508 1 73.5 122 TYR B O 1
ATOM 3315 N N . ALA B 1 123 ? 22.766 3.699 -12.344 1 66.19 123 ALA B N 1
ATOM 3316 C CA . ALA B 1 123 ? 23.984 4.312 -12.867 1 66.19 123 ALA B CA 1
ATOM 3317 C C . ALA B 1 123 ? 24.297 3.805 -14.273 1 66.19 123 ALA B C 1
ATOM 3319 O O . ALA B 1 123 ? 23.781 2.762 -14.688 1 66.19 123 ALA B O 1
ATOM 3320 N N . GLU B 1 124 ? 24.75 4.699 -15.203 1 55.19 124 GLU B N 1
ATOM 3321 C CA . GLU B 1 124 ? 25.203 4.348 -16.547 1 55.19 124 GLU B CA 1
ATOM 3322 C C . GLU B 1 124 ? 26.047 3.08 -16.516 1 55.19 124 GLU B C 1
ATOM 3324 O O . GLU B 1 124 ? 26.578 2.66 -17.547 1 55.19 124 GLU B O 1
ATOM 3329 N N . ARG B 1 125 ? 26.312 2.551 -15.398 1 45.75 125 ARG B N 1
ATOM 3330 C CA . ARG B 1 125 ? 27.422 1.608 -15.547 1 45.75 125 ARG B CA 1
ATOM 3331 C C . ARG B 1 125 ? 27.062 0.513 -16.547 1 45.75 125 ARG B C 1
ATOM 3333 O O . ARG B 1 125 ? 25.906 0.337 -16.906 1 45.75 125 ARG B O 1
ATOM 3340 N N . THR B 1 126 ? 27.906 -0.603 -16.516 1 45.5 126 THR B N 1
ATOM 3341 C CA . THR B 1 126 ? 28.375 -1.593 -17.484 1 45.5 126 THR B CA 1
ATOM 3342 C C . THR B 1 126 ? 27.234 -2.525 -17.891 1 45.5 126 THR B C 1
ATOM 3344 O O . THR B 1 126 ? 26.344 -2.807 -17.094 1 45.5 126 THR B O 1
ATOM 3347 N N . LEU B 1 127 ? 27.078 -2.855 -19.109 1 44.38 127 LEU B N 1
ATOM 3348 C CA . LEU B 1 127 ? 26.406 -3.73 -20.047 1 44.38 127 LEU B CA 1
ATOM 3349 C C . LEU B 1 127 ? 26.062 -5.07 -19.406 1 44.38 127 LEU B C 1
ATOM 3351 O O . LEU B 1 127 ? 25.375 -5.902 -20.016 1 44.38 127 LEU B O 1
ATOM 3355 N N . ASP B 1 128 ? 26.797 -5.391 -18.344 1 45.47 128 ASP B N 1
ATOM 3356 C CA . ASP B 1 128 ? 26.875 -6.84 -18.203 1 45.47 128 ASP B CA 1
ATOM 3357 C C . ASP B 1 128 ? 25.688 -7.391 -17.422 1 45.47 128 ASP B C 1
ATOM 3359 O O . ASP B 1 128 ? 25.641 -8.586 -17.125 1 45.47 128 ASP B O 1
ATOM 3363 N N . GLN B 1 129 ? 24.906 -6.469 -16.844 1 53.16 129 GLN B N 1
ATOM 3364 C CA . GLN B 1 129 ? 23.922 -7.219 -16.062 1 53.16 129 GLN B CA 1
ATOM 3365 C C . GLN B 1 129 ? 22.734 -7.621 -16.922 1 53.16 129 GLN B C 1
ATOM 3367 O O . GLN B 1 129 ? 22.281 -6.855 -17.781 1 53.16 129 GLN B O 1
ATOM 3372 N N . PRO B 1 130 ? 22.453 -8.875 -17 1 54.81 130 PRO B N 1
ATOM 3373 C CA . PRO B 1 130 ? 21.312 -9.344 -17.781 1 54.81 130 PRO B CA 1
ATOM 3374 C C . PRO B 1 130 ? 20.062 -8.492 -17.578 1 54.81 130 PRO B C 1
ATOM 3376 O O . PRO B 1 130 ? 19.75 -8.102 -16.438 1 54.81 130 PRO B O 1
ATOM 3379 N N . ARG B 1 131 ? 19.625 -7.852 -18.672 1 63.72 131 ARG B N 1
ATOM 3380 C CA . ARG B 1 131 ? 18.344 -7.148 -18.688 1 63.72 131 ARG B CA 1
ATOM 3381 C C . ARG B 1 131 ? 17.188 -8.125 -18.844 1 63.72 131 ARG B C 1
ATOM 3383 O O . ARG B 1 131 ? 17.188 -8.977 -19.75 1 63.72 131 ARG B O 1
ATOM 3390 N N . THR B 1 132 ? 16.469 -8.539 -17.734 1 68.5 132 THR B N 1
ATOM 3391 C CA . THR B 1 132 ? 15.289 -9.406 -17.781 1 68.5 132 THR B CA 1
ATOM 3392 C C . THR B 1 132 ? 14.117 -8.688 -18.438 1 68.5 132 THR B C 1
ATOM 3394 O O . THR B 1 132 ? 12.977 -8.773 -17.969 1 68.5 132 THR B O 1
ATOM 3397 N N . ASP B 1 133 ? 14.375 -8.141 -19.547 1 81.06 133 ASP B N 1
ATOM 3398 C CA . ASP B 1 133 ? 13.305 -7.41 -20.219 1 81.06 133 ASP B CA 1
ATOM 3399 C C . ASP B 1 133 ? 12.469 -8.344 -21.094 1 81.06 133 ASP B C 1
ATOM 3401 O O . ASP B 1 133 ? 13.008 -9.211 -21.781 1 81.06 133 ASP B O 1
ATOM 3405 N N . GLY B 1 134 ? 11.273 -8.25 -20.875 1 85.81 134 GLY B N 1
ATOM 3406 C CA . GLY B 1 134 ? 10.352 -9.047 -21.672 1 85.81 134 GLY B CA 1
ATOM 3407 C C . GLY B 1 134 ? 9.695 -10.164 -20.875 1 85.81 134 GLY B C 1
ATOM 3408 O O . GLY B 1 134 ? 9.539 -10.055 -19.656 1 85.81 134 GLY B O 1
ATOM 3409 N N . LEU B 1 135 ? 9.297 -11.164 -21.656 1 88.56 135 LEU B N 1
ATOM 3410 C CA . LEU B 1 135 ? 8.625 -12.312 -21.047 1 88.56 135 LEU B CA 1
ATOM 3411 C C . LEU B 1 135 ? 9.617 -13.156 -20.25 1 88.56 135 LEU B C 1
ATOM 3413 O O . LEU B 1 135 ? 10.648 -13.578 -20.781 1 88.56 135 LEU B O 1
ATOM 3417 N N . ASN B 1 136 ? 9.242 -13.406 -19.062 1 89.88 136 ASN B N 1
ATOM 3418 C CA . ASN B 1 136 ? 10.164 -14.141 -18.188 1 89.88 136 ASN B CA 1
ATOM 3419 C C . ASN B 1 136 ? 9.898 -15.641 -18.234 1 89.88 136 ASN B C 1
ATOM 3421 O O . ASN B 1 136 ? 10.836 -16.438 -18.141 1 89.88 136 ASN B O 1
ATOM 3425 N N . SER B 1 137 ? 8.641 -15.969 -18.312 1 93.44 137 SER B N 1
ATOM 3426 C CA . SER B 1 137 ? 8.234 -17.359 -18.266 1 93.44 137 SER B CA 1
ATOM 3427 C C . SER B 1 137 ? 6.762 -17.531 -18.641 1 93.44 137 SER B C 1
ATOM 3429 O O . SER B 1 137 ? 6.059 -16.547 -18.844 1 93.44 137 SER B O 1
ATOM 3431 N N . VAL B 1 138 ? 6.418 -18.75 -18.766 1 95.25 138 VAL B N 1
ATOM 3432 C CA . VAL B 1 138 ? 5.016 -19.141 -18.859 1 95.25 138 VAL B CA 1
ATOM 3433 C C . VAL B 1 138 ? 4.664 -20.078 -17.703 1 95.25 138 VAL B C 1
ATOM 3435 O O . VAL B 1 138 ? 5.301 -21.125 -17.516 1 95.25 138 VAL B O 1
ATOM 3438 N N . LYS B 1 139 ? 3.711 -19.672 -17.016 1 97.56 139 LYS B N 1
ATOM 3439 C CA . LYS B 1 139 ? 3.316 -20.469 -15.859 1 97.56 139 LYS B CA 1
ATOM 3440 C C . LYS B 1 139 ? 1.941 -21.094 -16.062 1 97.56 139 LYS B C 1
ATOM 3442 O O . LYS B 1 139 ? 1.01 -20.438 -16.531 1 97.56 139 LYS B O 1
ATOM 3447 N N . ALA B 1 140 ? 1.824 -22.328 -15.75 1 98.25 140 ALA B N 1
ATOM 3448 C CA . ALA B 1 140 ? 0.569 -23.078 -15.695 1 98.25 140 ALA B CA 1
ATOM 3449 C C . ALA B 1 140 ? 0.401 -23.766 -14.344 1 98.25 140 ALA B C 1
ATOM 3451 O O . ALA B 1 140 ? 1.361 -24.312 -13.797 1 98.25 140 ALA B O 1
ATOM 3452 N N . ALA B 1 141 ? -0.818 -23.703 -13.859 1 98.62 141 ALA B N 1
ATOM 3453 C CA . ALA B 1 141 ? -1.001 -24.266 -12.523 1 98.62 141 ALA B CA 1
ATOM 3454 C C . ALA B 1 141 ? -2.391 -24.891 -12.375 1 98.62 141 ALA B C 1
ATOM 3456 O O . ALA B 1 141 ? -3.314 -24.531 -13.117 1 98.62 141 ALA B O 1
ATOM 3457 N N . THR B 1 142 ? -2.479 -25.812 -11.461 1 98.62 142 THR B N 1
ATOM 3458 C CA . THR B 1 142 ? -3.74 -26.422 -11.07 1 98.62 142 THR B CA 1
ATOM 3459 C C . THR B 1 142 ? -3.834 -26.547 -9.547 1 98.62 142 THR B C 1
ATOM 3461 O O . THR B 1 142 ? -2.812 -26.625 -8.867 1 98.62 142 THR B O 1
ATOM 3464 N N . GLN B 1 143 ? -5.008 -26.438 -9.047 1 98.69 143 GLN B N 1
ATOM 3465 C CA . GLN B 1 143 ? -5.285 -26.516 -7.613 1 98.69 143 GLN B CA 1
ATOM 3466 C C . GLN B 1 143 ? -6.609 -27.219 -7.344 1 98.69 143 GLN B C 1
ATOM 3468 O O . GLN B 1 143 ? -7.621 -26.922 -7.973 1 98.69 143 GLN B O 1
ATOM 3473 N N . TYR B 1 144 ? -6.574 -28.188 -6.418 1 98.69 144 TYR B N 1
ATOM 3474 C CA . TYR B 1 144 ? -7.797 -28.891 -6.047 1 98.69 144 TYR B CA 1
ATOM 3475 C C . TYR B 1 144 ? -8.07 -28.75 -4.555 1 98.69 144 TYR B C 1
ATOM 3477 O O . TYR B 1 144 ? -7.238 -29.109 -3.725 1 98.69 144 TYR B O 1
ATOM 3485 N N . THR B 1 145 ? -9.227 -28.219 -4.262 1 98.44 145 THR B N 1
ATOM 3486 C CA . THR B 1 145 ? -9.641 -28.094 -2.871 1 98.44 145 THR B CA 1
ATOM 3487 C C . THR B 1 145 ? -10.258 -29.406 -2.373 1 98.44 145 THR B C 1
ATOM 3489 O O . THR B 1 145 ? -11.438 -29.672 -2.633 1 98.44 145 THR B O 1
ATOM 3492 N N . PHE B 1 146 ? -9.547 -30.141 -1.548 1 97.88 146 PHE B N 1
ATOM 3493 C CA . PHE B 1 146 ? -10.031 -31.453 -1.149 1 97.88 146 PHE B CA 1
ATOM 3494 C C . PHE B 1 146 ? -10.836 -31.375 0.138 1 97.88 146 PHE B C 1
ATOM 3496 O O . PHE B 1 146 ? -11.57 -32.312 0.482 1 97.88 146 PHE B O 1
ATOM 3503 N N . LEU B 1 147 ? -10.664 -30.266 0.861 1 97.69 147 LEU B N 1
ATOM 3504 C CA . LEU B 1 147 ? -11.422 -30.094 2.098 1 97.69 147 LEU B CA 1
ATOM 3505 C C . LEU B 1 147 ? -12.117 -28.734 2.125 1 97.69 147 LEU B C 1
ATOM 3507 O O . LEU B 1 147 ? -11.477 -27.703 1.927 1 97.69 147 LEU B O 1
ATOM 3511 N N . VAL B 1 148 ? -13.391 -28.75 2.303 1 96 148 VAL B N 1
ATOM 3512 C CA . VAL B 1 148 ? -14.203 -27.562 2.57 1 96 148 VAL B CA 1
ATOM 3513 C C . VAL B 1 148 ? -15.102 -27.812 3.775 1 96 148 VAL B C 1
ATOM 3515 O O . VAL B 1 148 ? -16.078 -28.562 3.68 1 96 148 VAL B O 1
ATOM 3518 N N . SER B 1 149 ? -14.805 -27.203 4.852 1 94.94 149 SER B N 1
ATOM 3519 C CA . SER B 1 149 ? -15.609 -27.359 6.059 1 94.94 149 SER B CA 1
ATOM 3520 C C . SER B 1 149 ? -16.25 -26.047 6.477 1 94.94 149 SER B C 1
ATOM 3522 O O . SER B 1 149 ? -15.594 -25.188 7.078 1 94.94 149 SER B O 1
ATOM 3524 N N . GLU B 1 150 ? -17.484 -25.875 6.27 1 90.62 150 GLU B N 1
ATOM 3525 C CA . GLU B 1 150 ? -18.188 -24.688 6.699 1 90.62 150 GLU B CA 1
ATOM 3526 C C . GLU B 1 150 ? -18.297 -24.609 8.219 1 90.62 150 GLU B C 1
ATOM 3528 O O . GLU B 1 150 ? -18.188 -23.547 8.812 1 90.62 150 GLU B O 1
ATOM 3533 N N . ARG B 1 151 ? -18.516 -25.766 8.844 1 90.12 151 ARG B N 1
ATOM 3534 C CA . ARG B 1 151 ? -18.672 -25.859 10.289 1 90.12 151 ARG B CA 1
ATOM 3535 C C . ARG B 1 151 ? -17.438 -25.297 11 1 90.12 151 ARG B C 1
ATOM 3537 O O . ARG B 1 151 ? -17.562 -24.562 11.984 1 90.12 151 ARG B O 1
ATOM 3544 N N . TYR B 1 152 ? -16.297 -25.672 10.43 1 94 152 TYR B N 1
ATOM 3545 C CA . TYR B 1 152 ? -15.062 -25.234 11.07 1 94 152 TYR B CA 1
ATOM 3546 C C . TYR B 1 152 ? -14.461 -24.047 10.352 1 94 152 TYR B C 1
ATOM 3548 O O . TYR B 1 152 ? -13.375 -23.578 10.711 1 94 152 TYR B O 1
ATOM 3556 N N . ALA B 1 153 ? -15.094 -23.578 9.312 1 95.62 153 ALA B N 1
ATOM 3557 C CA . ALA B 1 153 ? -14.648 -22.438 8.523 1 95.62 153 ALA B CA 1
ATOM 3558 C C . ALA B 1 153 ? -13.227 -22.656 8.008 1 95.62 153 ALA B C 1
ATOM 3560 O O . ALA B 1 153 ? -12.383 -21.766 8.109 1 95.62 153 ALA B O 1
ATOM 3561 N N . THR B 1 154 ? -12.977 -23.859 7.516 1 97.38 154 THR B N 1
ATOM 3562 C CA . THR B 1 154 ? -11.641 -24.25 7.094 1 97.38 154 THR B CA 1
ATOM 3563 C C . THR B 1 154 ? -11.672 -24.922 5.719 1 97.38 154 THR B C 1
ATOM 3565 O O . THR B 1 154 ? -12.578 -25.703 5.426 1 97.38 154 THR B O 1
ATOM 3568 N N . SER B 1 155 ? -10.742 -24.562 4.879 1 98.12 155 SER B N 1
ATOM 3569 C CA . SER B 1 155 ? -10.547 -25.203 3.584 1 98.12 155 SER B CA 1
ATOM 3570 C C . SER B 1 155 ? -9.086 -25.562 3.354 1 98.12 155 SER B C 1
ATOM 3572 O O . SER B 1 155 ? -8.188 -24.922 3.896 1 98.12 155 SER B O 1
ATOM 3574 N N . ALA B 1 156 ? -8.859 -26.594 2.609 1 98.62 156 ALA B N 1
ATOM 3575 C CA . ALA B 1 156 ? -7.504 -27.031 2.271 1 98.62 156 ALA B CA 1
ATOM 3576 C C . ALA B 1 156 ? -7.426 -27.5 0.823 1 98.62 156 ALA B C 1
ATOM 3578 O O . ALA B 1 156 ? -8.406 -28.016 0.277 1 98.62 156 ALA B O 1
ATOM 3579 N N . ALA B 1 157 ? -6.316 -27.297 0.26 1 98.75 157 ALA B N 1
ATOM 3580 C CA . ALA B 1 157 ? -6.125 -27.641 -1.144 1 98.75 157 ALA B CA 1
ATOM 3581 C C . ALA B 1 157 ? -4.688 -28.094 -1.403 1 98.75 157 ALA B C 1
ATOM 3583 O O . ALA B 1 157 ? -3.793 -27.828 -0.599 1 98.75 157 ALA B O 1
ATOM 3584 N N . VAL B 1 158 ? -4.5 -28.828 -2.453 1 98.56 158 VAL B N 1
ATOM 3585 C CA . VAL B 1 158 ? -3.195 -29.141 -3.021 1 98.56 158 VAL B CA 1
ATOM 3586 C C . VAL B 1 158 ? -3.129 -28.656 -4.469 1 98.56 158 VAL B C 1
ATOM 3588 O O . VAL B 1 158 ? -4.164 -28.469 -5.117 1 98.56 158 VAL B O 1
ATOM 3591 N N . GLY B 1 159 ? -1.938 -28.359 -4.879 1 98.56 159 GLY B N 1
ATOM 3592 C CA . GLY B 1 159 ? -1.793 -27.891 -6.25 1 98.56 159 GLY B CA 1
ATOM 3593 C C . GLY B 1 159 ? -0.389 -28.078 -6.793 1 98.56 159 GLY B C 1
ATOM 3594 O O . GLY B 1 159 ? 0.49 -28.594 -6.102 1 98.56 159 GLY B O 1
ATOM 3595 N N . TYR B 1 160 ? -0.298 -27.766 -8.047 1 98.56 160 TYR B N 1
ATOM 3596 C CA . TYR B 1 160 ? 0.967 -27.859 -8.766 1 98.56 160 TYR B CA 1
ATOM 3597 C C . TYR B 1 160 ? 1.12 -26.719 -9.75 1 98.56 160 TYR B C 1
ATOM 3599 O O . TYR B 1 160 ? 0.219 -26.453 -10.555 1 98.56 160 TYR B O 1
ATOM 3607 N N . LEU B 1 161 ? 2.193 -26.047 -9.625 1 98.25 161 LEU B N 1
ATOM 3608 C CA . LEU B 1 161 ? 2.541 -24.969 -10.555 1 98.25 161 LEU B CA 1
ATOM 3609 C C . LEU B 1 161 ? 3.771 -25.344 -11.375 1 98.25 161 LEU B C 1
ATOM 3611 O O . LEU B 1 161 ? 4.789 -25.766 -10.812 1 98.25 161 LEU B O 1
ATOM 3615 N N . HIS B 1 162 ? 3.662 -25.25 -12.664 1 97.81 162 HIS B N 1
ATOM 3616 C CA . HIS B 1 162 ? 4.773 -25.469 -13.578 1 97.81 162 HIS B CA 1
ATOM 3617 C C . HIS B 1 162 ? 5.168 -24.188 -14.297 1 97.81 162 HIS B C 1
ATOM 3619 O O . HIS B 1 162 ? 4.305 -23.484 -14.828 1 97.81 162 HIS B O 1
ATOM 3625 N N . GLU B 1 163 ? 6.402 -23.922 -14.266 1 96.69 163 GLU B N 1
ATOM 3626 C CA . GLU B 1 163 ? 6.891 -22.719 -14.945 1 96.69 163 GLU B CA 1
ATOM 3627 C C . GLU B 1 163 ? 7.926 -23.062 -16.016 1 96.69 163 GLU B C 1
ATOM 3629 O O . GLU B 1 163 ? 8.922 -23.734 -15.719 1 96.69 163 GLU B O 1
ATOM 3634 N N . PHE B 1 164 ? 7.641 -22.672 -17.25 1 95 164 PHE B N 1
ATOM 3635 C CA . PHE B 1 164 ? 8.617 -22.75 -18.328 1 95 164 PHE B CA 1
ATOM 3636 C C . PHE B 1 164 ? 9.477 -21.484 -18.359 1 95 164 PHE B C 1
ATOM 3638 O O . PHE B 1 164 ? 9 -20.406 -18.734 1 95 164 PHE B O 1
ATOM 3645 N N . LEU B 1 165 ? 10.648 -21.656 -18.016 1 91.69 165 LEU B N 1
ATOM 3646 C CA . LEU B 1 165 ? 11.523 -20.5 -17.859 1 91.69 165 LEU B CA 1
ATOM 3647 C C . LEU B 1 165 ? 12.094 -20.062 -19.203 1 91.69 165 LEU B C 1
ATOM 3649 O O . LEU B 1 165 ? 12.508 -20.906 -20.016 1 91.69 165 LEU B O 1
ATOM 3653 N N . ARG B 1 166 ? 12.141 -18.781 -19.344 1 87.19 166 ARG B N 1
ATOM 3654 C CA . ARG B 1 166 ? 12.719 -18.219 -20.562 1 87.19 166 ARG B CA 1
ATOM 3655 C C . ARG B 1 166 ? 14.055 -17.531 -20.281 1 87.19 166 ARG B C 1
ATOM 3657 O O . ARG B 1 166 ? 14.25 -16.984 -19.188 1 87.19 166 ARG B O 1
ATOM 3664 N N . ALA B 1 167 ? 14.945 -17.625 -21.266 1 75.94 167 ALA B N 1
ATOM 3665 C CA . ALA B 1 167 ? 16.234 -16.953 -21.125 1 75.94 167 ALA B CA 1
ATOM 3666 C C . ALA B 1 167 ? 16.078 -15.445 -21.109 1 75.94 167 ALA B C 1
ATOM 3668 O O . ALA B 1 167 ? 15.242 -14.891 -21.844 1 75.94 167 ALA B O 1
ATOM 3669 N N . PRO B 1 168 ? 16.844 -14.836 -20.109 1 68.62 168 PRO B N 1
ATOM 3670 C CA . PRO B 1 168 ? 16.781 -13.375 -20.141 1 68.62 168 PRO B CA 1
ATOM 3671 C C . PRO B 1 168 ? 17.281 -12.789 -21.453 1 68.62 168 PRO B C 1
ATOM 3673 O O . PRO B 1 168 ? 18.125 -13.391 -22.109 1 68.62 168 PRO B O 1
ATOM 3676 N N . ALA B 1 169 ? 16.578 -11.789 -21.922 1 60 169 ALA B N 1
ATOM 3677 C CA . ALA B 1 169 ? 17.031 -11.141 -23.141 1 60 169 ALA B CA 1
ATOM 3678 C C . ALA B 1 169 ? 18.391 -10.469 -22.938 1 60 169 ALA B C 1
ATOM 3680 O O . ALA B 1 169 ? 18.516 -9.57 -22.109 1 60 169 ALA B O 1
ATOM 3681 N N . ILE B 1 170 ? 19.406 -11.242 -22.906 1 54.81 170 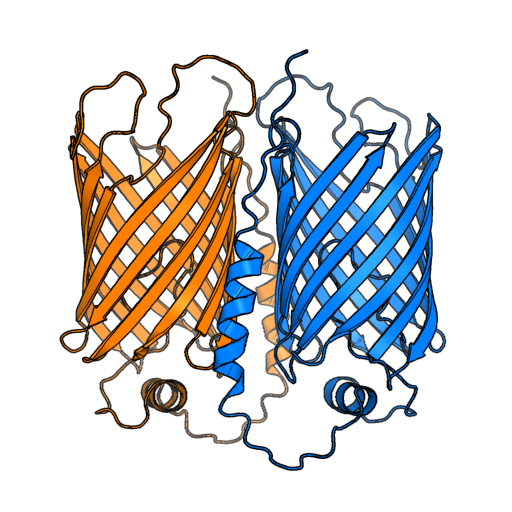ILE B N 1
ATOM 3682 C CA . ILE B 1 170 ? 20.719 -10.602 -22.875 1 54.81 170 ILE B CA 1
ATOM 3683 C C . ILE B 1 170 ? 21.109 -10.156 -24.281 1 54.81 170 ILE B C 1
ATOM 3685 O O . ILE B 1 170 ? 20.797 -10.844 -25.266 1 54.81 170 ILE B O 1
ATOM 3689 N N . ALA B 1 171 ? 21.547 -8.883 -24.391 1 50.78 171 ALA B N 1
ATOM 3690 C CA . ALA B 1 171 ? 22 -8.328 -25.672 1 50.78 171 ALA B CA 1
ATOM 3691 C C . ALA B 1 171 ? 22.719 -9.383 -26.5 1 50.78 171 ALA B C 1
ATOM 3693 O O . ALA B 1 171 ? 22.562 -9.422 -27.734 1 50.78 171 ALA B O 1
ATOM 3694 N N . ASP B 1 172 ? 23.594 -9.992 -25.875 1 49.03 172 ASP B N 1
ATOM 3695 C CA . ASP B 1 172 ? 24.453 -10.812 -26.719 1 49.03 172 ASP B CA 1
ATOM 3696 C C . ASP B 1 172 ? 24 -12.266 -26.734 1 49.03 172 ASP B C 1
ATOM 3698 O O . ASP B 1 172 ? 24.625 -13.109 -27.375 1 49.03 172 ASP B O 1
ATOM 3702 N N . ASN B 1 173 ? 23.125 -12.586 -25.734 1 51.22 173 ASN B N 1
ATOM 3703 C CA . ASN B 1 173 ? 22.922 -14.031 -25.656 1 51.22 173 ASN B CA 1
ATOM 3704 C C . ASN B 1 173 ? 21.875 -14.508 -26.656 1 51.22 173 ASN B C 1
ATOM 3706 O O . ASN B 1 173 ? 20.781 -13.938 -26.734 1 51.22 173 ASN B O 1
ATOM 3710 N N . THR B 1 174 ? 22.344 -15.305 -27.5 1 51.94 174 THR B N 1
ATOM 3711 C CA . THR B 1 174 ? 21.781 -16.094 -28.594 1 51.94 174 THR B CA 1
ATOM 3712 C C . THR B 1 174 ? 20.734 -17.062 -28.062 1 51.94 174 THR B C 1
ATOM 3714 O O . THR B 1 174 ? 20.094 -17.781 -28.844 1 51.94 174 THR B O 1
ATOM 3717 N N . GLN B 1 175 ? 20.828 -17.359 -26.828 1 54.66 175 GLN B N 1
ATOM 3718 C CA . GLN B 1 175 ? 19.875 -18.406 -26.5 1 54.66 175 GLN B CA 1
ATOM 3719 C C . GLN B 1 175 ? 18.453 -17.844 -26.391 1 54.66 175 GLN B C 1
ATOM 3721 O O . GLN B 1 175 ? 18.188 -16.969 -25.562 1 54.66 175 GLN B O 1
ATOM 3726 N N . THR B 1 176 ? 17.781 -17.875 -27.547 1 63.5 176 THR B N 1
ATOM 3727 C CA . THR B 1 176 ? 16.391 -17.484 -27.734 1 63.5 176 THR B CA 1
ATOM 3728 C C . THR B 1 176 ? 15.445 -18.625 -27.375 1 63.5 176 THR B C 1
ATOM 3730 O O . THR B 1 176 ? 15.773 -19.797 -27.578 1 63.5 176 THR B O 1
ATOM 3733 N N . GLY B 1 177 ? 14.688 -18.562 -26.297 1 75 177 GLY B N 1
ATOM 3734 C CA . GLY B 1 177 ? 13.664 -19.562 -26.031 1 75 177 GLY B CA 1
ATOM 3735 C C . GLY B 1 177 ? 13.562 -19.938 -24.578 1 75 177 GLY B C 1
ATOM 3736 O O . GLY B 1 177 ? 13.906 -19.156 -23.688 1 75 177 GLY B O 1
ATOM 3737 N N . PHE B 1 178 ? 13.055 -21.188 -24.422 1 81.69 178 PHE B N 1
ATOM 3738 C CA . PHE B 1 178 ? 12.875 -21.734 -23.094 1 81.69 178 PHE B CA 1
ATOM 3739 C C . PHE B 1 178 ? 14.133 -22.453 -22.625 1 81.69 178 PHE B C 1
ATOM 3741 O O . PHE B 1 178 ? 14.75 -23.188 -23.375 1 81.69 178 PHE B O 1
ATOM 3748 N N . ILE B 1 179 ? 14.633 -22.203 -21.422 1 82.62 179 ILE B N 1
ATOM 3749 C CA . ILE B 1 179 ? 15.945 -22.688 -20.984 1 82.62 179 ILE B CA 1
ATOM 3750 C C . ILE B 1 179 ? 15.781 -23.672 -19.844 1 82.62 179 ILE B C 1
ATOM 3752 O O . ILE B 1 179 ? 16.766 -24.297 -19.406 1 82.62 179 ILE B O 1
ATOM 3756 N N . GLY B 1 180 ? 14.562 -23.75 -19.328 1 90.38 180 GLY B N 1
ATOM 3757 C CA . GLY B 1 180 ? 14.383 -24.672 -18.219 1 90.38 180 GLY B CA 1
ATOM 3758 C C . GLY B 1 180 ? 12.977 -24.656 -17.656 1 90.38 180 GLY B C 1
ATOM 3759 O O . GLY B 1 180 ? 12.062 -24.109 -18.266 1 90.38 180 GLY B O 1
ATOM 3760 N N . ASN B 1 181 ? 12.898 -25.469 -16.484 1 94.38 181 ASN B N 1
ATOM 3761 C CA . ASN B 1 181 ? 11.594 -25.641 -15.852 1 94.38 181 ASN B CA 1
ATOM 3762 C C . ASN B 1 181 ? 11.672 -25.453 -14.344 1 94.38 181 ASN B C 1
ATOM 3764 O O . ASN B 1 181 ? 12.727 -25.688 -13.734 1 94.38 181 ASN B O 1
ATOM 3768 N N . LEU B 1 182 ? 10.656 -24.953 -13.883 1 96 182 LEU B N 1
ATOM 3769 C CA . LEU B 1 182 ? 10.453 -24.906 -12.438 1 96 182 LEU B CA 1
ATOM 3770 C C . LEU B 1 182 ? 9.234 -25.719 -12.031 1 96 182 LEU B C 1
ATOM 3772 O O . LEU B 1 182 ? 8.148 -25.562 -12.602 1 96 182 LEU B O 1
ATOM 3776 N N . TYR B 1 183 ? 9.406 -26.656 -11.094 1 97.19 183 TYR B N 1
ATOM 3777 C CA . TYR B 1 18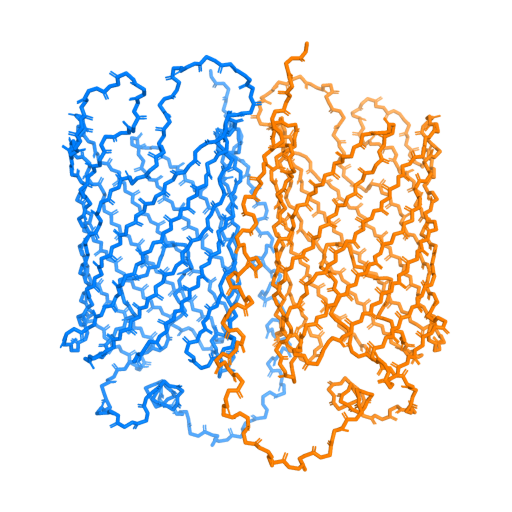3 ? 8.367 -27.531 -10.555 1 97.19 183 TYR B CA 1
ATOM 3778 C C . TYR B 1 183 ? 7.977 -27.109 -9.148 1 97.19 183 TYR B C 1
ATOM 3780 O O . TYR B 1 183 ? 8.82 -27.078 -8.25 1 97.19 183 TYR B O 1
ATOM 3788 N N . ASN B 1 184 ? 6.711 -26.891 -8.961 1 97.88 184 ASN B N 1
ATOM 3789 C CA . ASN B 1 184 ? 6.312 -26.328 -7.676 1 97.88 184 ASN B CA 1
ATOM 3790 C C . ASN B 1 184 ? 5.008 -26.938 -7.176 1 97.88 184 ASN B C 1
ATOM 3792 O O . ASN B 1 184 ? 3.951 -26.312 -7.25 1 97.88 184 ASN B O 1
ATOM 3796 N N . PRO B 1 185 ? 5.078 -28.203 -6.621 1 98.62 185 PRO B N 1
ATOM 3797 C CA . PRO B 1 185 ? 3.916 -28.656 -5.855 1 98.62 185 PRO B CA 1
ATOM 3798 C C . PRO B 1 185 ? 3.689 -27.844 -4.582 1 98.62 185 PRO B C 1
ATOM 3800 O O . PRO B 1 185 ? 4.648 -27.422 -3.938 1 98.62 185 PRO B O 1
ATOM 3803 N N . PHE B 1 186 ? 2.436 -27.672 -4.215 1 98.44 186 PHE B N 1
ATOM 3804 C CA . PHE B 1 186 ? 2.191 -26.844 -3.035 1 98.44 186 PHE B CA 1
ATOM 3805 C C . PHE B 1 186 ? 0.95 -27.328 -2.291 1 98.44 186 PHE B C 1
ATOM 3807 O O . PHE B 1 186 ? 0.173 -28.125 -2.82 1 98.44 186 PHE B O 1
ATOM 3814 N N . PHE B 1 187 ? 0.871 -26.891 -1.08 1 98.44 187 PHE B N 1
ATOM 3815 C CA . PHE B 1 187 ? -0.251 -27.109 -0.177 1 98.44 187 PHE B CA 1
ATOM 3816 C C . PHE B 1 187 ? -0.788 -25.797 0.364 1 98.44 187 PHE B C 1
ATOM 3818 O O . PHE B 1 187 ? -0.023 -24.859 0.601 1 98.44 187 PHE B O 1
ATOM 3825 N N . VAL B 1 188 ? -2.135 -25.719 0.536 1 98.69 188 VAL B N 1
ATOM 3826 C CA . VAL B 1 188 ? -2.77 -24.516 1.059 1 98.69 188 VAL B CA 1
ATOM 3827 C C . VAL B 1 188 ? -3.77 -24.891 2.15 1 98.69 188 VAL B C 1
ATOM 3829 O O . VAL B 1 188 ? -4.516 -25.859 2.012 1 98.69 188 VAL B O 1
ATOM 3832 N N . VAL B 1 189 ? -3.787 -24.141 3.201 1 98.62 189 VAL B N 1
ATOM 3833 C CA . VAL B 1 189 ? -4.824 -24.234 4.223 1 98.62 189 VAL B CA 1
ATOM 3834 C C . VAL B 1 189 ? -5.254 -22.828 4.652 1 98.62 189 VAL B C 1
ATOM 3836 O O . VAL B 1 189 ? -4.422 -21.938 4.797 1 98.62 189 VAL B O 1
ATOM 3839 N N . ALA B 1 190 ? -6.523 -22.672 4.766 1 98.44 190 ALA B N 1
ATOM 3840 C CA . ALA B 1 190 ? -7.074 -21.375 5.164 1 98.44 190 ALA B CA 1
ATOM 3841 C C . ALA B 1 190 ? -8.133 -21.547 6.254 1 98.44 190 ALA B C 1
ATOM 3843 O O . ALA B 1 190 ? -8.883 -22.531 6.254 1 98.44 190 ALA B O 1
ATOM 3844 N N . HIS B 1 191 ? -8.133 -20.578 7.102 1 98.12 191 HIS B N 1
ATOM 3845 C CA . HIS B 1 191 ? -9.086 -20.578 8.203 1 98.12 191 HIS B CA 1
ATOM 3846 C C . HIS B 1 191 ? -9.648 -19.188 8.445 1 98.12 191 HIS B C 1
ATOM 3848 O O . HIS B 1 191 ? -8.914 -18.203 8.438 1 98.12 191 HIS B O 1
ATOM 3854 N N . ARG B 1 192 ? -10.922 -19.156 8.578 1 96.12 192 ARG B N 1
ATOM 3855 C CA . ARG B 1 192 ? -11.594 -17.922 8.977 1 96.12 192 ARG B CA 1
ATOM 3856 C C . ARG B 1 192 ? -11.953 -17.938 10.453 1 96.12 192 ARG B C 1
ATOM 3858 O O . ARG B 1 192 ? -12.742 -18.781 10.891 1 96.12 192 ARG B O 1
ATOM 3865 N N . TRP B 1 193 ? -11.469 -16.984 11.164 1 92.75 193 TRP B N 1
ATOM 3866 C CA . TRP B 1 193 ? -11.75 -16.875 12.594 1 92.75 193 TRP B CA 1
ATOM 3867 C C . TRP B 1 193 ? -13.039 -16.094 12.836 1 92.75 193 TRP B C 1
ATOM 3869 O O . TRP B 1 193 ? -13.523 -15.391 11.945 1 92.75 193 TRP B O 1
ATOM 3879 N N . SER B 1 194 ? -13.727 -16.156 13.977 1 84.56 194 SER B N 1
ATOM 3880 C CA . SER B 1 194 ? -15.023 -15.562 14.297 1 84.56 194 SER B CA 1
ATOM 3881 C C . SER B 1 194 ? -14.961 -14.039 14.289 1 84.56 194 SER B C 1
ATOM 3883 O O . SER B 1 194 ? -15.977 -13.375 14.117 1 84.56 194 SER B O 1
ATOM 3885 N N . ASN B 1 195 ? -13.859 -13.5 14.359 1 84.12 195 ASN B N 1
ATOM 3886 C CA . ASN B 1 195 ? -13.742 -12.055 14.477 1 84.12 195 ASN B CA 1
ATOM 3887 C C . ASN B 1 195 ? -13.289 -11.422 13.164 1 84.12 195 ASN B C 1
ATOM 3889 O O . ASN B 1 195 ? -12.586 -10.414 13.172 1 84.12 195 ASN B O 1
ATOM 3893 N N . ASN B 1 196 ? -13.617 -12.062 11.977 1 89.38 196 ASN B N 1
ATOM 3894 C CA . ASN B 1 196 ? -13.367 -11.523 10.648 1 89.38 196 ASN B CA 1
ATOM 3895 C C . ASN B 1 196 ? -11.891 -11.594 10.273 1 89.38 196 ASN B C 1
ATOM 3897 O O . ASN B 1 196 ? -11.469 -11.008 9.281 1 89.38 196 ASN B O 1
ATOM 3901 N N . TRP B 1 197 ? -11.195 -12.336 11.109 1 94.88 197 TRP B N 1
ATOM 3902 C CA . TRP B 1 197 ? -9.797 -12.586 10.781 1 94.88 197 TRP B CA 1
ATOM 3903 C C . TRP B 1 197 ? -9.656 -13.828 9.906 1 94.88 197 TRP B C 1
ATOM 3905 O O . TRP B 1 197 ? -10.367 -14.812 10.102 1 94.88 197 TRP B O 1
ATOM 3915 N N . HIS B 1 198 ? -8.82 -13.719 8.992 1 97.31 198 HIS B N 1
ATOM 3916 C CA . HIS B 1 198 ? -8.531 -14.82 8.078 1 97.31 198 HIS B CA 1
ATOM 3917 C C . HIS B 1 198 ? -7.047 -15.164 8.078 1 97.31 198 HIS B C 1
ATOM 3919 O O . HIS B 1 198 ? -6.195 -14.273 8.078 1 97.31 198 HIS B O 1
ATOM 3925 N N . THR B 1 199 ? -6.75 -16.406 8.18 1 98.25 199 THR B N 1
ATOM 3926 C CA . THR B 1 199 ? -5.379 -16.891 8.07 1 98.25 199 THR B CA 1
ATOM 3927 C C . THR B 1 199 ? -5.246 -17.875 6.918 1 98.25 199 THR B C 1
ATOM 3929 O O . THR B 1 199 ? -6.141 -18.703 6.695 1 98.25 199 THR B O 1
ATOM 3932 N N . LEU B 1 200 ? -4.18 -17.844 6.227 1 98.56 200 LEU B N 1
ATOM 3933 C CA . LEU B 1 200 ? -3.918 -18.75 5.109 1 98.56 200 LEU B CA 1
ATOM 3934 C C . LEU B 1 200 ? -2.436 -19.094 5.031 1 98.56 200 LEU B C 1
ATOM 3936 O O . LEU B 1 200 ? -1.577 -18.234 5.184 1 98.56 200 LEU B O 1
ATOM 3940 N N . LEU B 1 201 ? -2.156 -20.312 4.887 1 98.56 201 LEU B N 1
ATOM 3941 C CA . LEU B 1 201 ? -0.803 -20.812 4.672 1 98.56 201 LEU B CA 1
ATOM 3942 C C . LEU B 1 201 ? -0.666 -21.438 3.283 1 98.56 201 LEU B C 1
ATOM 3944 O O . LEU B 1 201 ? -1.494 -22.25 2.879 1 98.56 201 LEU B O 1
ATOM 3948 N N . TYR B 1 202 ? 0.2 -21.031 2.537 1 98.5 202 TYR B N 1
ATOM 3949 C CA . TYR B 1 202 ? 0.622 -21.578 1.248 1 98.5 202 TYR B CA 1
ATOM 3950 C C . TYR B 1 202 ? 2.074 -22.031 1.297 1 98.5 202 TYR B C 1
ATOM 3952 O O . TYR B 1 202 ? 2.98 -21.219 1.492 1 98.5 202 TYR B O 1
ATOM 3960 N N . ALA B 1 203 ? 2.32 -23.297 1.107 1 98.44 203 ALA B N 1
ATOM 3961 C CA . ALA B 1 203 ? 3.678 -23.797 1.282 1 98.44 203 ALA B CA 1
ATOM 3962 C C . ALA B 1 203 ? 3.984 -24.906 0.275 1 98.44 203 ALA B C 1
ATOM 3964 O O . ALA B 1 203 ? 3.082 -25.641 -0.154 1 98.44 203 ALA B O 1
ATOM 3965 N N . GLY B 1 204 ? 5.285 -25 -0.059 1 98.06 204 GLY B N 1
ATOM 3966 C CA . GLY B 1 204 ? 5.727 -26.078 -0.942 1 98.06 204 GLY B CA 1
ATOM 3967 C C . GLY B 1 204 ? 7.152 -25.906 -1.423 1 98.06 204 GLY B C 1
ATOM 3968 O O . GLY B 1 204 ? 7.727 -24.812 -1.306 1 98.06 204 GLY B O 1
ATOM 3969 N N . PRO B 1 205 ? 7.73 -26.953 -1.911 1 97.56 205 PRO B N 1
ATOM 3970 C CA . PRO B 1 205 ? 9.07 -26.875 -2.504 1 97.56 205 PRO B CA 1
ATOM 3971 C C . PRO B 1 205 ? 9.055 -26.328 -3.926 1 97.56 205 PRO B C 1
ATOM 3973 O O . PRO B 1 205 ? 8.062 -26.469 -4.641 1 97.56 205 PRO B O 1
ATOM 3976 N N . ARG B 1 206 ? 10.055 -25.672 -4.297 1 97.12 206 ARG B N 1
ATOM 3977 C CA . ARG B 1 206 ? 10.297 -25.203 -5.656 1 97.12 206 ARG B CA 1
ATOM 3978 C C . ARG B 1 206 ? 11.578 -25.781 -6.223 1 97.12 206 ARG B C 1
ATOM 3980 O O . ARG B 1 206 ? 12.68 -25.453 -5.766 1 97.12 206 ARG B O 1
ATOM 3987 N N . HIS B 1 207 ? 11.453 -26.594 -7.164 1 96.5 207 HIS B N 1
ATOM 3988 C CA . HIS B 1 207 ? 12.617 -27.219 -7.789 1 96.5 207 HIS B CA 1
ATOM 3989 C C . HIS B 1 207 ? 12.898 -26.594 -9.156 1 96.5 207 HIS B C 1
ATOM 3991 O O . HIS B 1 207 ? 12.086 -26.719 -10.078 1 96.5 207 HIS B O 1
ATOM 3997 N N . THR B 1 208 ? 13.953 -25.969 -9.25 1 93.62 208 THR B N 1
ATOM 3998 C CA . THR B 1 208 ? 14.352 -25.359 -10.516 1 93.62 208 THR B CA 1
ATOM 3999 C C . THR B 1 208 ? 15.359 -26.234 -11.25 1 93.62 208 THR B C 1
ATOM 4001 O O . THR B 1 208 ? 16.359 -26.672 -10.672 1 93.62 208 THR B O 1
ATOM 4004 N N . ALA B 1 209 ? 15.047 -26.547 -12.492 1 90.19 209 ALA B N 1
ATOM 4005 C CA . ALA B 1 209 ? 15.969 -27.25 -13.367 1 90.19 209 ALA B CA 1
ATOM 4006 C C . ALA B 1 209 ? 16.453 -26.359 -14.508 1 90.19 209 ALA B C 1
ATOM 4008 O O . ALA B 1 209 ? 15.891 -26.375 -15.602 1 90.19 209 ALA B O 1
ATOM 4009 N N . ALA B 1 210 ? 17.312 -25.359 -14.539 1 78.62 210 ALA B N 1
ATOM 4010 C CA . ALA B 1 210 ? 17.797 -24.562 -15.664 1 78.62 210 ALA B CA 1
ATOM 4011 C C . ALA B 1 210 ? 18.984 -23.688 -15.242 1 78.62 210 ALA B C 1
ATOM 4013 O O . ALA B 1 210 ? 18.859 -22.891 -14.32 1 78.62 210 ALA B O 1
ATOM 4014 N N . PRO B 1 211 ? 19.938 -23.75 -15.828 1 70.25 211 PRO B N 1
ATOM 4015 C CA . PRO B 1 211 ? 20.969 -24.719 -16.188 1 70.25 211 PRO B CA 1
ATOM 4016 C C . PRO B 1 211 ? 21.438 -25.531 -14.984 1 70.25 211 PRO B C 1
ATOM 4018 O O . PRO B 1 211 ? 21.734 -26.734 -15.117 1 70.25 211 PRO B O 1
ATOM 4021 N N . GLU B 1 212 ? 21.359 -24.938 -13.867 1 83.5 212 GLU B N 1
ATOM 4022 C CA . GLU B 1 212 ? 21.688 -25.656 -12.641 1 83.5 212 GLU B CA 1
ATOM 4023 C C . GLU B 1 212 ? 20.422 -25.953 -11.836 1 83.5 212 GLU B C 1
ATOM 4025 O O . GLU B 1 212 ? 19.5 -25.141 -11.781 1 83.5 212 GLU B O 1
ATOM 4030 N N . SER B 1 213 ? 20.453 -27.172 -11.32 1 89.81 213 SER B N 1
ATOM 4031 C CA . SER B 1 213 ? 19.281 -27.609 -10.57 1 89.81 213 SER B CA 1
ATOM 4032 C C . SER B 1 213 ? 19.422 -27.312 -9.086 1 89.81 213 SER B C 1
ATOM 4034 O O . SER B 1 213 ? 20.484 -27.531 -8.5 1 89.81 213 SER B O 1
ATOM 4036 N N . TYR B 1 214 ? 18.438 -26.688 -8.562 1 92.25 214 TYR B N 1
ATOM 4037 C CA . TYR B 1 214 ? 18.422 -26.469 -7.117 1 92.25 214 TYR B CA 1
ATOM 4038 C C . TYR B 1 214 ? 16.984 -26.438 -6.594 1 92.25 214 TYR B C 1
ATOM 4040 O O . TYR B 1 214 ? 16.031 -26.312 -7.371 1 92.25 214 TYR B O 1
ATOM 4048 N N . THR B 1 215 ? 16.859 -26.672 -5.277 1 94.56 215 THR B N 1
ATOM 4049 C CA . THR B 1 215 ? 15.555 -26.688 -4.641 1 94.56 215 THR B CA 1
ATOM 4050 C C . THR B 1 215 ? 15.469 -25.641 -3.531 1 94.56 215 THR B C 1
ATOM 4052 O O . THR B 1 215 ? 16.422 -25.484 -2.76 1 94.56 215 THR B O 1
ATOM 4055 N N . THR B 1 216 ? 14.422 -24.906 -3.525 1 96.12 216 THR B N 1
ATOM 4056 C CA . THR B 1 216 ? 14.094 -23.984 -2.436 1 96.12 216 THR B CA 1
ATOM 4057 C C . THR B 1 216 ? 12.734 -24.328 -1.834 1 96.12 216 THR B C 1
ATOM 4059 O O . THR B 1 216 ? 11.961 -25.094 -2.422 1 96.12 216 THR B O 1
ATOM 4062 N N . TRP B 1 217 ? 12.539 -23.875 -0.623 1 97.19 217 TRP B N 1
ATOM 4063 C CA . TRP B 1 217 ? 11.258 -24.062 0.047 1 97.19 217 TRP B CA 1
ATOM 4064 C C . TRP B 1 217 ? 10.578 -22.734 0.302 1 97.19 217 TRP B C 1
ATOM 4066 O O . TRP B 1 217 ? 11.227 -21.75 0.684 1 97.19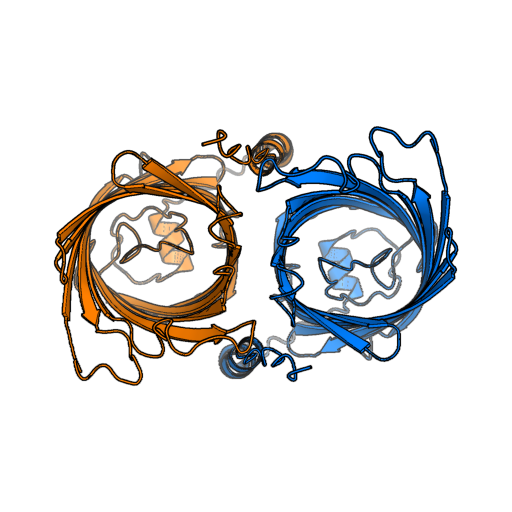 217 TRP B O 1
ATOM 4076 N N . GLU B 1 218 ? 9.312 -22.688 0.051 1 97.44 218 GLU B N 1
ATOM 4077 C CA . GLU B 1 218 ? 8.555 -21.469 0.304 1 97.44 218 GLU B CA 1
ATOM 4078 C C . GLU B 1 218 ? 7.48 -21.703 1.365 1 97.44 218 GLU B C 1
ATOM 4080 O O . GLU B 1 218 ? 6.785 -22.719 1.345 1 97.44 218 GLU B O 1
ATOM 4085 N N . ASN B 1 219 ? 7.348 -20.812 2.291 1 97.75 219 ASN B N 1
ATOM 4086 C CA . ASN B 1 219 ? 6.301 -20.734 3.305 1 97.75 219 ASN B CA 1
ATOM 4087 C C . ASN B 1 219 ? 5.676 -19.344 3.354 1 97.75 219 ASN B C 1
ATOM 4089 O O . ASN B 1 219 ? 6.289 -18.406 3.861 1 97.75 219 ASN B O 1
ATOM 4093 N N . ASN B 1 220 ? 4.488 -19.281 2.861 1 98.38 220 ASN B N 1
ATOM 4094 C CA . ASN B 1 220 ? 3.791 -18 2.803 1 98.38 220 ASN B CA 1
ATOM 4095 C C . ASN B 1 220 ? 2.596 -17.969 3.75 1 98.38 220 ASN B C 1
ATOM 4097 O O . ASN B 1 220 ? 1.64 -18.734 3.576 1 98.38 220 ASN B O 1
ATOM 4101 N N . LEU B 1 221 ? 2.715 -17.109 4.707 1 98.38 221 LEU B N 1
ATOM 4102 C CA . LEU B 1 221 ? 1.67 -16.953 5.715 1 98.38 221 LEU B CA 1
ATOM 4103 C C . LEU B 1 221 ? 0.979 -15.602 5.574 1 98.38 221 LEU B C 1
ATOM 4105 O O . LEU B 1 221 ? 1.641 -14.578 5.379 1 98.38 221 LEU B O 1
ATOM 4109 N N . SER B 1 222 ? -0.323 -15.633 5.621 1 97.94 222 SER B N 1
ATOM 4110 C CA . SER B 1 222 ? -1.059 -14.383 5.535 1 97.94 222 SER B CA 1
ATOM 4111 C C . SER B 1 222 ? -2.078 -14.258 6.664 1 97.94 222 SER B C 1
ATOM 4113 O O . SER B 1 222 ? -2.676 -15.25 7.078 1 97.94 222 SER B O 1
ATOM 4115 N N . PHE B 1 223 ? -2.229 -13.055 7.152 1 97.31 223 PHE B N 1
ATOM 4116 C CA . PHE B 1 223 ? -3.221 -12.633 8.133 1 97.31 223 PHE B CA 1
ATOM 4117 C C . PHE B 1 223 ? -3.986 -11.406 7.645 1 97.31 223 PHE B C 1
ATOM 4119 O O . PHE B 1 223 ? -3.391 -10.367 7.379 1 97.31 223 PHE B O 1
ATOM 4126 N N . HIS B 1 224 ? -5.316 -11.602 7.551 1 97.62 224 HIS B N 1
ATOM 4127 C CA . HIS B 1 224 ? -6.109 -10.5 7.02 1 97.62 224 HIS B CA 1
ATOM 4128 C C . HIS B 1 224 ? -7.344 -10.242 7.879 1 97.62 224 HIS B C 1
ATOM 4130 O O . HIS B 1 224 ? -7.973 -11.188 8.359 1 97.62 224 HIS B O 1
ATOM 4136 N N . TYR B 1 225 ? -7.641 -9.023 8.094 1 96.75 225 TYR B N 1
ATOM 4137 C CA . TYR B 1 225 ? -8.93 -8.609 8.625 1 96.75 225 TYR B CA 1
ATOM 4138 C C . TYR B 1 225 ? -9.859 -8.148 7.508 1 96.75 225 TYR B C 1
ATOM 4140 O O . TYR B 1 225 ? -9.57 -7.172 6.812 1 96.75 225 TYR B O 1
ATOM 4148 N N . MET B 1 226 ? -10.969 -8.828 7.359 1 94.94 226 MET B N 1
ATOM 4149 C CA . MET B 1 226 ? -11.922 -8.508 6.305 1 94.94 226 MET B CA 1
ATOM 4150 C C . MET B 1 226 ? -13.18 -7.871 6.887 1 94.94 226 MET B C 1
ATOM 4152 O O . MET B 1 226 ? -13.75 -8.391 7.848 1 94.94 226 MET B O 1
ATOM 4156 N N . LEU B 1 227 ? -13.547 -6.734 6.258 1 92.44 227 LEU B N 1
ATOM 4157 C CA . LEU B 1 227 ? -14.758 -6.066 6.727 1 92.44 227 LEU B CA 1
ATOM 4158 C C . LEU B 1 227 ? -15.984 -6.934 6.484 1 92.44 227 LEU B C 1
ATOM 4160 O O . LEU B 1 227 ? -16.141 -7.508 5.402 1 92.44 227 LEU B O 1
ATOM 4164 N N . SER B 1 228 ? -16.797 -6.965 7.461 1 85.56 228 SER B N 1
ATOM 4165 C CA . SER B 1 228 ? -17.984 -7.828 7.41 1 85.56 228 SER B CA 1
ATOM 4166 C C . SER B 1 228 ? -18.875 -7.469 6.227 1 85.56 228 SER B C 1
ATOM 4168 O O . SER B 1 228 ? -19.188 -6.297 6.012 1 85.56 228 SER B O 1
ATOM 4170 N N . GLY B 1 229 ? -19.219 -8.484 5.527 1 81.94 229 GLY B N 1
ATOM 4171 C CA . GLY B 1 229 ? -20.156 -8.305 4.43 1 81.94 229 GLY B CA 1
ATOM 4172 C C . GLY B 1 229 ? -19.516 -7.711 3.189 1 81.94 229 GLY B C 1
ATOM 4173 O O . GLY B 1 229 ? -20.219 -7.297 2.264 1 81.94 229 GLY B O 1
ATOM 4174 N N . THR B 1 230 ? -18.297 -7.473 3.26 1 88 230 THR B N 1
ATOM 4175 C CA . THR B 1 230 ? -17.578 -6.93 2.109 1 88 230 THR B CA 1
ATOM 4176 C C . THR B 1 230 ? -16.344 -7.77 1.791 1 88 230 THR B C 1
ATOM 4178 O O . THR B 1 230 ? -16.094 -8.773 2.455 1 88 230 THR B O 1
ATOM 4181 N N . ARG B 1 231 ? -15.664 -7.383 0.77 1 92.38 231 ARG B N 1
ATOM 4182 C CA . ARG B 1 231 ? -14.422 -8.055 0.419 1 92.38 231 ARG B CA 1
ATOM 4183 C C . ARG B 1 231 ? -13.227 -7.113 0.578 1 92.38 231 ARG B C 1
ATOM 4185 O O . ARG B 1 231 ? -12.148 -7.379 0.05 1 92.38 231 ARG B O 1
ATOM 4192 N N . HIS B 1 232 ? -13.547 -5.992 1.266 1 94.81 232 HIS B N 1
ATOM 4193 C CA . HIS B 1 232 ? -12.438 -5.137 1.671 1 94.81 232 HIS B CA 1
ATOM 4194 C C . HIS B 1 232 ? -11.594 -5.805 2.752 1 94.81 232 HIS B C 1
ATOM 4196 O O . HIS B 1 232 ? -12.133 -6.387 3.697 1 94.81 232 HIS B O 1
ATOM 4202 N N . PHE B 1 233 ? -10.266 -5.742 2.592 1 95.75 233 PHE B N 1
ATOM 4203 C CA . PHE B 1 233 ? -9.5 -6.262 3.719 1 95.75 233 PHE B CA 1
ATOM 4204 C C . PHE B 1 233 ? -8.18 -5.52 3.863 1 95.75 233 PHE B C 1
ATOM 4206 O O . PHE B 1 233 ? -7.75 -4.816 2.943 1 95.75 233 PHE B O 1
ATOM 4213 N N . ILE B 1 234 ? -7.664 -5.605 4.988 1 97.12 234 ILE B N 1
ATOM 4214 C CA . ILE B 1 234 ? -6.309 -5.18 5.316 1 97.12 234 ILE B CA 1
ATOM 4215 C C . ILE B 1 234 ? -5.551 -6.324 5.988 1 97.12 234 ILE B C 1
ATOM 4217 O O . ILE B 1 234 ? -6.152 -7.156 6.676 1 97.12 234 ILE B O 1
ATOM 4221 N N . GLY B 1 235 ? -4.281 -6.398 5.688 1 97.5 235 GLY B N 1
ATOM 4222 C CA . GLY B 1 235 ? -3.559 -7.465 6.359 1 97.5 235 GLY B CA 1
ATOM 4223 C C . GLY B 1 235 ? -2.08 -7.488 6.02 1 97.5 235 GLY B C 1
ATOM 4224 O O . GLY B 1 235 ? -1.528 -6.492 5.555 1 97.5 235 GLY B O 1
ATOM 4225 N N . LEU B 1 236 ? -1.526 -8.594 6.371 1 98 236 LEU B N 1
ATOM 4226 C CA . LEU B 1 236 ? -0.092 -8.805 6.215 1 98 236 LEU B CA 1
ATOM 4227 C C . LEU B 1 236 ? 0.189 -10.172 5.605 1 98 236 LEU B C 1
ATOM 4229 O O . LEU B 1 236 ? -0.402 -11.172 6.016 1 98 236 LEU B O 1
ATOM 4233 N N . GLU B 1 237 ? 0.971 -10.156 4.637 1 98.5 237 GLU B N 1
ATOM 4234 C CA . GLU B 1 237 ? 1.51 -11.383 4.047 1 98.5 237 GLU B CA 1
ATOM 4235 C C . GLU B 1 237 ? 3 -11.523 4.344 1 98.5 237 GLU B C 1
ATOM 4237 O O . GLU B 1 237 ? 3.764 -10.57 4.184 1 98.5 237 GLU B O 1
ATOM 4242 N N . MET B 1 238 ? 3.365 -12.641 4.801 1 98 238 MET B N 1
ATOM 4243 C CA . MET B 1 238 ? 4.77 -12.953 5.051 1 98 238 MET B CA 1
ATOM 4244 C C . MET B 1 238 ? 5.262 -14.039 4.105 1 98 238 MET B C 1
ATOM 4246 O O . MET B 1 238 ? 4.832 -15.195 4.207 1 98 238 MET B O 1
ATOM 4250 N N . ASN B 1 239 ? 6.137 -13.656 3.271 1 98.19 239 ASN B N 1
ATOM 4251 C CA . ASN B 1 239 ? 6.715 -14.602 2.326 1 98.19 239 ASN B CA 1
ATOM 4252 C C . ASN B 1 239 ? 8.094 -15.078 2.779 1 98.19 239 ASN B C 1
ATOM 4254 O O . ASN B 1 239 ? 9.047 -14.297 2.795 1 98.19 239 ASN B O 1
ATOM 4258 N N . GLN B 1 240 ? 8.211 -16.297 3.064 1 97.62 240 GLN B N 1
ATOM 4259 C CA . GLN B 1 240 ? 9.469 -16.891 3.516 1 97.62 240 GLN B CA 1
ATOM 4260 C C . GLN B 1 240 ? 10.039 -17.844 2.471 1 97.62 240 GLN B C 1
ATOM 4262 O O . GLN B 1 240 ? 9.312 -18.672 1.926 1 97.62 240 GLN B O 1
ATOM 4267 N N . GLU B 1 241 ? 11.25 -17.719 2.18 1 96.62 241 GLU B N 1
ATOM 4268 C CA . GLU B 1 241 ? 12.008 -18.625 1.315 1 96.62 241 GLU B CA 1
ATOM 4269 C C . GLU B 1 241 ? 13.195 -19.234 2.051 1 96.62 241 GLU B C 1
ATOM 4271 O O . GLU B 1 241 ? 13.945 -18.516 2.721 1 96.62 241 GLU B O 1
ATOM 4276 N N . ILE B 1 242 ? 13.336 -20.469 1.945 1 96.06 242 ILE B N 1
ATOM 4277 C CA . ILE B 1 242 ? 14.469 -21.156 2.545 1 96.06 242 ILE B CA 1
ATOM 4278 C C . ILE B 1 242 ? 15.328 -21.797 1.449 1 96.06 242 ILE B C 1
ATOM 4280 O O . ILE B 1 242 ? 14.859 -22.656 0.704 1 96.06 242 ILE B O 1
ATOM 4284 N N . ALA B 1 243 ? 16.516 -21.312 1.326 1 92.75 243 ALA B N 1
ATOM 4285 C CA . ALA B 1 243 ? 17.484 -21.812 0.369 1 92.75 243 ALA B CA 1
ATOM 4286 C C . ALA B 1 243 ? 18.828 -22.094 1.047 1 92.75 243 ALA B C 1
ATOM 4288 O O . ALA B 1 243 ? 19.391 -21.203 1.704 1 92.75 243 ALA B O 1
ATOM 4289 N N . ASN B 1 244 ? 19.375 -23.281 0.786 1 90.75 244 ASN B N 1
ATOM 4290 C CA . ASN B 1 244 ? 20.672 -23.641 1.345 1 90.75 244 ASN B CA 1
ATOM 4291 C C . ASN B 1 244 ? 20.75 -23.328 2.836 1 90.75 244 ASN B C 1
ATOM 4293 O O . ASN B 1 244 ? 21.719 -22.703 3.295 1 90.75 244 ASN B O 1
ATOM 4297 N N . ARG B 1 245 ? 19.688 -23.531 3.539 1 89.44 245 ARG B N 1
ATOM 4298 C CA . ARG B 1 245 ? 19.578 -23.391 4.988 1 89.44 245 ARG B CA 1
ATOM 4299 C C . ARG B 1 245 ? 19.516 -21.922 5.398 1 89.44 245 ARG B C 1
ATOM 4301 O O . ARG B 1 245 ? 19.734 -21.594 6.566 1 89.44 245 ARG B O 1
ATOM 4308 N N . ARG B 1 246 ? 19.438 -21.125 4.453 1 92.81 246 ARG B N 1
ATOM 4309 C CA . ARG B 1 246 ? 19.234 -19.703 4.758 1 92.81 246 ARG B CA 1
ATOM 4310 C C . ARG B 1 246 ? 17.781 -19.297 4.523 1 92.81 246 ARG B C 1
ATOM 4312 O O . ARG B 1 246 ? 17.188 -19.688 3.523 1 92.81 246 ARG B O 1
ATOM 4319 N N . SER B 1 247 ? 17.328 -18.547 5.48 1 95.19 247 SER B N 1
ATOM 4320 C CA . SER B 1 247 ? 15.938 -18.109 5.422 1 95.19 247 SER B CA 1
ATOM 4321 C C . SER B 1 247 ? 15.844 -16.625 5.141 1 95.19 247 SER B C 1
ATOM 4323 O O . SER B 1 247 ? 16.547 -15.82 5.762 1 95.19 247 SER B O 1
ATOM 4325 N N . THR B 1 248 ? 15.047 -16.266 4.172 1 95.25 248 THR B N 1
ATOM 4326 C CA . THR B 1 248 ? 14.734 -14.867 3.879 1 95.25 248 THR B CA 1
ATOM 4327 C C . THR B 1 248 ? 13.227 -14.625 3.961 1 95.25 248 THR B C 1
ATOM 4329 O O . THR B 1 248 ? 12.438 -15.461 3.525 1 95.25 248 THR B O 1
ATOM 4332 N N . ILE B 1 249 ? 12.898 -13.531 4.547 1 96.81 249 ILE B N 1
ATOM 4333 C CA . ILE B 1 249 ? 11.484 -13.219 4.711 1 96.81 249 ILE B CA 1
ATOM 4334 C C . ILE B 1 249 ? 11.195 -11.828 4.152 1 96.81 249 ILE B C 1
ATOM 4336 O O . ILE B 1 249 ? 11.992 -10.906 4.324 1 96.81 249 ILE B O 1
ATOM 4340 N N . THR B 1 250 ? 10.156 -11.656 3.496 1 97.62 250 THR B N 1
ATOM 4341 C CA . THR B 1 250 ? 9.625 -10.359 3.078 1 97.62 250 THR B CA 1
ATOM 4342 C C . THR B 1 250 ? 8.242 -10.125 3.682 1 97.62 250 THR B C 1
ATOM 4344 O O . THR B 1 250 ? 7.332 -10.938 3.5 1 97.62 250 THR B O 1
ATOM 4347 N N . PHE B 1 251 ? 8.078 -9.055 4.371 1 97.19 251 PHE B N 1
ATOM 4348 C CA . PHE B 1 251 ? 6.789 -8.641 4.914 1 97.19 251 PHE B CA 1
ATOM 4349 C C . PHE B 1 251 ? 6.027 -7.789 3.906 1 97.19 251 PHE B C 1
ATOM 4351 O O . PHE B 1 251 ? 6.598 -6.883 3.293 1 97.19 251 PHE B O 1
ATOM 4358 N N . ARG B 1 252 ? 4.742 -8.086 3.768 1 98.31 252 ARG B N 1
ATOM 4359 C CA . ARG B 1 252 ? 3.971 -7.387 2.748 1 98.31 252 ARG B CA 1
ATOM 4360 C C . ARG B 1 252 ? 2.643 -6.891 3.312 1 98.31 252 ARG B C 1
ATOM 4362 O O . ARG B 1 252 ? 1.598 -7.5 3.082 1 98.31 252 ARG B O 1
ATOM 4369 N N . PRO B 1 253 ? 2.656 -5.766 4.02 1 98.06 253 PRO B N 1
ATOM 4370 C CA . PRO B 1 253 ? 1.363 -5.141 4.316 1 98.06 253 PRO B CA 1
ATOM 4371 C C . PRO B 1 253 ? 0.544 -4.859 3.057 1 98.06 253 PRO B C 1
ATOM 4373 O O . PRO B 1 253 ? 1.104 -4.488 2.023 1 98.06 253 PRO B O 1
ATOM 4376 N N . GLN B 1 254 ? -0.784 -5.051 3.146 1 98.44 254 GLN B N 1
ATOM 4377 C CA . GLN B 1 254 ? -1.583 -4.926 1.933 1 98.44 254 GLN B CA 1
ATOM 4378 C C . GLN B 1 254 ? -3.035 -4.594 2.262 1 98.44 254 GLN B C 1
ATOM 4380 O O . GLN B 1 254 ? -3.521 -4.918 3.348 1 98.44 254 GLN B O 1
ATOM 4385 N N . ILE B 1 255 ? -3.662 -3.906 1.387 1 98.19 255 ILE B N 1
ATOM 4386 C CA . ILE B 1 255 ? -5.074 -3.551 1.457 1 98.19 255 ILE B CA 1
ATOM 4387 C C . ILE B 1 255 ? -5.762 -3.893 0.136 1 98.19 255 ILE B C 1
ATOM 4389 O O . ILE B 1 255 ? -5.195 -3.67 -0.938 1 98.19 255 ILE B O 1
ATOM 4393 N N . ARG B 1 256 ? -6.891 -4.434 0.211 1 97.81 256 ARG B N 1
ATOM 4394 C CA . ARG B 1 256 ? -7.73 -4.707 -0.95 1 97.81 256 ARG B CA 1
ATOM 4395 C C . ARG B 1 256 ? -9.039 -3.922 -0.878 1 97.81 256 ARG B C 1
ATOM 4397 O O . ARG B 1 256 ? -9.672 -3.859 0.177 1 97.81 256 ARG B O 1
ATOM 4404 N N . LEU B 1 257 ? -9.391 -3.418 -1.963 1 96.19 257 LEU B N 1
ATOM 4405 C CA . LEU B 1 257 ? -10.633 -2.664 -2.09 1 96.19 257 L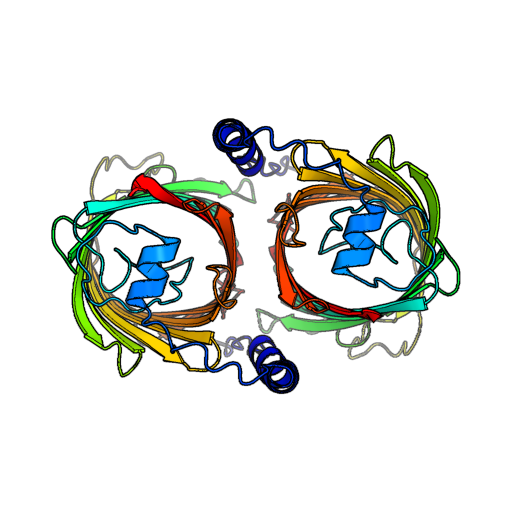EU B CA 1
ATOM 4406 C C . LEU B 1 257 ? -11.531 -3.277 -3.156 1 96.19 257 LEU B C 1
ATOM 4408 O O . LEU B 1 257 ? -11.062 -3.629 -4.242 1 96.19 257 LEU B O 1
ATOM 4412 N N . GLN B 1 258 ? -12.75 -3.393 -2.746 1 94.94 258 GLN B N 1
ATOM 4413 C CA . GLN B 1 258 ? -13.766 -3.789 -3.719 1 94.94 258 GLN B CA 1
ATOM 4414 C C . GLN B 1 258 ? -14.367 -2.57 -4.41 1 94.94 258 GLN B C 1
ATOM 4416 O O . GLN B 1 258 ? -15.188 -1.862 -3.82 1 94.94 258 GLN B O 1
ATOM 4421 N N . LEU B 1 259 ? -14.023 -2.402 -5.625 1 92 259 LEU B N 1
ATOM 4422 C CA . LEU B 1 259 ? -14.5 -1.233 -6.355 1 92 259 LEU B CA 1
ATOM 4423 C C . LEU B 1 259 ? -15.93 -1.443 -6.844 1 92 259 LEU B C 1
ATOM 4425 O O . LEU B 1 259 ? -16.719 -0.496 -6.902 1 92 259 LEU B O 1
ATOM 4429 N N . SER B 1 260 ? -16.203 -2.645 -7.227 1 90.19 260 SER B N 1
ATOM 4430 C CA . SER B 1 260 ? -17.516 -3.094 -7.652 1 90.19 260 SER B CA 1
ATOM 4431 C C . SER B 1 260 ? -17.734 -4.57 -7.336 1 90.19 260 SER B C 1
ATOM 4433 O O . SER B 1 260 ? -16.891 -5.203 -6.703 1 90.19 260 SER B O 1
ATOM 4435 N N . HIS B 1 261 ? -18.844 -5.047 -7.738 1 86.81 261 HIS B N 1
ATOM 4436 C CA . HIS B 1 261 ? -19.188 -6.43 -7.41 1 86.81 261 HIS B CA 1
ATOM 4437 C C . HIS B 1 261 ? -18.188 -7.398 -8.039 1 86.81 261 HIS B C 1
ATOM 4439 O O . HIS B 1 261 ? -17.953 -8.484 -7.508 1 86.81 261 HIS B O 1
ATOM 4445 N N . ASN B 1 262 ? -17.562 -7.031 -9.141 1 92.56 262 ASN B N 1
ATOM 4446 C CA . ASN B 1 262 ? -16.719 -7.977 -9.859 1 92.56 262 ASN B CA 1
ATOM 4447 C C . ASN B 1 262 ? -15.305 -7.434 -10.039 1 92.56 262 ASN B C 1
ATOM 4449 O O . ASN B 1 262 ? -14.523 -7.973 -10.828 1 92.56 262 ASN B O 1
ATOM 4453 N N . LEU B 1 263 ? -15.023 -6.309 -9.43 1 94.38 263 LEU B N 1
ATOM 4454 C CA . LEU B 1 263 ? -13.719 -5.684 -9.617 1 94.38 263 LEU B CA 1
ATOM 4455 C C . LEU B 1 263 ? -13.07 -5.359 -8.266 1 94.38 263 LEU B C 1
ATOM 4457 O O . LEU B 1 263 ? -13.656 -4.637 -7.457 1 94.38 263 LEU B O 1
ATOM 4461 N N . LEU B 1 264 ? -11.969 -5.918 -8.062 1 96.5 264 LEU B N 1
ATOM 4462 C CA . LEU B 1 264 ? -11.188 -5.664 -6.855 1 96.5 264 LEU B CA 1
ATOM 4463 C C . LEU B 1 264 ? -9.812 -5.098 -7.215 1 96.5 264 LEU B C 1
ATOM 4465 O O . LEU B 1 264 ? -9.281 -5.387 -8.289 1 96.5 264 LEU B O 1
ATOM 4469 N N . ILE B 1 265 ? -9.289 -4.289 -6.344 1 96.75 265 ILE B N 1
ATOM 4470 C CA . ILE B 1 265 ? -7.941 -3.754 -6.504 1 96.75 265 ILE B CA 1
ATOM 4471 C C . ILE B 1 265 ? -7.184 -3.865 -5.184 1 96.75 265 ILE B C 1
ATOM 4473 O O . ILE B 1 265 ? -7.762 -3.695 -4.109 1 96.75 265 ILE B O 1
ATOM 4477 N N . GLY B 1 266 ? -5.945 -4.223 -5.238 1 97.75 266 GLY B N 1
ATOM 4478 C CA . GLY B 1 266 ? -5.113 -4.352 -4.055 1 97.75 266 GLY B CA 1
ATOM 4479 C C . GLY B 1 266 ? -3.783 -3.637 -4.18 1 97.75 266 GLY B C 1
ATOM 4480 O O . GLY B 1 266 ? -3.219 -3.549 -5.27 1 97.75 266 GLY B O 1
ATOM 4481 N N . LEU B 1 267 ? -3.379 -3.08 -3.113 1 98.31 267 LEU B N 1
ATOM 4482 C CA . LEU B 1 267 ? -2.049 -2.494 -2.988 1 98.31 267 LEU B CA 1
ATOM 4483 C C . LEU B 1 267 ? -1.205 -3.27 -1.981 1 98.31 267 LEU B C 1
ATOM 4485 O O . LEU B 1 267 ? -1.675 -3.59 -0.888 1 98.31 267 LEU B O 1
ATOM 4489 N N . VAL B 1 268 ? -0.003 -3.58 -2.381 1 98.5 268 VAL B N 1
ATOM 4490 C CA . VAL B 1 268 ? 0.901 -4.375 -1.557 1 98.5 268 VAL B CA 1
ATOM 4491 C C . VAL B 1 268 ? 2.256 -3.678 -1.453 1 98.5 268 VAL B C 1
ATOM 4493 O O . VAL B 1 268 ? 2.795 -3.205 -2.457 1 98.5 268 VAL B O 1
ATOM 4496 N N . ALA B 1 269 ? 2.744 -3.592 -0.278 1 97.56 269 ALA B N 1
ATOM 4497 C CA . ALA B 1 269 ? 4.137 -3.193 -0.076 1 97.56 269 ALA B CA 1
ATOM 4498 C C . ALA B 1 269 ? 5.012 -4.402 0.237 1 97.56 269 ALA B C 1
ATOM 4500 O O . ALA B 1 269 ? 4.516 -5.441 0.677 1 97.56 269 ALA B O 1
ATOM 4501 N N . GLY B 1 270 ? 6.277 -4.289 -0.046 1 97.69 270 GLY B N 1
ATOM 4502 C CA . GLY B 1 270 ? 7.234 -5.336 0.265 1 97.69 270 GLY B CA 1
ATOM 4503 C C . GLY B 1 270 ? 8.422 -4.844 1.067 1 97.69 270 GLY B C 1
ATOM 4504 O O . GLY B 1 270 ? 9.156 -3.957 0.62 1 97.69 270 GLY B O 1
ATOM 4505 N N . LEU B 1 271 ? 8.57 -5.383 2.199 1 96.75 271 LEU B N 1
ATOM 4506 C CA . LEU B 1 271 ? 9.664 -5.035 3.102 1 96.75 271 LEU B CA 1
ATOM 4507 C C . LEU B 1 271 ? 10.531 -6.254 3.398 1 96.75 271 LEU B C 1
ATOM 4509 O O . LEU B 1 271 ? 10.219 -7.035 4.301 1 96.75 271 LEU B O 1
ATOM 4513 N N . PRO B 1 272 ? 11.633 -6.359 2.664 1 95.44 272 PRO B N 1
ATOM 4514 C CA . PRO B 1 272 ? 12.516 -7.496 2.949 1 95.44 272 PRO B CA 1
ATOM 4515 C C . PRO B 1 272 ? 13.188 -7.391 4.316 1 95.44 272 PRO B C 1
ATOM 4517 O O . PRO B 1 272 ? 13.438 -6.285 4.801 1 95.44 272 PRO B O 1
ATOM 4520 N N . ASP B 1 273 ? 13.453 -8.562 4.836 1 90.81 273 ASP B N 1
ATOM 4521 C CA . ASP B 1 273 ? 14.117 -8.586 6.133 1 90.81 273 ASP B CA 1
ATOM 4522 C C . ASP B 1 273 ? 15.555 -8.07 6.023 1 90.81 273 ASP B C 1
ATOM 4524 O O . ASP B 1 273 ? 16.109 -7.543 6.992 1 90.81 273 ASP B O 1
ATOM 4528 N N . ASN B 1 274 ? 16.156 -8.305 4.871 1 89.19 274 ASN B N 1
ATOM 4529 C CA . ASN B 1 274 ? 17.484 -7.77 4.582 1 89.19 274 ASN B CA 1
ATOM 4530 C C . ASN B 1 274 ? 17.438 -6.73 3.469 1 89.19 274 ASN B C 1
ATOM 4532 O O . ASN B 1 274 ? 17.609 -7.066 2.295 1 89.19 274 ASN B O 1
ATOM 4536 N N . MET B 1 275 ? 17.375 -5.504 3.857 1 87.31 275 MET B N 1
ATOM 4537 C CA . MET B 1 275 ? 17.188 -4.422 2.896 1 87.31 275 MET B CA 1
ATOM 4538 C C . MET B 1 275 ? 18.531 -4.004 2.281 1 87.31 275 MET B C 1
ATOM 4540 O O . MET B 1 275 ? 18.562 -3.271 1.292 1 87.31 275 MET B O 1
ATOM 4544 N N . ARG B 1 276 ? 19.609 -4.496 2.816 1 81.75 276 ARG B N 1
ATOM 4545 C CA . ARG B 1 276 ? 20.906 -4.246 2.201 1 81.75 276 ARG B CA 1
ATOM 4546 C C . ARG B 1 276 ? 21.047 -4.984 0.873 1 81.75 276 ARG B C 1
ATOM 4548 O O . ARG B 1 276 ? 21.641 -4.469 -0.073 1 81.75 276 ARG B O 1
ATOM 4555 N N . ARG B 1 277 ? 20.453 -6.066 0.897 1 82.81 277 ARG B N 1
ATOM 4556 C CA . ARG B 1 277 ? 20.609 -6.922 -0.276 1 82.81 277 ARG B CA 1
ATOM 4557 C C . ARG B 1 277 ? 19.469 -6.691 -1.271 1 82.81 277 ARG B C 1
ATOM 4559 O O . ARG B 1 277 ? 19.703 -6.688 -2.484 1 82.81 277 ARG B O 1
ATOM 4566 N N . ASN B 1 278 ? 18.312 -6.566 -0.704 1 87.31 278 ASN B N 1
ATOM 4567 C CA . ASN B 1 278 ? 17.125 -6.34 -1.528 1 87.31 278 ASN B CA 1
ATOM 4568 C C . ASN B 1 278 ? 16.344 -5.121 -1.052 1 87.31 278 ASN B C 1
ATOM 4570 O O . ASN B 1 278 ? 15.945 -5.051 0.114 1 87.31 278 ASN B O 1
ATOM 4574 N N . GLY B 1 279 ? 16.047 -4.266 -1.985 1 91.81 279 GLY B N 1
ATOM 4575 C CA . GLY B 1 279 ? 15.266 -3.096 -1.63 1 91.81 279 GLY B CA 1
ATOM 4576 C C . GLY B 1 279 ? 13.781 -3.395 -1.488 1 91.81 279 GLY B C 1
ATOM 4577 O O . GLY B 1 279 ? 13.359 -4.547 -1.628 1 91.81 279 GLY B O 1
ATOM 4578 N N . MET B 1 280 ? 13.086 -2.404 -1.177 1 95.62 280 MET B N 1
ATOM 4579 C CA . MET B 1 280 ? 11.641 -2.529 -0.981 1 95.62 280 MET B CA 1
ATOM 4580 C C . MET B 1 280 ? 10.922 -2.688 -2.316 1 95.62 280 MET B C 1
ATOM 4582 O O . MET B 1 280 ? 11.516 -2.475 -3.375 1 95.62 280 MET B O 1
ATOM 4586 N N . SER B 1 281 ? 9.68 -3.098 -2.238 1 96.94 281 SER B N 1
ATOM 4587 C CA . SER B 1 281 ? 8.875 -3.266 -3.443 1 96.94 281 SER B CA 1
ATOM 4588 C C . SER B 1 281 ? 7.434 -2.822 -3.211 1 96.94 281 SER B C 1
ATOM 4590 O O . SER B 1 281 ? 7.023 -2.596 -2.07 1 96.94 281 SER B O 1
ATOM 4592 N N . THR B 1 282 ? 6.758 -2.621 -4.262 1 97.25 282 THR B N 1
ATOM 4593 C CA . THR B 1 282 ? 5.324 -2.35 -4.281 1 97.25 282 THR B CA 1
ATOM 4594 C C . THR B 1 282 ? 4.641 -3.129 -5.398 1 97.25 282 THR B C 1
ATOM 4596 O O . THR B 1 282 ? 5.277 -3.49 -6.391 1 97.25 282 THR B O 1
ATOM 4599 N N . PHE B 1 283 ? 3.455 -3.441 -5.172 1 97.94 283 PHE B N 1
ATOM 4600 C CA . PHE B 1 283 ? 2.697 -4.254 -6.113 1 97.94 283 PHE B CA 1
ATOM 4601 C C . PHE B 1 283 ? 1.22 -3.883 -6.086 1 97.94 283 PHE B C 1
ATOM 4603 O O . PHE B 1 283 ? 0.649 -3.66 -5.016 1 97.94 283 PHE B O 1
ATOM 4610 N N . VAL B 1 284 ? 0.653 -3.707 -7.242 1 97.81 284 VAL B N 1
ATOM 4611 C CA . VAL B 1 284 ? -0.778 -3.469 -7.398 1 97.81 284 VAL B CA 1
ATOM 4612 C C . VAL B 1 284 ? -1.409 -4.621 -8.18 1 97.81 284 VAL B C 1
ATOM 4614 O O . VAL B 1 284 ? -0.872 -5.055 -9.203 1 97.81 284 VAL B O 1
ATOM 4617 N N . ARG B 1 285 ? -2.523 -5.059 -7.734 1 97.94 285 ARG B N 1
ATOM 4618 C CA . ARG B 1 285 ? -3.225 -6.145 -8.414 1 97.94 285 ARG B CA 1
ATOM 4619 C C . ARG B 1 285 ? -4.668 -5.758 -8.719 1 97.94 285 ARG B C 1
ATOM 4621 O O . ARG B 1 285 ? -5.383 -5.273 -7.84 1 97.94 285 ARG B O 1
ATOM 4628 N N . LEU B 1 286 ? -5.012 -5.949 -9.906 1 97.19 286 LEU B N 1
ATOM 4629 C CA . LEU B 1 286 ? -6.398 -5.805 -10.344 1 97.19 286 LEU B CA 1
ATOM 4630 C C . LEU B 1 286 ? -7.035 -7.168 -10.586 1 97.19 286 LEU B C 1
ATOM 4632 O O . LEU B 1 286 ? -6.508 -7.98 -11.352 1 97.19 286 LEU B O 1
ATOM 4636 N N . ILE B 1 287 ? -8.148 -7.402 -9.969 1 97.19 287 ILE B N 1
ATOM 4637 C CA . ILE B 1 287 ? -8.844 -8.68 -10.062 1 97.19 287 ILE B CA 1
ATOM 4638 C C . ILE B 1 287 ? -10.219 -8.484 -10.688 1 97.19 287 ILE B C 1
ATOM 4640 O O . ILE B 1 287 ? -11.07 -7.789 -10.125 1 97.19 287 ILE B O 1
ATOM 4644 N N . TYR B 1 288 ? -10.43 -9.102 -11.773 1 97 288 TYR B N 1
ATOM 4645 C CA . TYR B 1 288 ? -11.703 -9 -12.469 1 97 288 TYR B CA 1
ATOM 4646 C C . TYR B 1 288 ? -12.391 -10.359 -12.539 1 97 288 TYR B C 1
ATOM 4648 O O . TYR B 1 288 ? -11.898 -11.281 -13.195 1 97 288 TYR B O 1
ATOM 4656 N N . GLU B 1 289 ? -13.523 -10.414 -11.867 1 94.25 289 GLU B N 1
ATOM 4657 C CA . GLU B 1 289 ? -14.305 -11.648 -11.875 1 94.25 289 GLU B CA 1
ATOM 4658 C C . GLU B 1 289 ? -15.352 -11.633 -12.984 1 94.25 289 GLU B C 1
ATOM 4660 O O . GLU B 1 289 ? -16.328 -10.891 -12.906 1 94.25 289 GLU B O 1
ATOM 4665 N N . LEU B 1 290 ? -15.203 -12.438 -13.922 1 92.81 290 LEU B N 1
ATOM 4666 C CA . LEU B 1 290 ? -16.094 -12.453 -15.086 1 92.81 290 LEU B CA 1
ATOM 4667 C C . LEU B 1 290 ? -17.266 -13.391 -14.859 1 92.81 290 LEU B C 1
ATOM 4669 O O . LEU B 1 290 ? -18.297 -13.289 -15.539 1 92.81 290 LEU B O 1
ATOM 4673 N N . SER B 1 291 ? -17.094 -14.344 -13.969 1 83.5 291 SER B N 1
ATOM 4674 C CA . SER B 1 291 ? -18.172 -15.266 -13.609 1 83.5 291 SER B CA 1
ATOM 4675 C C . SER B 1 291 ? -17.938 -15.883 -12.234 1 83.5 291 SER B C 1
ATOM 4677 O O . SER B 1 291 ? -16.797 -15.938 -11.758 1 83.5 291 SER B O 1
#

Solvent-accessible surface area (backbone atoms only — not comparable to full-atom values): 29682 Å² total; per-residue (Å²): 130,79,80,69,73,67,58,76,65,79,68,53,64,66,58,58,57,57,61,58,53,64,66,66,55,60,82,61,72,81,69,85,65,74,80,70,52,48,38,55,51,46,24,69,64,73,51,73,83,60,82,89,62,76,31,54,80,70,75,72,54,81,82,76,55,67,52,46,63,69,41,33,46,53,65,31,31,36,39,36,40,37,43,31,43,34,35,55,74,61,31,38,36,38,36,37,36,42,35,43,27,37,13,88,41,69,21,32,21,32,27,43,36,44,40,31,28,41,64,45,67,50,59,92,66,77,86,74,62,74,40,53,43,39,66,45,38,44,33,40,34,39,30,39,35,82,40,73,36,68,92,72,29,32,36,31,32,42,34,40,36,40,32,42,31,33,44,54,47,28,93,81,54,76,65,79,51,75,60,32,40,33,45,30,50,36,40,36,41,37,39,44,48,95,82,41,34,23,41,33,40,42,34,34,47,38,38,35,46,46,94,58,70,51,64,35,36,38,46,32,42,33,43,32,44,40,46,83,98,52,75,29,32,39,36,38,35,37,43,32,38,38,44,92,89,37,77,48,46,31,42,25,50,33,41,33,42,56,79,48,91,42,33,36,39,31,46,33,40,35,43,40,41,53,53,73,70,33,36,36,32,38,35,37,37,41,39,38,47,80,80,129,81,81,70,72,66,58,76,64,78,70,52,64,66,58,57,55,58,60,57,52,63,67,68,57,59,83,62,71,80,70,85,65,74,80,69,52,49,36,54,51,45,24,70,63,73,51,73,82,60,83,90,62,76,31,51,80,70,75,72,54,81,83,76,56,68,52,46,65,67,41,33,46,54,64,30,30,34,40,37,40,34,43,31,44,36,35,55,74,62,31,37,36,37,37,37,35,44,34,44,25,37,13,89,41,67,22,32,20,32,28,44,36,44,40,32,29,42,63,46,66,48,60,92,67,77,86,75,62,74,39,53,43,40,67,45,38,44,35,40,34,39,29,39,36,81,39,74,36,67,92,71,30,33,37,30,32,42,34,40,36,39,32,43,30,34,42,55,49,28,96,80,54,76,64,78,53,75,60,32,40,33,46,29,50,35,38,36,43,36,38,44,49,97,82,41,33,24,38,34,40,42,35,35,49,38,37,33,47,47,93,59,71,50,66,34,38,38,46,34,40,34,43,31,45,39,47,82,96,54,74,30,31,40,36,40,34,38,44,31,39,37,44,94,91,38,76,47,44,30,42,25,50,33,41,33,42,57,80,48,91,42,34,34,40,32,45,34,40,34,45,41,40,53,54,73,72,32,36,37,34,38,38,38,35,40,40,38,48,78,77